Protein AF-0000000086525395 (afdb_homodimer)

InterPro domains:
  IPR003439 ABC transporter-like, ATP-binding domain [PF00005] (28-155)
  IPR003439 ABC transporter-like, ATP-binding domain [PS50893] (2-206)
  IPR027417 P-loop containing nucleoside triphosphate hydrolase [G3DSA:3.40.50.300] (1-202)
  IPR027417 P-loop containing nucleoside triphosphate hydrolase [SSF52540] (2-195)
  IPR051782 ABC Transporter Superfamily, Various Functions [PTHR42939] (1-194)

pLDDT: mean 93.55, std 7.43, range [34.16, 98.75]

Sequence (414 aa):
MLRFDNLGKRYDKRVIFQGLNHASGAGCVALCDENGSGKSTLLAILAGTIDADEGEVWLGGHSLRTAPLDAKSALAYVPDDCLAYPFQTGREFLDLVAAAKKTVVDTRTLELADRFGLAPHMEKRFEQMSLGTRKKLFLTATMLGAPTVVIADEPGNGLDAASRAVLIDLFKTLAKDRAVFFSSHDPALARACDARVTTFAELGFAGMLRFDNLGKRYDKRVIFQGLNHASGAGCVALCDENGSGKSTLLAILAGTIDADEGEVWLGGHSLRTAPLDAKSALAYVPDDCLAYPFQTGREFLDLVAAAKKTVVDTRTLELADRFGLAPHMEKRFEQMSLGTRKKLFLTATMLGAPTVVIADEPGNGLDAASRAVLIDLFKTLAKDRAVFFSSHDPALARACDARVTTFAELGFAG

Secondary structure (DSSP, 8-state):
-EEEEEEEEEETTEEEEEEEEEEE-SEEEEEE--TTSSHHHHHHHHHTSS--SEEEEEETTEETTT-HHHHHHTEEEE-SS----TT-BHHHHHHHHHHHTT----HHHHHHHHHTT-GGGTTSBGGGS-HHHHHHHHHHHTTSS--SEEEEESTTTT--HHHHHHHHHHHHHHTTTSEEEEEES-HHHHHHTTPEEE-HHHHH---/-EEEEEEEEEETTEEEEEEEEEEE-SEEEEEE--TTSSHHHHHHHHHTSS--SEEEEEETTEETTT-HHHHHHTEEEE-SS----TT-BHHHHHHHHHHHTT----HHHHHHHHHTT-GGGTTSBGGGS-HHHHHHHHHHHTTSS--SEEEEESTTTT--HHHHHHHHHHHHHHTTTSEEEEEES-HHHHHHTTPEEE-HHHHH---

Foldseek 3Di:
DKWKAFFWADDDPGTLATGFTDDDAFAFAEAADDPPSCQLVVLCCQLVVDPTPDIWIAFPNHTCVPGVLVRNLLEQEAHLQLDDDQFAFLQNVLQVLLVSNVHGCDPVLVVLCVQLVCVVRRGPGNNPDDSSSSLSSSLSSRPRHNRQEYEYEASCPPPDPSNLVSVLVSLLVSSVGHYYYYYHNDVVSCVSNVHHYDYSVRRNPPD/DKWKAFFWADDDPGTLATGFTDDDAFAFAEAADDPPSCQLVVLCCQLVVDPTPDIWIAFPNHTCVPGVLVRNLLEQEAHLQLDDDQFAFLQNVLQVLLVSNVHGCDPVLVVLCVQLVCVVRRGPGNNPDDSSSSLSSSLSSRPRHNRQEYEYEASCPPPDPSNLVSVLVSLLVSSVGHYYYYYHNDVVSCVSNVHHYDYSVRRNPPD

Structure (mmCIF, N/CA/C/O backbone):
data_AF-0000000086525395-model_v1
#
loop_
_entity.id
_entity.type
_entity.pdbx_description
1 polymer 'ABC transporter ATP-binding protein'
#
loop_
_atom_site.group_PDB
_atom_site.id
_atom_site.type_symbol
_atom_site.label_atom_id
_atom_site.label_alt_id
_atom_site.label_comp_id
_atom_site.label_asym_id
_atom_site.label_entity_id
_atom_site.label_seq_id
_atom_site.pdbx_PDB_ins_code
_atom_site.Cartn_x
_atom_site.Cartn_y
_atom_site.Cartn_z
_atom_site.occupancy
_atom_site.B_iso_or_equiv
_atom_site.auth_seq_id
_atom_site.auth_comp_id
_atom_site.auth_asym_id
_atom_site.auth_atom_id
_atom_site.pdbx_PDB_model_num
ATOM 1 N N . MET A 1 1 ? -5.387 24.156 15.984 1 95.56 1 MET A N 1
ATOM 2 C CA . MET A 1 1 ? -4.426 23.875 14.93 1 95.56 1 MET A CA 1
ATOM 3 C C . MET A 1 1 ? -5.102 23.172 13.75 1 95.56 1 MET A C 1
ATOM 5 O O . MET A 1 1 ? -5.043 23.656 12.625 1 95.56 1 MET A O 1
ATOM 9 N N . LEU A 1 2 ? -5.859 22.094 13.977 1 98.31 2 LEU A N 1
ATOM 10 C CA . LEU A 1 2 ? -6.723 21.438 12.992 1 98.31 2 LEU A CA 1
ATOM 11 C C . LEU A 1 2 ? -8.188 21.547 13.398 1 98.31 2 LEU A C 1
ATOM 13 O O . LEU A 1 2 ? -8.547 21.234 14.539 1 98.31 2 LEU A O 1
ATOM 17 N N . ARG A 1 3 ? -8.984 22.062 12.531 1 98.06 3 ARG A N 1
ATOM 18 C CA . ARG A 1 3 ? -10.406 22.172 12.82 1 98.06 3 ARG A CA 1
ATOM 19 C C . ARG A 1 3 ? -11.234 21.984 11.555 1 98.06 3 ARG A C 1
ATOM 21 O O . ARG A 1 3 ? -10.867 22.469 10.484 1 98.06 3 ARG A O 1
ATOM 28 N N . PHE A 1 4 ? -12.281 21.25 11.656 1 97.75 4 PHE A N 1
ATOM 29 C CA . PHE A 1 4 ? -13.281 21.219 10.586 1 97.75 4 PHE A CA 1
ATOM 30 C C . PHE A 1 4 ? -14.688 21.188 11.164 1 97.75 4 PHE A C 1
ATOM 32 O O . PHE A 1 4 ? -14.922 20.594 12.211 1 97.75 4 PHE A O 1
ATOM 39 N N . ASP A 1 5 ? -15.547 21.906 10.5 1 96.81 5 ASP A N 1
ATOM 40 C CA . ASP A 1 5 ? -16.922 22.109 10.961 1 96.81 5 ASP A CA 1
ATOM 41 C C . ASP A 1 5 ? -17.922 21.688 9.891 1 96.81 5 ASP A C 1
ATOM 43 O O . ASP A 1 5 ? -17.891 22.172 8.766 1 96.81 5 ASP A O 1
ATOM 47 N N . ASN A 1 6 ? -18.797 20.766 10.328 1 96.62 6 ASN A N 1
ATOM 48 C CA . ASN A 1 6 ? -19.953 20.359 9.547 1 96.62 6 ASN A CA 1
ATOM 49 C C . ASN A 1 6 ? -19.547 19.859 8.164 1 96.62 6 ASN A C 1
ATOM 51 O O . ASN A 1 6 ? -20.125 20.266 7.152 1 96.62 6 ASN A O 1
ATOM 55 N N . LEU A 1 7 ? -18.562 19.031 8.117 1 96.88 7 LEU A N 1
ATOM 56 C CA . LEU A 1 7 ? -18.078 18.531 6.84 1 96.88 7 LEU A CA 1
ATOM 57 C C . LEU A 1 7 ? -19.016 17.484 6.27 1 96.88 7 LEU A C 1
ATOM 59 O O . LEU A 1 7 ? -19.531 16.641 7.008 1 96.88 7 LEU A O 1
ATOM 63 N N . GLY A 1 8 ? -19.219 17.609 5.031 1 95.88 8 GLY A N 1
ATOM 64 C CA . GLY A 1 8 ? -20.016 16.625 4.309 1 95.88 8 GLY A CA 1
ATOM 65 C C . GLY A 1 8 ? -19.516 16.375 2.902 1 95.88 8 GLY A C 1
ATOM 66 O O . GLY A 1 8 ? -18.984 17.281 2.252 1 95.88 8 GLY A O 1
ATOM 67 N N . LYS A 1 9 ? -19.656 15.172 2.424 1 95 9 LYS A N 1
ATOM 68 C CA . LYS A 1 9 ? -19.266 14.773 1.073 1 95 9 LYS A CA 1
ATOM 69 C C . LYS A 1 9 ? -20.234 13.734 0.507 1 95 9 LYS A C 1
ATOM 71 O O . LYS A 1 9 ? -20.641 12.812 1.213 1 95 9 LYS A O 1
ATOM 76 N N . ARG A 1 10 ? -20.594 13.938 -0.634 1 92.25 10 ARG A N 1
ATOM 77 C CA . ARG A 1 10 ? -21.438 13.008 -1.372 1 92.25 10 ARG A CA 1
ATOM 78 C C . ARG A 1 10 ? -20.922 12.797 -2.787 1 92.25 10 ARG A C 1
ATOM 80 O O . ARG A 1 10 ? -20.344 13.703 -3.393 1 92.25 10 ARG A O 1
ATOM 87 N N . TYR A 1 11 ? -21.016 11.648 -3.322 1 85.06 11 TYR A N 1
ATOM 88 C CA . TYR A 1 11 ? -20.812 11.328 -4.73 1 85.06 11 TYR A CA 1
ATOM 89 C C . TYR A 1 11 ? -22.125 10.891 -5.375 1 85.06 11 TYR A C 1
ATOM 91 O O . TYR A 1 11 ? -22.625 9.797 -5.113 1 85.06 11 TYR A O 1
ATOM 99 N N . ASP A 1 12 ? -22.547 11.711 -6.223 1 83.81 12 ASP A N 1
ATOM 100 C CA . ASP A 1 12 ? -23.859 11.484 -6.809 1 83.81 12 ASP A CA 1
ATOM 101 C C . ASP A 1 12 ? -24.906 11.25 -5.723 1 83.81 12 ASP A C 1
ATOM 103 O O . ASP A 1 12 ? -25.203 12.141 -4.922 1 83.81 12 ASP A O 1
ATOM 107 N N . LYS A 1 13 ? -25.469 9.984 -5.75 1 83.69 13 LYS A N 1
ATOM 108 C CA . LYS A 1 13 ? -26.547 9.719 -4.809 1 83.69 13 LYS A CA 1
ATOM 109 C C . LYS A 1 13 ? -26.016 9.078 -3.529 1 83.69 13 LYS A C 1
ATOM 111 O O . LYS A 1 13 ? -26.766 8.898 -2.562 1 83.69 13 LYS A O 1
ATOM 116 N N . ARG A 1 14 ? -24.75 8.984 -3.383 1 84.69 14 ARG A N 1
ATOM 117 C CA . ARG A 1 14 ? -24.188 8.273 -2.238 1 84.69 14 ARG A CA 1
ATOM 118 C C . ARG A 1 14 ? -23.547 9.242 -1.25 1 84.69 14 ARG A C 1
ATOM 120 O O . ARG A 1 14 ? -22.594 9.938 -1.591 1 84.69 14 ARG A O 1
ATOM 127 N N . VAL A 1 15 ? -24.109 9.273 -0.075 1 89.75 15 VAL A N 1
ATOM 128 C CA . VAL A 1 15 ? -23.531 10.078 0.996 1 89.75 15 VAL A CA 1
ATOM 129 C C . VAL A 1 15 ? -22.359 9.336 1.62 1 89.75 15 VAL A C 1
ATOM 131 O O . VAL A 1 15 ? -22.516 8.227 2.123 1 89.75 15 VAL A O 1
ATOM 134 N N . ILE A 1 16 ? -21.172 9.922 1.572 1 90.06 16 ILE A N 1
ATOM 135 C CA . ILE A 1 16 ? -20 9.328 2.209 1 90.06 16 ILE A CA 1
ATOM 136 C C . ILE A 1 16 ? -20.016 9.648 3.701 1 90.06 16 ILE A C 1
ATOM 138 O O . ILE A 1 16 ? -19.875 8.75 4.535 1 90.06 16 ILE A O 1
ATOM 142 N N . PHE A 1 17 ? -20.203 10.859 4.113 1 93.88 17 PHE A N 1
ATOM 143 C CA . PHE A 1 17 ? -20.406 11.32 5.48 1 93.88 17 PHE A CA 1
ATOM 144 C C . PHE A 1 17 ? -21.047 12.711 5.504 1 93.88 17 PHE A C 1
ATOM 146 O O . PHE A 1 17 ? -21.062 13.406 4.484 1 93.88 17 PHE A O 1
ATOM 153 N N . GLN A 1 18 ? -21.547 13.047 6.629 1 94.25 18 GLN A N 1
ATOM 154 C CA . GLN A 1 18 ? -22.203 14.344 6.816 1 94.25 18 GLN A CA 1
ATOM 155 C C . GLN A 1 18 ? -22.078 14.82 8.258 1 94.25 18 GLN A C 1
ATOM 157 O O . GLN A 1 18 ? -22.109 14.008 9.188 1 94.25 18 GLN A O 1
ATOM 162 N N . GLY A 1 19 ? -21.891 16.109 8.344 1 95.69 19 GLY A N 1
ATOM 163 C CA . GLY A 1 19 ? -21.969 16.75 9.648 1 95.69 19 GLY A CA 1
ATOM 164 C C . GLY A 1 19 ? -20.797 16.438 10.539 1 95.69 19 GLY A C 1
ATOM 165 O O . GLY A 1 19 ? -20.938 16.344 11.766 1 95.69 19 GLY A O 1
ATOM 166 N N . LEU A 1 20 ? -19.672 16.203 9.977 1 97 20 LEU A N 1
ATOM 167 C CA . LEU A 1 20 ? -18.5 15.875 10.789 1 97 20 LEU A CA 1
ATOM 168 C C . LEU A 1 20 ? -17.891 17.125 11.406 1 97 20 LEU A C 1
ATOM 170 O O . LEU A 1 20 ? -17.812 18.172 10.75 1 97 20 LEU A O 1
ATOM 174 N N . ASN A 1 21 ? -17.531 17.094 12.711 1 97.38 21 ASN A N 1
ATOM 175 C CA . ASN A 1 21 ? -16.891 18.188 13.453 1 97.38 21 ASN A CA 1
ATOM 176 C C . ASN A 1 21 ? -15.68 17.688 14.227 1 97.38 21 ASN A C 1
ATOM 178 O O . ASN A 1 21 ? -15.688 16.578 14.758 1 97.38 21 ASN A O 1
ATOM 182 N N . HIS A 1 22 ? -14.703 18.531 14.266 1 97.5 22 HIS A N 1
ATOM 183 C CA . HIS A 1 22 ? -13.492 18.188 15.008 1 97.5 22 HIS A CA 1
ATOM 184 C C . HIS A 1 22 ? -12.625 19.406 15.242 1 97.5 22 HIS A C 1
ATOM 186 O O . HIS A 1 22 ? -12.578 20.312 14.398 1 97.5 22 HIS A O 1
ATOM 192 N N . ALA A 1 23 ? -12.031 19.438 16.422 1 97.31 23 ALA A N 1
ATOM 193 C CA . ALA A 1 23 ? -11.008 20.438 16.75 1 97.31 23 ALA A CA 1
ATOM 194 C C . ALA A 1 23 ? -9.906 19.828 17.609 1 97.31 23 ALA A C 1
ATOM 196 O O . ALA A 1 23 ? -10.18 19.109 18.562 1 97.31 23 ALA A O 1
ATOM 197 N N . SER A 1 24 ? -8.695 20.094 17.203 1 96.81 24 SER A N 1
ATOM 198 C CA . SER A 1 24 ? -7.586 19.609 18.016 1 96.81 24 SER A CA 1
ATOM 199 C C . SER A 1 24 ? -6.375 20.531 17.906 1 96.81 24 SER A C 1
ATOM 201 O O . SER A 1 24 ? -6.168 21.172 16.859 1 96.81 24 SER A O 1
ATOM 203 N N . GLY A 1 25 ? -5.641 20.688 19 1 97.31 25 GLY A N 1
ATOM 204 C CA . GLY A 1 25 ? -4.328 21.312 19.016 1 97.31 25 GLY A CA 1
ATOM 205 C C . GLY A 1 25 ? -3.193 20.312 18.875 1 97.31 25 GLY A C 1
ATOM 206 O O . GLY A 1 25 ? -3.312 19.328 18.141 1 97.31 25 GLY A O 1
ATOM 207 N N . ALA A 1 26 ? -2.105 20.609 19.578 1 98 26 ALA A N 1
ATOM 208 C CA . ALA A 1 26 ? -0.971 19.688 19.547 1 98 26 ALA A CA 1
ATOM 209 C C . ALA A 1 26 ? -1.356 18.312 20.094 1 98 26 ALA A C 1
ATOM 211 O O . ALA A 1 26 ? -2.111 18.219 21.078 1 98 26 ALA A O 1
ATOM 212 N N . GLY A 1 27 ? -0.888 17.328 19.438 1 98.38 27 GLY A N 1
ATOM 213 C CA . GLY A 1 27 ? -1.186 15.945 19.812 1 98.38 27 GLY A CA 1
ATOM 214 C C . GLY A 1 27 ? -1.488 15.055 18.625 1 98.38 27 GLY A C 1
ATOM 215 O O . GLY A 1 27 ? -1.473 15.516 17.484 1 98.38 27 GLY A O 1
ATOM 216 N N . CYS A 1 28 ? -1.736 13.797 18.891 1 98.25 28 CYS A N 1
ATOM 217 C CA . CYS A 1 28 ? -2.012 12.805 17.859 1 98.25 28 CYS A CA 1
ATOM 218 C C . CYS A 1 28 ? -3.453 12.32 17.938 1 98.25 28 CYS A C 1
ATOM 220 O O . CYS A 1 28 ? -3.941 11.984 19.016 1 98.25 28 CYS A O 1
ATOM 222 N N . VAL A 1 29 ? -4.141 12.352 16.844 1 98.38 29 VAL A N 1
ATOM 223 C CA . VAL A 1 29 ? -5.488 11.812 16.734 1 98.38 29 VAL A CA 1
ATOM 224 C C . VAL A 1 29 ? -5.535 10.789 15.594 1 98.38 29 VAL A C 1
ATOM 226 O O . VAL A 1 29 ? -5.02 11.039 14.5 1 98.38 29 VAL A O 1
ATOM 229 N N . ALA A 1 30 ? -6.105 9.641 15.859 1 98.12 30 ALA A N 1
ATOM 230 C CA . ALA A 1 30 ? -6.207 8.586 14.852 1 98.12 30 ALA A CA 1
ATOM 231 C C . ALA A 1 30 ? -7.668 8.258 14.547 1 98.12 30 ALA A C 1
ATOM 233 O O . ALA A 1 30 ? -8.445 7.938 15.445 1 98.12 30 ALA A O 1
ATOM 234 N N . LEU A 1 31 ? -8.039 8.414 13.344 1 97.06 31 LEU A N 1
ATOM 235 C CA . LEU A 1 31 ? -9.336 7.945 12.859 1 97.06 31 LEU A CA 1
ATOM 236 C C . LEU A 1 31 ? -9.281 6.457 12.523 1 97.06 31 LEU A C 1
ATOM 238 O O . LEU A 1 31 ? -8.719 6.074 11.492 1 97.06 31 LEU A O 1
ATOM 242 N N . CYS A 1 32 ? -9.852 5.672 13.32 1 94 32 CYS A N 1
ATOM 243 C CA . CYS A 1 32 ? -9.82 4.227 13.125 1 94 32 CYS A CA 1
ATOM 244 C C . CYS A 1 32 ? -11.172 3.711 12.641 1 94 32 CYS A C 1
ATOM 246 O O . CYS A 1 32 ? -12.18 3.857 13.328 1 94 32 CYS A O 1
ATOM 248 N N . ASP A 1 33 ? -11.234 3.221 11.484 1 88.69 33 ASP A N 1
ATOM 249 C CA .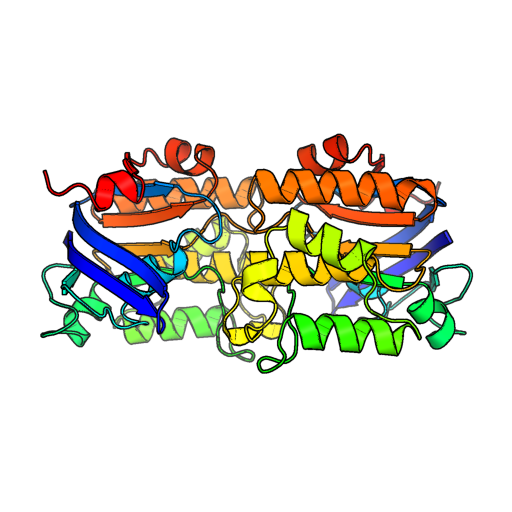 ASP A 1 33 ? -12.414 2.627 10.867 1 88.69 33 ASP A CA 1
ATOM 250 C C . ASP A 1 33 ? -12.031 1.599 9.812 1 88.69 33 ASP A C 1
ATOM 252 O O . ASP A 1 33 ? -10.859 1.502 9.43 1 88.69 33 ASP A O 1
ATOM 256 N N . GLU A 1 34 ? -12.977 0.881 9.367 1 82.31 34 GLU A N 1
ATOM 257 C CA . GLU A 1 34 ? -12.727 -0.17 8.383 1 82.31 34 GLU A CA 1
ATOM 258 C C . GLU A 1 34 ? -12.445 0.419 7.008 1 82.31 34 GLU A C 1
ATOM 260 O O . GLU A 1 34 ? -12.727 1.593 6.758 1 82.31 34 GLU A O 1
ATOM 265 N N . ASN A 1 35 ? -11.891 -0.394 6.148 1 82.12 35 ASN A N 1
ATOM 266 C CA . ASN A 1 35 ? -11.648 0.034 4.773 1 82.12 35 ASN A CA 1
ATOM 267 C C . ASN A 1 35 ? -12.953 0.351 4.051 1 82.12 35 ASN A C 1
ATOM 269 O O . ASN A 1 35 ? -13.953 -0.355 4.219 1 82.12 35 ASN A O 1
ATOM 273 N N . GLY A 1 36 ? -12.914 1.401 3.305 1 79.31 36 GLY A N 1
ATOM 274 C CA . GLY A 1 36 ? -14.086 1.79 2.543 1 79.31 36 GLY A CA 1
ATOM 275 C C . GLY A 1 36 ? -15.023 2.701 3.314 1 79.31 36 GLY A C 1
ATOM 276 O O . GLY A 1 36 ? -16.047 3.139 2.785 1 79.31 36 GLY A O 1
ATOM 277 N N . SER A 1 37 ? -14.688 3.068 4.5 1 83.88 37 SER A N 1
ATOM 278 C CA . SER A 1 37 ? -15.562 3.859 5.359 1 83.88 37 SER A CA 1
ATOM 279 C C . SER A 1 37 ? -15.562 5.328 4.945 1 83.88 37 SER A C 1
ATOM 281 O O . SER A 1 37 ? -16.422 6.098 5.375 1 83.88 37 SER A O 1
ATOM 283 N N . GLY A 1 38 ? -14.547 5.719 4.176 1 89.12 38 GLY A N 1
ATOM 284 C CA . GLY A 1 38 ? -14.453 7.113 3.766 1 89.12 38 GLY A CA 1
ATOM 285 C C . GLY A 1 38 ? -13.25 7.828 4.348 1 89.12 38 GLY A C 1
ATOM 286 O O . GLY A 1 38 ? -13.094 9.039 4.168 1 89.12 38 GLY A O 1
ATOM 287 N N . LYS A 1 39 ? -12.414 7.133 5.055 1 92.38 39 LYS A N 1
ATOM 288 C CA . LYS A 1 39 ? -11.242 7.727 5.688 1 92.38 39 LYS A CA 1
ATOM 289 C C . LYS A 1 39 ? -10.406 8.508 4.68 1 92.38 39 LYS A C 1
ATOM 291 O O . LYS A 1 39 ? -10.07 9.672 4.914 1 92.38 39 LYS A O 1
ATOM 296 N N . SER A 1 40 ? -10.117 7.848 3.525 1 92.38 40 SER A N 1
ATOM 297 C CA . SER A 1 40 ? -9.281 8.484 2.51 1 92.38 40 SER A CA 1
ATOM 298 C C . SER A 1 40 ? -9.945 9.742 1.956 1 92.38 40 SER A C 1
ATOM 300 O O . SER A 1 40 ? -9.273 10.734 1.696 1 92.38 40 SER A O 1
ATOM 302 N N . THR A 1 41 ? -11.25 9.695 1.797 1 92.06 41 THR A N 1
ATOM 303 C CA . THR A 1 41 ? -11.992 10.867 1.326 1 92.06 41 THR A CA 1
ATOM 304 C C . THR A 1 41 ? -11.883 12.016 2.328 1 92.06 41 THR A C 1
ATOM 306 O O . THR A 1 41 ? -11.594 13.148 1.949 1 92.06 41 THR A O 1
ATOM 309 N N . LEU A 1 42 ? -12.094 11.68 3.57 1 96.12 42 LEU A N 1
ATOM 310 C CA . LEU A 1 42 ? -12 12.711 4.598 1 96.12 42 LEU A CA 1
ATOM 311 C C . LEU A 1 42 ? -10.602 13.312 4.641 1 96.12 42 LEU A C 1
ATOM 313 O O . LEU A 1 42 ? -10.445 14.539 4.625 1 96.12 42 LEU A O 1
ATOM 317 N N . LEU A 1 43 ? -9.594 12.5 4.66 1 97.19 43 LEU A N 1
ATOM 318 C CA . LEU A 1 43 ? -8.227 13.008 4.793 1 97.19 43 LEU A CA 1
ATOM 319 C C . LEU A 1 43 ? -7.816 13.781 3.549 1 97.19 43 LEU A C 1
ATOM 321 O O . LEU A 1 43 ? -7.062 14.758 3.645 1 97.19 43 LEU A O 1
ATOM 325 N N . ALA A 1 44 ? -8.32 13.391 2.398 1 96.12 44 ALA A N 1
ATOM 326 C CA . ALA A 1 44 ? -8.07 14.164 1.183 1 96.12 44 ALA A CA 1
ATOM 327 C C . ALA A 1 44 ? -8.711 15.547 1.268 1 96.12 44 ALA A C 1
ATOM 329 O O . ALA A 1 44 ? -8.141 16.531 0.796 1 96.12 44 ALA A O 1
ATOM 330 N N . ILE A 1 45 ? -9.891 15.586 1.812 1 97.19 45 ILE A N 1
ATOM 331 C CA . ILE A 1 45 ? -10.578 16.859 2.006 1 97.19 45 ILE A CA 1
ATOM 332 C C . ILE A 1 45 ? -9.781 17.734 2.979 1 97.19 45 ILE A C 1
ATOM 334 O O . ILE A 1 45 ? -9.562 18.922 2.721 1 97.19 45 ILE A O 1
ATOM 338 N N . LEU A 1 46 ? -9.305 17.125 4.066 1 98.12 46 LEU A N 1
ATOM 339 C CA . LEU A 1 46 ? -8.523 17.859 5.051 1 98.12 46 LEU A CA 1
ATOM 340 C C . LEU A 1 46 ? -7.223 18.375 4.438 1 98.12 46 LEU A C 1
ATOM 342 O O . LEU A 1 46 ? -6.73 19.438 4.824 1 98.12 46 LEU A O 1
ATOM 346 N N . ALA A 1 47 ? -6.734 17.609 3.504 1 97.25 47 ALA A N 1
ATOM 347 C CA . ALA A 1 47 ? -5.48 17.984 2.85 1 97.25 47 ALA A CA 1
ATOM 348 C C . ALA A 1 47 ? -5.727 19 1.73 1 97.25 47 ALA A C 1
ATOM 350 O O . ALA A 1 47 ? -4.777 19.547 1.163 1 97.25 47 ALA A O 1
ATOM 351 N N . GLY A 1 48 ? -6.977 19.156 1.338 1 96.44 48 GLY A N 1
ATOM 352 C CA . GLY A 1 48 ? -7.328 20.125 0.306 1 96.44 48 GLY A CA 1
ATOM 353 C C . GLY A 1 48 ? -7.18 19.578 -1.1 1 96.44 48 GLY A C 1
ATOM 354 O O . GLY A 1 48 ? -7.09 20.328 -2.064 1 96.44 48 GLY A O 1
ATOM 355 N N . THR A 1 49 ? -7.078 18.328 -1.268 1 94.38 49 THR A N 1
ATOM 356 C CA . THR A 1 49 ? -6.938 17.719 -2.582 1 94.38 49 THR A CA 1
ATOM 357 C C . THR A 1 49 ? -8.305 17.391 -3.17 1 94.38 49 THR A C 1
ATOM 359 O O . THR A 1 49 ? -8.438 17.156 -4.375 1 94.38 49 THR A O 1
ATOM 362 N N . ILE A 1 50 ? -9.289 17.281 -2.328 1 93.62 50 ILE A N 1
ATOM 363 C CA . ILE A 1 50 ? -10.695 17.109 -2.697 1 93.62 50 ILE A CA 1
ATOM 364 C C . ILE A 1 50 ? -11.547 18.172 -2.002 1 93.62 50 ILE A C 1
ATOM 366 O O . ILE A 1 50 ? -11.344 18.469 -0.824 1 93.62 50 ILE A O 1
ATOM 370 N N . ASP A 1 51 ? -12.477 18.641 -2.691 1 94.81 51 ASP A N 1
ATOM 371 C CA . ASP A 1 51 ? -13.352 19.641 -2.098 1 94.81 51 ASP A CA 1
ATOM 372 C C . ASP A 1 51 ? -14.461 18.984 -1.278 1 94.81 51 ASP A C 1
ATOM 374 O O . ASP A 1 51 ? -15.031 17.969 -1.693 1 94.81 51 ASP A O 1
ATOM 378 N N . ALA A 1 52 ? -14.742 19.594 -0.179 1 95.81 52 ALA A N 1
ATOM 379 C CA . ALA A 1 52 ? -15.938 19.203 0.563 1 95.81 52 ALA A CA 1
ATOM 380 C C . ALA A 1 52 ? -17.188 19.766 -0.093 1 95.81 52 ALA A C 1
ATOM 382 O O . ALA A 1 52 ? -17.141 20.781 -0.791 1 95.81 52 ALA A O 1
ATOM 383 N N . ASP A 1 53 ? -18.328 19.031 0.091 1 95.94 53 ASP A N 1
ATOM 384 C CA . ASP A 1 53 ? -19.594 19.562 -0.397 1 95.94 53 ASP A CA 1
ATOM 385 C C . ASP A 1 53 ? -20.203 20.547 0.609 1 95.94 53 ASP A C 1
ATOM 387 O O . ASP A 1 53 ? -20.922 21.469 0.228 1 95.94 53 ASP A O 1
ATOM 391 N N . GLU A 1 54 ? -19.953 20.297 1.859 1 96.12 54 GLU A N 1
ATOM 392 C CA . GLU A 1 54 ? -20.438 21.125 2.955 1 96.12 54 GLU A CA 1
ATOM 393 C C . GLU A 1 54 ? -19.359 21.297 4.027 1 96.12 54 GLU A C 1
ATOM 395 O O . GLU A 1 54 ? -18.5 20.438 4.199 1 96.12 54 GLU A O 1
ATOM 400 N N . GLY A 1 55 ? -19.406 22.469 4.672 1 97 55 GLY A N 1
ATOM 401 C CA . GLY A 1 55 ? -18.547 22.719 5.812 1 97 55 GLY A CA 1
ATOM 402 C C . GLY A 1 55 ? -17.219 23.359 5.43 1 97 55 GLY A C 1
ATOM 403 O O . GLY A 1 55 ? -17.062 23.859 4.312 1 97 55 GLY A O 1
ATOM 404 N N . GLU A 1 56 ? -16.344 23.391 6.461 1 97.12 56 GLU A N 1
ATOM 405 C CA . GLU A 1 56 ? -15.086 24.094 6.266 1 97.12 56 GLU A CA 1
ATOM 406 C C . GLU A 1 56 ? -13.961 23.453 7.074 1 97.12 56 GLU A C 1
ATOM 408 O O . GLU A 1 56 ? -14.203 22.844 8.117 1 97.12 56 GLU A O 1
ATOM 413 N N . VAL A 1 57 ? -12.773 23.578 6.547 1 98.31 57 VAL A N 1
ATOM 414 C CA . VAL A 1 57 ? -11.578 23.062 7.195 1 98.31 57 VAL A CA 1
ATOM 415 C C . VAL A 1 57 ? -10.609 24.219 7.484 1 98.31 57 VAL A C 1
ATOM 417 O O . VAL A 1 57 ? -10.422 25.094 6.648 1 98.31 57 VAL A O 1
ATOM 420 N N . TRP A 1 58 ? -10.055 24.234 8.664 1 98.44 58 TRP A N 1
ATOM 421 C CA . TRP A 1 58 ? -9.023 25.188 9.047 1 98.44 58 TRP A CA 1
ATOM 422 C C . TRP A 1 58 ? -7.738 24.469 9.445 1 98.44 58 TRP A C 1
ATOM 424 O O . TRP A 1 58 ? -7.762 23.547 10.273 1 98.44 58 TRP A O 1
ATOM 434 N N . LEU A 1 59 ? -6.664 24.875 8.891 1 98.44 59 LEU A N 1
ATOM 435 C CA . LEU A 1 59 ? -5.324 24.391 9.188 1 98.44 59 LEU A CA 1
ATOM 436 C C . LEU A 1 59 ? -4.426 25.516 9.68 1 98.44 59 LEU A C 1
ATOM 438 O O . LEU A 1 59 ? -4.215 26.5 8.969 1 98.44 59 LEU A O 1
ATOM 442 N N . GLY A 1 60 ? -3.912 25.344 10.82 1 97.19 60 GLY A N 1
ATOM 443 C CA . GLY A 1 60 ? -3.078 26.406 11.367 1 97.19 60 GLY A CA 1
ATOM 444 C C . GLY A 1 60 ? -3.783 27.75 11.445 1 97.19 60 GLY A C 1
ATOM 445 O O . GLY A 1 60 ? -3.195 28.781 11.125 1 97.19 60 GLY A O 1
ATOM 446 N N . GLY A 1 61 ? -5.039 27.672 11.633 1 96.62 61 GLY A N 1
ATOM 447 C CA . GLY A 1 61 ? -5.82 28.891 11.773 1 96.62 61 GLY A CA 1
ATOM 448 C C . GLY A 1 61 ? -6.27 29.469 10.453 1 96.62 61 GLY A C 1
ATOM 449 O O . GLY A 1 61 ? -6.973 30.484 10.422 1 96.62 61 GLY A O 1
ATOM 450 N N . HIS A 1 62 ? -5.938 28.891 9.383 1 97.69 62 HIS A N 1
ATOM 451 C CA . HIS A 1 62 ? -6.289 29.391 8.062 1 97.69 62 HIS A CA 1
ATOM 452 C C . HIS A 1 62 ? -7.316 28.484 7.387 1 97.69 62 HIS A C 1
ATOM 454 O O . HIS A 1 62 ? -7.172 27.266 7.383 1 97.69 62 HIS A O 1
ATOM 460 N N . SER A 1 63 ? -8.297 29.078 6.805 1 97.56 63 SER A N 1
ATOM 461 C CA . SER A 1 63 ? -9.367 28.344 6.125 1 97.56 63 SER A CA 1
ATOM 462 C C . SER A 1 63 ? -8.906 27.828 4.762 1 97.56 63 SER A C 1
ATOM 464 O O . SER A 1 63 ? -8.297 28.578 3.99 1 97.56 63 SER A O 1
ATOM 466 N N . LEU A 1 64 ? -9.219 26.594 4.473 1 97.25 64 LEU A N 1
ATOM 467 C CA . LEU A 1 64 ? -8.898 26.047 3.154 1 97.25 64 LEU A CA 1
ATOM 468 C C . LEU A 1 64 ? -9.695 26.766 2.066 1 97.25 64 LEU A C 1
ATOM 470 O O . LEU A 1 64 ? -9.281 26.797 0.907 1 97.25 64 LEU A O 1
ATOM 474 N N . ARG A 1 65 ? -10.789 27.328 2.479 1 95.5 65 ARG A N 1
ATOM 475 C CA . ARG A 1 65 ? -11.672 27.969 1.521 1 95.5 65 ARG A CA 1
ATOM 476 C C . ARG A 1 65 ? -11.234 29.406 1.256 1 95.5 65 ARG A C 1
ATOM 478 O O . ARG A 1 65 ? -11.125 29.828 0.101 1 95.5 65 ARG A O 1
ATOM 485 N N . THR A 1 66 ? -10.93 30.156 2.27 1 96.19 66 THR A N 1
ATOM 486 C CA . THR A 1 66 ? -10.711 31.594 2.125 1 96.19 66 THR A CA 1
ATOM 487 C C . THR A 1 66 ? -9.219 31.906 2.057 1 96.19 66 THR A C 1
ATOM 489 O O . THR A 1 66 ? -8.828 32.969 1.55 1 96.19 66 THR A O 1
ATOM 492 N N . ALA A 1 67 ? -8.406 31.094 2.584 1 97.38 67 ALA A N 1
ATOM 493 C CA . ALA A 1 67 ? -6.961 31.297 2.59 1 97.38 67 ALA A CA 1
ATOM 494 C C . ALA A 1 67 ? -6.215 30.016 2.271 1 97.38 67 ALA A C 1
ATOM 496 O O . ALA A 1 67 ? -5.371 29.562 3.055 1 97.38 67 ALA A O 1
ATOM 497 N N . PRO A 1 68 ? -6.398 29.438 1.066 1 95.62 68 PRO A N 1
ATOM 498 C CA . PRO A 1 68 ? -5.867 28.109 0.739 1 95.62 68 PRO A CA 1
ATOM 499 C C . PRO A 1 68 ? -4.34 28.062 0.749 1 95.62 68 PRO A C 1
ATOM 501 O O . PRO A 1 68 ? -3.748 27.062 1.152 1 95.62 68 PRO A O 1
ATOM 504 N N . LEU A 1 69 ? -3.674 29.109 0.318 1 94.31 69 LEU A N 1
ATOM 505 C CA . LEU A 1 69 ? -2.215 29.109 0.266 1 94.31 69 LEU A CA 1
ATOM 506 C C . LEU A 1 69 ? -1.621 29.047 1.669 1 94.31 69 LEU A C 1
ATOM 508 O O . LEU A 1 69 ? -0.719 28.25 1.933 1 94.31 69 LEU A O 1
ATOM 512 N N . ASP A 1 70 ? -2.199 29.844 2.551 1 96 70 ASP A N 1
ATOM 513 C CA . ASP A 1 70 ? -1.735 29.859 3.936 1 96 70 ASP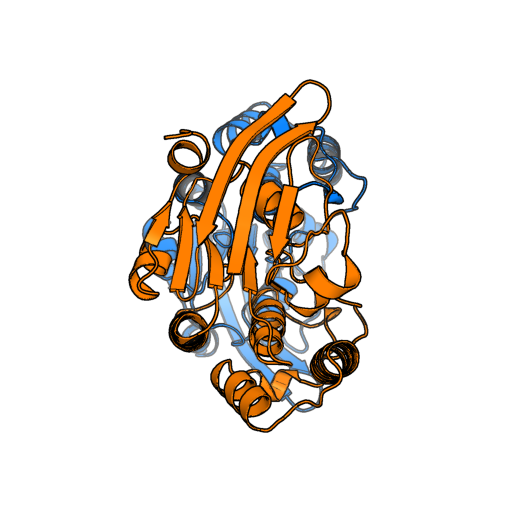 A CA 1
ATOM 514 C C . ASP A 1 70 ? -2.057 28.531 4.625 1 96 70 ASP A C 1
ATOM 516 O O . ASP A 1 70 ? -1.226 27.984 5.359 1 96 70 ASP A O 1
ATOM 520 N N . ALA A 1 71 ? -3.234 28.031 4.398 1 97.06 71 ALA A N 1
ATOM 521 C CA . ALA A 1 71 ? -3.637 26.766 4.992 1 97.06 71 ALA A CA 1
ATOM 522 C C . ALA A 1 71 ? -2.711 25.625 4.547 1 97.06 71 ALA A C 1
ATOM 524 O O . ALA A 1 71 ? -2.219 24.859 5.379 1 97.06 71 ALA A O 1
ATOM 525 N N . LYS A 1 72 ? -2.424 25.594 3.279 1 95 72 LYS A N 1
ATOM 526 C CA . LYS A 1 72 ? -1.603 24.516 2.725 1 95 72 LYS A CA 1
ATOM 527 C C . LYS A 1 72 ? -0.148 24.656 3.166 1 95 72 LYS A C 1
ATOM 529 O O . LYS A 1 72 ? 0.562 23.656 3.303 1 95 72 LYS A O 1
ATOM 534 N N . SER A 1 73 ? 0.264 25.875 3.422 1 94.5 73 SER A N 1
ATOM 535 C CA . SER A 1 73 ? 1.618 26.094 3.92 1 94.5 73 SER A CA 1
ATOM 536 C C . SER A 1 73 ? 1.786 25.531 5.328 1 94.5 73 SER A C 1
ATOM 538 O O . SER A 1 73 ? 2.898 25.203 5.738 1 94.5 73 SER A O 1
ATOM 540 N N . ALA A 1 74 ? 0.678 25.406 6.039 1 96.81 74 ALA A N 1
ATOM 541 C CA . ALA A 1 74 ? 0.703 24.922 7.414 1 96.81 74 ALA A CA 1
ATOM 542 C C . ALA A 1 74 ? 0.565 23.391 7.449 1 96.81 74 ALA A C 1
ATOM 544 O O . ALA A 1 74 ? 0.612 22.797 8.523 1 96.81 74 ALA A O 1
ATOM 545 N N . LEU A 1 75 ? 0.537 22.781 6.266 1 97.94 75 LEU A N 1
ATOM 546 C CA . LEU A 1 75 ? 0.15 21.375 6.184 1 97.94 75 LEU A CA 1
ATOM 547 C C . LEU A 1 75 ? 1.3 20.531 5.648 1 97.94 75 LEU A C 1
ATOM 549 O O . LEU A 1 75 ? 1.988 20.922 4.707 1 97.94 75 LEU A O 1
ATOM 553 N N . ALA A 1 76 ? 1.524 19.391 6.234 1 97.88 76 ALA A N 1
ATOM 554 C CA . ALA A 1 76 ? 2.201 18.25 5.617 1 97.88 76 ALA A CA 1
ATOM 555 C C . ALA A 1 76 ? 1.241 17.078 5.426 1 97.88 76 ALA A C 1
ATOM 557 O O . ALA A 1 76 ? 0.538 16.688 6.363 1 97.88 76 ALA A O 1
ATOM 558 N N . TYR A 1 77 ? 1.176 16.578 4.258 1 97.62 77 TYR A N 1
ATOM 559 C CA . TYR A 1 77 ? 0.209 15.539 3.928 1 97.62 77 TYR A CA 1
ATOM 560 C C . TYR A 1 77 ? 0.909 14.297 3.4 1 97.62 77 TYR A C 1
ATOM 562 O O . TYR A 1 77 ? 1.767 14.383 2.52 1 97.62 77 TYR A O 1
ATOM 570 N N . VAL A 1 78 ? 0.571 13.156 3.994 1 97.62 78 VAL A N 1
ATOM 571 C CA . VAL A 1 78 ? 1.032 11.852 3.529 1 97.62 78 VAL A CA 1
ATOM 572 C C . VAL A 1 78 ? -0.16 11.016 3.062 1 97.62 78 VAL A C 1
ATOM 574 O O . VAL A 1 78 ? -0.869 10.422 3.879 1 97.62 78 VAL A O 1
ATOM 577 N N . PRO A 1 79 ? -0.341 10.875 1.775 1 94.5 79 PRO A N 1
ATOM 578 C CA . PRO A 1 79 ? -1.439 10.047 1.266 1 94.5 79 PRO A CA 1
ATOM 579 C C . PRO A 1 79 ? -1.147 8.555 1.359 1 94.5 79 PRO A C 1
ATOM 581 O O . PRO A 1 79 ? -0.002 8.156 1.592 1 94.5 79 PRO A O 1
ATOM 584 N N . ASP A 1 80 ? -2.207 7.777 1.279 1 90 80 ASP A N 1
ATOM 585 C CA . ASP A 1 80 ? -1.987 6.336 1.251 1 90 80 ASP A CA 1
ATOM 586 C C . ASP A 1 80 ? -1.244 5.918 -0.016 1 90 80 ASP A C 1
ATOM 588 O O . ASP A 1 80 ? -0.287 5.141 0.046 1 90 80 ASP A O 1
ATOM 592 N N . ASP A 1 81 ? -1.702 6.406 -1.113 1 85.69 81 ASP A N 1
ATOM 593 C CA . ASP A 1 81 ? -1.013 6.184 -2.381 1 85.69 81 ASP A CA 1
ATOM 594 C C . ASP A 1 81 ? 0.062 7.242 -2.615 1 85.69 81 ASP A C 1
ATOM 596 O O . ASP A 1 81 ? -0.209 8.289 -3.203 1 85.69 81 ASP A O 1
ATOM 600 N N . CYS A 1 82 ? 1.229 6.918 -2.176 1 87.06 82 CYS A N 1
ATOM 601 C CA . CYS A 1 82 ? 2.34 7.863 -2.254 1 87.06 82 CYS A CA 1
ATOM 602 C C . CYS A 1 82 ? 2.945 7.879 -3.652 1 87.06 82 CYS A C 1
ATOM 604 O O . CYS A 1 82 ? 4.012 7.305 -3.877 1 87.06 82 CYS A O 1
ATOM 606 N N . LEU A 1 83 ? 2.203 8.586 -4.465 1 78.19 83 LEU A N 1
ATOM 607 C CA . LEU A 1 83 ? 2.652 8.719 -5.844 1 78.19 83 LEU A CA 1
ATOM 608 C C . LEU A 1 83 ? 3.332 10.062 -6.07 1 78.19 83 LEU A C 1
ATOM 610 O O . LEU A 1 83 ? 2.92 11.078 -5.496 1 78.19 83 LEU A O 1
ATOM 614 N N . ALA A 1 84 ? 4.449 10.102 -6.625 1 81.56 84 ALA A N 1
ATOM 615 C CA . ALA A 1 84 ? 5.168 11.273 -7.109 1 81.56 84 ALA A CA 1
ATOM 616 C C . ALA A 1 84 ? 5.555 11.109 -8.578 1 81.56 84 ALA A C 1
ATOM 618 O O . ALA A 1 84 ? 5.141 10.148 -9.234 1 81.56 84 ALA A O 1
ATOM 619 N N . TYR A 1 85 ? 6.184 12.164 -9.086 1 81.5 85 TYR A N 1
ATOM 620 C CA . TYR A 1 85 ? 6.656 12.039 -10.461 1 81.5 85 TYR A CA 1
ATOM 621 C C . TYR A 1 85 ? 7.555 10.82 -10.625 1 81.5 85 TYR A C 1
ATOM 623 O O . TYR A 1 85 ? 8.539 10.664 -9.891 1 81.5 85 TYR A O 1
ATOM 631 N N . PRO A 1 86 ? 7.223 10.023 -11.594 1 85.38 86 PRO A N 1
ATOM 632 C CA . PRO A 1 86 ? 7.887 8.719 -11.688 1 85.38 86 PRO A CA 1
ATOM 633 C C . PRO A 1 86 ? 9.398 8.844 -11.852 1 85.38 86 PRO A C 1
ATOM 635 O O . PRO A 1 86 ? 10.148 7.992 -11.367 1 85.38 86 PRO A O 1
ATOM 638 N N . PHE A 1 87 ? 9.836 9.898 -12.469 1 88.44 87 PHE A N 1
ATOM 639 C CA . PHE A 1 87 ? 11.25 10.008 -12.797 1 88.44 87 PHE A CA 1
ATOM 640 C C . PHE A 1 87 ? 11.992 10.82 -11.734 1 88.44 87 PHE A C 1
ATOM 642 O O . PHE A 1 87 ? 13.211 10.977 -11.805 1 88.44 87 PHE A O 1
ATOM 649 N N . GLN A 1 88 ? 11.273 11.297 -10.812 1 93.94 88 GLN A N 1
ATOM 650 C CA . GLN A 1 88 ? 11.859 12.062 -9.711 1 93.94 88 GLN A CA 1
ATOM 651 C C . GLN A 1 88 ? 12.516 11.141 -8.688 1 93.94 88 GLN A C 1
ATOM 653 O O . GLN A 1 88 ? 11.961 10.094 -8.336 1 93.94 88 GLN A O 1
ATOM 658 N N . THR A 1 89 ? 13.75 11.5 -8.273 1 96.12 89 THR A N 1
ATOM 659 C CA . THR A 1 89 ? 14.422 10.719 -7.246 1 96.12 89 THR A CA 1
ATOM 660 C C . THR A 1 89 ? 13.906 11.102 -5.859 1 96.12 89 THR A C 1
ATOM 662 O O . THR A 1 89 ? 13.234 12.117 -5.695 1 96.12 89 THR A O 1
ATOM 665 N N . GLY A 1 90 ? 14.258 10.273 -4.895 1 96.12 90 GLY A N 1
ATOM 666 C CA . GLY A 1 90 ? 13.922 10.609 -3.521 1 96.12 90 GLY A CA 1
ATOM 667 C C . GLY A 1 90 ? 14.5 11.938 -3.076 1 96.12 90 GLY A C 1
ATOM 668 O O . GLY A 1 90 ? 13.812 12.742 -2.449 1 96.12 90 GLY A O 1
ATOM 669 N N . ARG A 1 91 ? 15.742 12.156 -3.424 1 96.88 91 ARG A N 1
ATOM 670 C CA . ARG A 1 91 ? 16.406 13.414 -3.072 1 96.88 91 ARG A CA 1
ATOM 671 C C . ARG A 1 91 ? 15.719 14.602 -3.736 1 96.88 91 ARG A C 1
ATOM 673 O O . ARG A 1 91 ? 15.453 15.617 -3.084 1 96.88 91 ARG A O 1
ATOM 680 N N . GLU A 1 92 ? 15.438 14.445 -5 1 96.88 92 GLU A N 1
ATOM 681 C CA . GLU A 1 92 ? 14.758 15.508 -5.73 1 96.88 92 GLU A CA 1
ATOM 682 C C . GLU A 1 92 ? 13.391 15.812 -5.121 1 96.88 92 GLU A C 1
ATOM 684 O O . GLU A 1 92 ? 12.977 16.969 -5.047 1 96.88 92 GLU A O 1
ATOM 689 N N . PHE A 1 93 ? 12.734 14.773 -4.738 1 97.12 93 PHE A N 1
ATOM 690 C CA . PHE A 1 93 ? 11.438 14.93 -4.098 1 97.12 93 PHE A CA 1
ATOM 691 C C . PHE A 1 93 ? 11.562 15.742 -2.814 1 97.12 93 PHE A C 1
ATOM 693 O O . PHE A 1 93 ? 10.812 16.703 -2.609 1 97.12 93 PHE A O 1
ATOM 700 N N . LEU A 1 94 ? 12.516 15.367 -1.943 1 97.38 94 LEU A N 1
ATOM 701 C CA . LEU A 1 94 ? 12.711 16.094 -0.694 1 97.38 94 LEU A CA 1
ATOM 702 C C . LEU A 1 94 ? 13.094 17.547 -0.963 1 97.38 94 LEU A C 1
ATOM 704 O O . LEU A 1 94 ? 12.625 18.453 -0.277 1 97.38 94 LEU A O 1
ATOM 708 N N . ASP A 1 95 ? 13.906 17.766 -1.97 1 97.44 95 ASP A N 1
ATOM 709 C CA . ASP A 1 95 ? 14.305 19.109 -2.326 1 97.44 95 ASP A CA 1
ATOM 710 C C . ASP A 1 95 ? 13.117 19.938 -2.812 1 97.44 95 ASP A C 1
ATOM 712 O O . ASP A 1 95 ? 13 21.125 -2.5 1 97.44 95 ASP A O 1
ATOM 716 N N . LEU A 1 96 ? 12.312 19.328 -3.607 1 96.5 96 LEU A N 1
ATOM 717 C CA . LEU A 1 96 ? 11.117 20 -4.113 1 96.5 96 LEU A CA 1
ATOM 718 C C . LEU A 1 96 ? 10.203 20.406 -2.969 1 96.5 96 LEU A C 1
ATOM 720 O O . LEU A 1 96 ? 9.703 21.531 -2.945 1 96.5 96 LEU A O 1
ATOM 724 N N . VAL A 1 97 ? 9.992 19.484 -2.051 1 96.06 97 VAL A N 1
ATOM 725 C CA . VAL A 1 97 ? 9.156 19.766 -0.894 1 96.06 97 VAL A CA 1
ATOM 726 C C . VAL A 1 97 ? 9.781 20.891 -0.068 1 96.06 97 VAL A C 1
ATOM 728 O O . VAL A 1 97 ? 9.094 21.812 0.371 1 96.06 97 VAL A O 1
ATOM 731 N N . ALA A 1 98 ? 11.062 20.812 0.155 1 97.25 98 ALA A N 1
ATOM 732 C CA . ALA A 1 98 ? 11.766 21.844 0.906 1 97.25 98 ALA A CA 1
ATOM 733 C C . ALA A 1 98 ? 11.609 23.219 0.246 1 97.25 98 ALA A C 1
ATOM 735 O O . ALA A 1 98 ? 11.32 24.203 0.921 1 97.25 98 ALA A O 1
ATOM 736 N N . ALA A 1 99 ? 11.75 23.234 -1.036 1 96 99 ALA A N 1
ATOM 737 C CA . ALA A 1 99 ? 11.625 24.484 -1.772 1 96 99 ALA A CA 1
ATOM 738 C C . ALA A 1 99 ? 10.219 25.062 -1.623 1 96 99 ALA A C 1
ATOM 740 O O . ALA A 1 99 ? 10.055 26.281 -1.404 1 96 99 ALA A O 1
ATOM 741 N N . ALA A 1 100 ? 9.258 24.219 -1.752 1 93.31 100 ALA A N 1
ATOM 742 C CA . ALA A 1 100 ? 7.867 24.656 -1.611 1 93.31 100 ALA A CA 1
ATOM 743 C C . ALA A 1 100 ? 7.609 25.219 -0.221 1 93.31 100 ALA A C 1
ATOM 745 O O . ALA A 1 100 ? 6.793 26.141 -0.06 1 93.31 100 ALA A O 1
ATOM 746 N N . LYS A 1 101 ? 8.336 24.719 0.729 1 94.69 101 LYS A N 1
ATOM 747 C CA . LYS A 1 101 ? 8.188 25.156 2.111 1 94.69 101 LYS A CA 1
ATOM 748 C C . LYS A 1 101 ? 9.18 26.266 2.447 1 94.69 101 LYS A C 1
ATOM 750 O O . LYS A 1 101 ? 9.328 26.641 3.611 1 94.69 101 LYS A O 1
ATOM 755 N N . LYS A 1 102 ? 9.93 26.719 1.467 1 94.06 102 LYS A N 1
ATOM 756 C CA . LYS A 1 102 ? 10.914 27.797 1.609 1 94.06 102 LYS A CA 1
ATOM 757 C C . LYS A 1 102 ? 11.969 27.438 2.652 1 94.06 102 LYS A C 1
ATOM 759 O O . LYS A 1 102 ? 12.289 28.234 3.523 1 94.06 102 LYS A O 1
ATOM 764 N N . THR A 1 103 ? 12.367 26.234 2.557 1 96.19 103 THR A N 1
ATOM 765 C CA . THR A 1 103 ? 13.43 25.734 3.42 1 96.19 103 THR A CA 1
ATOM 766 C C . THR A 1 103 ? 14.383 24.844 2.631 1 96.19 103 THR A C 1
ATOM 768 O O . THR A 1 103 ? 14.43 24.906 1.401 1 96.19 103 THR A O 1
ATOM 771 N N . VAL A 1 104 ? 15.305 24.156 3.328 1 96.44 104 VAL A N 1
ATOM 772 C CA . VAL A 1 104 ? 16.234 23.219 2.709 1 96.44 104 VAL A CA 1
ATOM 773 C C . VAL A 1 104 ? 16.203 21.891 3.453 1 96.44 104 VAL A C 1
ATOM 775 O O . VAL A 1 104 ? 15.742 21.812 4.594 1 96.44 104 VAL A O 1
ATOM 778 N N . VAL A 1 105 ? 16.562 20.906 2.742 1 97.06 105 VAL A N 1
ATOM 779 C CA . VAL A 1 105 ? 16.719 19.625 3.4 1 97.06 105 VAL A CA 1
ATOM 780 C C . VAL A 1 105 ? 17.844 19.688 4.43 1 97.06 105 VAL A C 1
ATOM 782 O O . VAL A 1 105 ? 19.016 19.797 4.066 1 97.06 105 VAL A O 1
ATOM 785 N N . ASP A 1 106 ? 17.516 19.562 5.633 1 95.75 106 ASP A N 1
ATOM 786 C CA . ASP A 1 106 ? 18.5 19.75 6.688 1 95.75 106 ASP A CA 1
ATOM 787 C C . ASP A 1 106 ? 18.969 18.406 7.254 1 95.75 106 ASP A C 1
ATOM 789 O O . ASP A 1 106 ? 18.562 17.359 6.77 1 95.75 106 ASP A O 1
ATOM 793 N N . THR A 1 107 ? 19.812 18.484 8.297 1 95.62 107 THR A N 1
ATOM 794 C CA . THR A 1 107 ? 20.422 17.297 8.883 1 95.62 107 THR A CA 1
ATOM 795 C C . THR A 1 107 ? 19.375 16.438 9.586 1 95.62 107 THR A C 1
ATOM 797 O O . THR A 1 107 ? 19.453 15.211 9.555 1 95.62 107 THR A O 1
ATOM 800 N N . ARG A 1 108 ? 18.422 17.078 10.188 1 95.06 108 ARG A N 1
ATOM 801 C CA . ARG A 1 108 ? 17.375 16.344 10.898 1 95.06 108 ARG A CA 1
ATOM 802 C C . ARG A 1 108 ? 16.547 15.492 9.938 1 95.06 108 ARG A C 1
ATOM 804 O O . ARG A 1 108 ? 16.188 14.352 10.25 1 95.06 108 ARG A O 1
ATOM 811 N N . THR A 1 109 ? 16.266 16.109 8.805 1 96.19 109 THR A N 1
ATOM 812 C CA . THR A 1 109 ? 15.516 15.391 7.777 1 96.19 109 THR A CA 1
ATOM 813 C C . THR A 1 109 ? 16.312 14.188 7.266 1 96.19 109 THR A C 1
ATOM 815 O O . THR A 1 109 ? 15.766 13.094 7.117 1 96.19 109 THR A O 1
ATOM 818 N N . LEU A 1 110 ? 17.594 14.391 7.055 1 96.38 110 LEU A N 1
ATOM 819 C CA . LEU A 1 110 ? 18.438 13.312 6.551 1 96.38 110 LEU A CA 1
ATOM 820 C C . LEU A 1 110 ? 18.625 12.227 7.609 1 96.38 110 LEU A C 1
ATOM 822 O O . LEU A 1 110 ? 18.734 11.047 7.281 1 96.38 110 LEU A O 1
ATOM 826 N N . GLU A 1 111 ? 18.688 12.625 8.836 1 97.12 111 GLU A N 1
ATOM 827 C CA . GLU A 1 111 ? 18.766 11.656 9.93 1 97.12 111 GLU A CA 1
ATOM 828 C C . GLU A 1 111 ? 17.516 10.781 9.977 1 97.12 111 GLU A C 1
ATOM 830 O O . GLU A 1 111 ? 17.594 9.57 10.188 1 97.12 111 GLU A O 1
ATOM 835 N N . LEU A 1 112 ? 16.391 11.391 9.844 1 97.31 112 LEU A N 1
ATOM 836 C CA . LEU A 1 112 ? 15.148 10.625 9.812 1 97.31 112 LEU A CA 1
ATOM 837 C C . LEU A 1 112 ? 15.133 9.664 8.617 1 97.31 112 LEU A C 1
ATOM 839 O O . LEU A 1 112 ? 14.711 8.516 8.75 1 97.31 112 LEU A O 1
ATOM 843 N N . ALA A 1 113 ? 15.562 10.195 7.48 1 97.31 113 ALA A N 1
ATOM 844 C CA . ALA A 1 113 ? 15.664 9.352 6.293 1 97.31 113 ALA A CA 1
ATOM 845 C C . ALA A 1 113 ? 16.531 8.125 6.574 1 97.31 113 ALA A C 1
ATOM 847 O O . ALA A 1 113 ? 16.188 7.008 6.176 1 97.31 113 ALA A O 1
ATOM 848 N N . ASP A 1 114 ? 17.578 8.336 7.277 1 97.19 114 ASP A N 1
ATOM 849 C CA . ASP A 1 114 ? 18.484 7.242 7.629 1 97.19 114 ASP A CA 1
ATOM 850 C C . ASP A 1 114 ? 17.812 6.246 8.562 1 97.19 114 ASP A C 1
ATOM 852 O O . ASP A 1 114 ? 17.984 5.035 8.422 1 97.19 114 ASP A O 1
ATO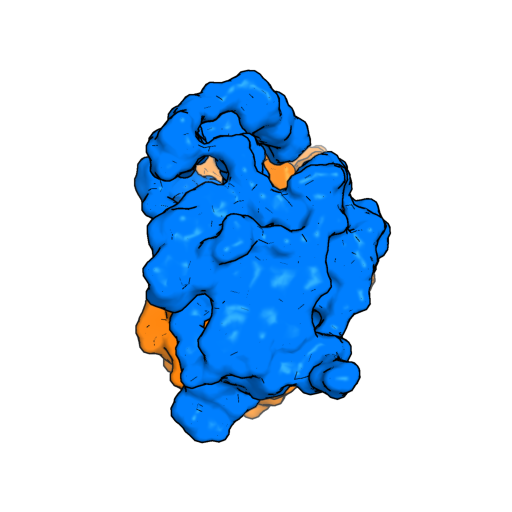M 856 N N . ARG A 1 115 ? 17.062 6.754 9.508 1 97.31 115 ARG A N 1
ATOM 857 C CA . ARG A 1 115 ? 16.344 5.887 10.438 1 97.31 115 ARG A CA 1
ATOM 858 C C . ARG A 1 115 ? 15.344 5.012 9.695 1 97.31 115 ARG A C 1
ATOM 860 O O . ARG A 1 115 ? 15.086 3.877 10.102 1 97.31 115 ARG A O 1
ATOM 867 N N . PHE A 1 116 ? 14.773 5.547 8.586 1 96.75 116 PHE A N 1
ATOM 868 C CA . PHE A 1 116 ? 13.844 4.789 7.762 1 96.75 116 PHE A CA 1
ATOM 869 C C . PHE A 1 116 ? 14.586 3.885 6.789 1 96.75 116 PHE A C 1
ATOM 871 O O . PHE A 1 116 ? 13.969 3.188 5.984 1 96.75 116 PHE A O 1
ATOM 878 N N . GLY A 1 117 ? 15.922 3.957 6.801 1 93.94 117 GLY A N 1
ATOM 879 C CA . GLY A 1 117 ? 16.719 3.152 5.887 1 93.94 117 GLY A CA 1
ATOM 880 C C . GLY A 1 117 ? 16.656 3.641 4.453 1 93.94 117 GLY A C 1
ATOM 881 O O . GLY A 1 117 ? 16.75 2.846 3.516 1 93.94 117 GLY A O 1
ATOM 882 N N . LEU A 1 118 ? 16.531 4.922 4.238 1 95.19 118 LEU A N 1
ATOM 883 C CA . LEU A 1 118 ? 16.281 5.469 2.906 1 95.19 118 LEU A CA 1
ATOM 884 C C . LEU A 1 118 ? 17.594 5.855 2.227 1 95.19 118 LEU A C 1
ATOM 886 O O . LEU A 1 118 ? 17.609 6.133 1.025 1 95.19 118 LEU A O 1
ATOM 890 N N . ALA A 1 119 ? 18.703 5.875 2.943 1 91 119 ALA A N 1
ATOM 891 C CA . ALA A 1 119 ? 19.969 6.363 2.414 1 91 119 ALA A CA 1
ATOM 892 C C . ALA A 1 119 ? 20.297 5.711 1.073 1 91 119 ALA A C 1
ATOM 894 O O . ALA A 1 119 ? 20.562 6.402 0.088 1 91 119 ALA A O 1
ATOM 895 N N . PRO A 1 120 ? 20.188 4.445 0.904 1 87.06 120 PRO A N 1
ATOM 896 C CA . PRO A 1 120 ? 20.516 3.812 -0.375 1 87.06 120 PRO A CA 1
ATOM 897 C C . PRO A 1 120 ? 19.484 4.09 -1.457 1 87.06 120 PRO A C 1
ATOM 899 O O . PRO A 1 120 ? 19.703 3.789 -2.631 1 87.06 120 PRO A O 1
ATOM 902 N N . HIS A 1 121 ? 18.391 4.695 -1.089 1 89.88 121 HIS A N 1
ATOM 903 C CA . HIS A 1 121 ? 17.281 4.832 -2.021 1 89.88 121 HIS A CA 1
ATOM 904 C C . HIS A 1 121 ? 17.109 6.281 -2.455 1 89.88 121 HIS A C 1
ATOM 906 O O . HIS A 1 121 ? 16.266 6.578 -3.316 1 89.88 121 HIS A O 1
ATOM 912 N N . MET A 1 122 ? 17.859 7.148 -1.942 1 93.69 122 MET A N 1
ATOM 913 C CA . MET A 1 122 ? 17.672 8.578 -2.145 1 93.69 122 MET A CA 1
ATOM 914 C C . MET A 1 122 ? 17.875 8.953 -3.611 1 93.69 122 MET A C 1
ATOM 916 O O . MET A 1 122 ? 17.25 9.898 -4.105 1 93.69 122 MET A O 1
ATOM 920 N N . GLU A 1 123 ? 18.656 8.195 -4.309 1 93.5 123 GLU A N 1
ATOM 921 C CA . GLU A 1 123 ? 18.953 8.531 -5.699 1 93.5 123 GLU A CA 1
ATOM 922 C C . GLU A 1 123 ? 18.125 7.664 -6.656 1 93.5 123 GLU A C 1
ATOM 924 O O . GLU A 1 123 ? 18.25 7.793 -7.875 1 93.5 123 GLU A O 1
ATOM 929 N N . LYS A 1 124 ? 17.344 6.832 -6.164 1 89.62 124 LYS A N 1
ATOM 930 C CA . LYS A 1 124 ? 16.453 6.02 -6.992 1 89.62 124 LYS A CA 1
ATOM 931 C C . LYS A 1 124 ? 15.219 6.816 -7.414 1 89.62 124 LYS A C 1
ATOM 933 O O . LYS A 1 124 ? 14.727 7.656 -6.66 1 89.62 124 LYS A O 1
ATOM 938 N N . ARG A 1 125 ? 14.773 6.512 -8.609 1 90.5 125 ARG A N 1
ATOM 939 C CA . ARG A 1 125 ? 13.539 7.117 -9.094 1 90.5 125 ARG A CA 1
ATOM 940 C C . ARG A 1 125 ? 12.32 6.473 -8.438 1 90.5 125 ARG A C 1
ATOM 942 O O . ARG A 1 125 ? 12.367 5.309 -8.039 1 90.5 125 ARG A O 1
ATOM 949 N N . PHE A 1 126 ? 11.18 7.242 -8.305 1 90.06 126 PHE A N 1
ATOM 950 C CA . PHE A 1 126 ? 9.969 6.77 -7.645 1 90.06 126 PHE A CA 1
ATOM 951 C C . PHE A 1 126 ? 9.438 5.516 -8.328 1 90.06 126 PHE A C 1
ATOM 953 O O . PHE A 1 126 ? 8.93 4.605 -7.668 1 90.06 126 PHE A O 1
ATOM 960 N N . GLU A 1 127 ? 9.523 5.445 -9.609 1 82.38 127 GLU A N 1
ATOM 961 C CA . GLU A 1 127 ? 9 4.301 -10.352 1 82.38 127 GLU A CA 1
ATOM 962 C C . GLU A 1 127 ? 9.742 3.018 -9.969 1 82.38 127 GLU A C 1
ATOM 964 O O . GLU A 1 127 ? 9.242 1.916 -10.211 1 82.38 127 GLU A O 1
ATOM 969 N N . GLN A 1 128 ? 10.922 3.162 -9.375 1 81.06 128 GLN A N 1
ATOM 970 C CA . GLN A 1 128 ? 11.75 2.021 -9.008 1 81.06 128 GLN A CA 1
ATOM 971 C C . GLN A 1 128 ? 11.57 1.651 -7.539 1 81.06 128 GLN A C 1
ATOM 973 O O . GLN A 1 128 ? 12.141 0.667 -7.066 1 81.06 128 GLN A O 1
ATOM 978 N N . MET A 1 129 ? 10.781 2.412 -6.879 1 85.12 129 MET A N 1
ATOM 979 C CA . MET A 1 129 ? 10.648 2.242 -5.434 1 85.12 129 MET A CA 1
ATOM 980 C C . MET A 1 129 ? 9.43 1.393 -5.098 1 85.12 129 MET A C 1
ATOM 982 O O . MET A 1 129 ? 8.414 1.445 -5.797 1 85.12 129 MET A O 1
ATOM 986 N N . SER A 1 130 ? 9.617 0.644 -4.023 1 79.56 130 SER A N 1
ATOM 987 C CA . SER A 1 130 ? 8.461 -0.055 -3.473 1 79.56 130 SER A CA 1
ATOM 988 C C . SER A 1 130 ? 7.48 0.92 -2.83 1 79.56 130 SER A C 1
ATOM 990 O O . SER A 1 130 ? 7.824 2.076 -2.572 1 79.56 130 SER A O 1
ATOM 992 N N . LEU A 1 131 ? 6.297 0.465 -2.543 1 81.88 131 LEU A N 1
ATOM 993 C CA . LEU A 1 131 ? 5.281 1.272 -1.877 1 81.88 131 LEU A CA 1
ATOM 994 C C . LEU A 1 131 ? 5.77 1.743 -0.511 1 81.88 131 LEU A C 1
ATOM 996 O O . LEU A 1 131 ? 5.551 2.896 -0.133 1 81.88 131 LEU A O 1
ATOM 1000 N N . GLY A 1 132 ? 6.441 0.835 0.189 1 87.06 132 GLY A N 1
ATOM 1001 C CA . GLY A 1 132 ? 6.957 1.197 1.5 1 87.06 132 GLY A CA 1
ATOM 1002 C C . GLY A 1 132 ? 8.039 2.264 1.444 1 87.06 132 GLY A C 1
ATOM 1003 O O . GLY A 1 132 ? 8.094 3.143 2.307 1 87.06 132 GLY A O 1
ATOM 1004 N N . THR A 1 133 ? 8.867 2.135 0.448 1 89.06 133 THR A N 1
ATOM 1005 C CA . THR A 1 133 ? 9.938 3.115 0.281 1 89.06 133 THR A CA 1
ATOM 1006 C C . THR A 1 133 ? 9.367 4.496 -0.026 1 89.06 133 THR A C 1
ATOM 1008 O O . THR A 1 133 ? 9.797 5.496 0.549 1 89.06 133 THR A O 1
ATOM 1011 N N . ARG A 1 134 ? 8.414 4.512 -0.894 1 91.88 134 ARG A N 1
ATOM 1012 C CA . ARG A 1 134 ? 7.758 5.777 -1.209 1 91.88 134 ARG A CA 1
ATOM 1013 C C . ARG A 1 134 ? 7.094 6.371 0.029 1 91.88 134 ARG A C 1
ATOM 1015 O O . ARG A 1 134 ? 7.223 7.566 0.294 1 91.88 134 ARG A O 1
ATOM 1022 N N . LYS A 1 135 ? 6.438 5.59 0.773 1 94.31 135 LYS A N 1
ATOM 1023 C CA . LYS A 1 135 ? 5.777 6.027 2 1 94.31 135 LYS A CA 1
ATOM 1024 C C . LYS A 1 135 ? 6.781 6.637 2.975 1 94.31 135 LYS A C 1
ATOM 1026 O O . LYS A 1 135 ? 6.52 7.688 3.568 1 94.31 135 LYS A O 1
ATOM 1031 N N . LYS A 1 136 ? 7.883 5.969 3.139 1 96.38 136 LYS A N 1
ATOM 1032 C CA . LYS A 1 136 ? 8.93 6.445 4.035 1 96.38 136 LYS A CA 1
ATOM 1033 C C . LYS A 1 136 ? 9.453 7.812 3.594 1 96.38 136 LYS A C 1
ATOM 1035 O O . LYS A 1 136 ? 9.766 8.656 4.43 1 96.38 136 LYS A O 1
ATOM 1040 N N . LEU A 1 137 ? 9.508 8.016 2.279 1 96.56 137 LEU A N 1
ATOM 1041 C CA . LEU A 1 137 ? 9.945 9.305 1.759 1 96.56 137 LEU A CA 1
ATOM 1042 C C . LEU A 1 137 ? 8.938 10.398 2.096 1 96.56 137 LEU A C 1
ATOM 1044 O O . LEU A 1 137 ? 9.32 11.477 2.551 1 96.56 137 LEU A O 1
ATOM 1048 N N . PHE A 1 138 ? 7.723 10.109 1.875 1 97.5 138 PHE A N 1
ATOM 1049 C CA . PHE A 1 138 ? 6.68 11.078 2.193 1 97.5 138 PHE A CA 1
ATOM 1050 C C . PHE A 1 138 ? 6.668 11.391 3.686 1 97.5 138 PHE A C 1
ATOM 1052 O O . PHE A 1 138 ? 6.512 12.547 4.078 1 97.5 138 PHE A O 1
ATOM 1059 N N . LEU A 1 139 ? 6.848 10.383 4.492 1 98.25 139 LEU A N 1
ATOM 1060 C CA . LEU A 1 139 ? 6.906 10.578 5.938 1 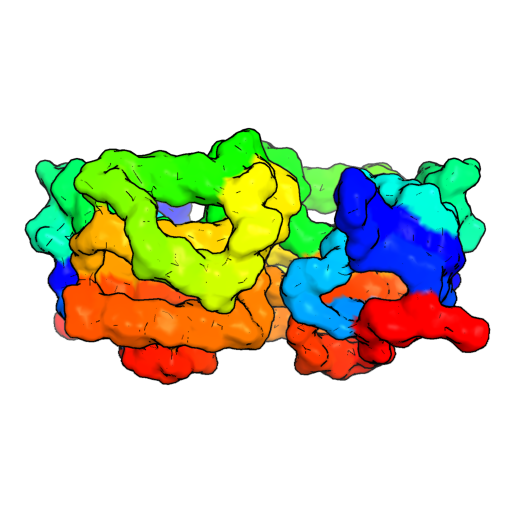98.25 139 LEU A CA 1
ATOM 1061 C C . LEU A 1 139 ? 8.102 11.438 6.324 1 98.25 139 LEU A C 1
ATOM 1063 O O . LEU A 1 139 ? 7.988 12.32 7.18 1 98.25 139 LEU A O 1
ATOM 1067 N N . THR A 1 140 ? 9.188 11.18 5.688 1 98.06 140 THR A N 1
ATOM 1068 C CA . THR A 1 140 ? 10.391 11.969 5.926 1 98.06 140 THR A CA 1
ATOM 1069 C C . THR A 1 140 ? 10.148 13.438 5.59 1 98.06 140 THR A C 1
ATOM 1071 O O . THR A 1 140 ? 10.586 14.328 6.32 1 98.06 140 THR A O 1
ATOM 1074 N N . ALA A 1 141 ? 9.398 13.68 4.578 1 97.56 141 ALA A N 1
ATOM 1075 C CA . ALA A 1 141 ? 9.141 15.031 4.086 1 97.56 141 ALA A CA 1
ATOM 1076 C C . ALA A 1 141 ? 8.289 15.82 5.074 1 97.56 141 ALA A C 1
ATOM 1078 O O . ALA A 1 141 ? 8.219 17.047 5 1 97.56 141 ALA A O 1
ATOM 1079 N N . THR A 1 142 ? 7.648 15.18 5.988 1 97.38 142 THR A N 1
ATOM 1080 C CA . THR A 1 142 ? 6.797 15.867 6.957 1 97.38 142 THR A CA 1
ATOM 1081 C C . THR A 1 142 ? 7.633 16.734 7.891 1 97.38 142 THR A C 1
ATOM 1083 O O . THR A 1 142 ? 7.105 17.609 8.57 1 97.38 142 THR A O 1
ATOM 1086 N N . MET A 1 143 ? 8.906 16.5 7.934 1 95.81 143 MET A N 1
ATOM 1087 C CA . MET A 1 143 ? 9.805 17.25 8.797 1 95.81 143 MET A CA 1
ATOM 1088 C C . MET A 1 143 ? 10.211 18.562 8.156 1 95.81 143 MET A C 1
ATOM 1090 O O . MET A 1 143 ? 10.766 19.438 8.82 1 95.81 143 MET A O 1
ATOM 1094 N N . LEU A 1 144 ? 9.961 18.609 6.879 1 96.38 144 LEU A N 1
ATOM 1095 C CA . LEU A 1 144 ? 10.414 19.781 6.148 1 96.38 144 LEU A CA 1
ATOM 1096 C C . LEU A 1 144 ? 9.484 20.969 6.398 1 96.38 144 LEU A C 1
ATOM 1098 O O . LEU A 1 144 ? 8.266 20.828 6.352 1 96.38 144 LEU A O 1
ATOM 1102 N N . GLY A 1 145 ? 10.109 22 6.629 1 92.5 145 GLY A N 1
ATOM 1103 C CA . GLY A 1 145 ? 9.359 23.203 7 1 92.5 145 GLY A CA 1
ATOM 1104 C C . GLY A 1 145 ? 8.867 23.172 8.43 1 92.5 145 GLY A C 1
ATOM 1105 O O . GLY A 1 145 ? 9.57 22.703 9.328 1 92.5 145 GLY A O 1
ATOM 1106 N N . ALA A 1 146 ? 7.852 23.766 8.805 1 89.44 146 ALA A N 1
ATOM 1107 C CA . ALA A 1 146 ? 7.262 23.781 10.141 1 89.44 146 ALA A CA 1
ATOM 1108 C C . ALA A 1 146 ? 5.742 23.719 10.062 1 89.44 146 ALA A C 1
ATOM 1110 O O . ALA A 1 146 ? 5.047 24.594 10.594 1 89.44 146 ALA A O 1
ATOM 1111 N N . PRO A 1 147 ? 5.383 22.641 9.422 1 95.81 147 PRO A N 1
ATOM 1112 C CA . PRO A 1 147 ? 3.926 22.5 9.398 1 95.81 147 PRO A CA 1
ATOM 1113 C C . PRO A 1 147 ? 3.322 22.375 10.797 1 95.81 147 PRO A C 1
ATOM 1115 O O . PRO A 1 147 ? 3.902 21.719 11.672 1 95.81 147 PRO A O 1
ATOM 1118 N N . THR A 1 148 ? 2.205 23.031 10.961 1 97.69 148 THR A N 1
ATOM 1119 C CA . THR A 1 148 ? 1.539 22.969 12.258 1 97.69 148 THR A CA 1
ATOM 1120 C C . THR A 1 148 ? 0.55 21.797 12.297 1 97.69 148 THR A C 1
ATOM 1122 O O . THR A 1 148 ? 0.105 21.391 13.367 1 97.69 148 THR A O 1
ATOM 1125 N N . VAL A 1 149 ? 0.248 21.266 11.125 1 98.69 149 VAL A N 1
ATOM 1126 C CA . VAL A 1 149 ? -0.685 20.141 10.992 1 98.69 149 VAL A CA 1
ATOM 1127 C C . VAL A 1 149 ? -0.083 19.062 10.094 1 98.69 149 VAL A C 1
ATOM 1129 O O . VAL A 1 149 ? 0.447 19.375 9.023 1 98.69 149 VAL A O 1
ATOM 1132 N N . VAL A 1 150 ? -0.103 17.875 10.555 1 98.62 150 VAL A N 1
ATOM 1133 C CA . VAL A 1 150 ? 0.303 16.719 9.766 1 98.62 150 VAL A CA 1
ATOM 1134 C C . VAL A 1 150 ? -0.888 15.773 9.57 1 98.62 150 VAL A C 1
ATOM 1136 O O . VAL A 1 150 ? -1.518 15.352 10.547 1 98.62 150 VAL A O 1
ATOM 1139 N N . ILE A 1 151 ? -1.24 15.5 8.336 1 98.69 151 ILE A N 1
ATOM 1140 C CA . ILE A 1 151 ? -2.305 14.57 7.973 1 98.69 151 ILE A CA 1
ATOM 1141 C C . ILE A 1 151 ? -1.715 13.367 7.246 1 98.69 151 ILE A C 1
ATOM 1143 O O . ILE A 1 151 ? -0.949 13.523 6.293 1 98.69 151 ILE A O 1
ATOM 1147 N N . ALA A 1 152 ? -2.043 12.203 7.711 1 98.31 152 ALA A N 1
ATOM 1148 C CA . ALA A 1 152 ? -1.489 11 7.082 1 98.31 152 ALA A CA 1
ATOM 1149 C C . ALA A 1 152 ? -2.557 9.922 6.926 1 98.31 152 ALA A C 1
ATOM 1151 O O . ALA A 1 152 ? -3.215 9.547 7.895 1 98.31 152 ALA A O 1
ATOM 1152 N N . ASP A 1 153 ? -2.723 9.453 5.734 1 96.31 153 ASP A N 1
ATOM 1153 C CA . ASP A 1 153 ? -3.699 8.414 5.418 1 96.31 153 ASP A CA 1
ATOM 1154 C C . ASP A 1 153 ? -3.053 7.031 5.426 1 96.31 153 ASP A C 1
ATOM 1156 O O . ASP A 1 153 ? -2.289 6.691 4.52 1 96.31 153 ASP A O 1
ATOM 1160 N N . GLU A 1 154 ? -3.375 6.23 6.426 1 94.88 154 GLU A N 1
ATOM 1161 C CA . GLU A 1 154 ? -2.852 4.879 6.613 1 94.88 154 GLU A CA 1
ATOM 1162 C C . GLU A 1 154 ? -1.33 4.855 6.508 1 94.88 154 GLU A C 1
ATOM 1164 O O . GLU A 1 154 ? -0.768 4.086 5.727 1 94.88 154 GLU A O 1
ATOM 1169 N N . PRO A 1 155 ? -0.683 5.594 7.344 1 96.25 155 PRO A N 1
ATOM 1170 C CA . PRO A 1 155 ? 0.763 5.781 7.207 1 96.25 155 PRO A CA 1
ATOM 1171 C C . PRO A 1 155 ? 1.556 4.516 7.52 1 96.25 155 PRO A C 1
ATOM 1173 O O . PRO A 1 155 ? 2.727 4.406 7.145 1 96.25 155 PRO A O 1
ATOM 1176 N N . GLY A 1 156 ? 0.992 3.607 8.164 1 93.5 156 GLY A N 1
ATOM 1177 C CA . GLY A 1 156 ? 1.688 2.385 8.523 1 93.5 156 GLY A CA 1
ATOM 1178 C C . GLY A 1 156 ? 1.642 1.327 7.438 1 93.5 156 GLY A C 1
ATOM 1179 O O . GLY A 1 156 ? 2.383 0.343 7.488 1 93.5 156 GLY A O 1
ATOM 1180 N N . ASN A 1 157 ? 0.764 1.49 6.512 1 89.12 157 ASN A N 1
ATOM 1181 C CA . ASN A 1 157 ? 0.615 0.501 5.449 1 89.12 157 ASN A CA 1
ATOM 1182 C C . ASN A 1 157 ? 1.91 0.326 4.66 1 89.12 157 ASN A C 1
ATOM 1184 O O . ASN A 1 157 ? 2.533 1.309 4.258 1 89.12 157 ASN A O 1
ATOM 1188 N N . GLY A 1 158 ? 2.27 -0.952 4.504 1 85.94 158 GLY A N 1
ATOM 1189 C CA . GLY A 1 158 ? 3.436 -1.242 3.688 1 85.94 158 GLY A CA 1
ATOM 1190 C C . GLY A 1 158 ? 4.742 -1.139 4.453 1 85.94 158 GLY A C 1
ATOM 1191 O O . GLY A 1 158 ? 5.812 -1.399 3.9 1 85.94 158 GLY A O 1
ATOM 1192 N N . LEU A 1 159 ? 4.641 -0.786 5.707 1 90.88 159 LEU A N 1
ATOM 1193 C CA . LEU A 1 159 ? 5.848 -0.651 6.516 1 90.88 159 LEU A CA 1
ATOM 1194 C C . LEU A 1 159 ? 6.105 -1.917 7.324 1 90.88 159 LEU A C 1
ATOM 1196 O O . LEU A 1 159 ? 5.168 -2.516 7.859 1 90.88 159 LEU A O 1
ATOM 1200 N N . ASP A 1 160 ? 7.363 -2.295 7.379 1 89.06 160 ASP A N 1
ATOM 1201 C CA . ASP A 1 160 ? 7.738 -3.396 8.258 1 89.06 160 ASP A CA 1
ATOM 1202 C C . ASP A 1 160 ? 7.84 -2.93 9.711 1 89.06 160 ASP A C 1
ATOM 1204 O O . ASP A 1 160 ? 7.57 -1.765 10.016 1 89.06 160 ASP A O 1
ATOM 1208 N N . ALA A 1 161 ? 8.195 -3.855 10.562 1 90.5 161 ALA A N 1
ATOM 1209 C CA . ALA A 1 161 ? 8.188 -3.576 12 1 90.5 161 ALA A CA 1
ATOM 1210 C C . ALA A 1 161 ? 9.172 -2.463 12.344 1 90.5 161 ALA A C 1
ATOM 1212 O O . ALA A 1 161 ? 8.852 -1.564 13.125 1 90.5 161 ALA A O 1
ATOM 1213 N N . ALA A 1 162 ? 10.359 -2.508 11.766 1 93.12 162 ALA A N 1
ATOM 1214 C CA . ALA A 1 162 ? 11.383 -1.501 12.047 1 93.12 162 ALA A CA 1
ATOM 1215 C C . ALA A 1 162 ? 10.93 -0.118 11.586 1 93.12 162 ALA A C 1
ATOM 1217 O O . ALA A 1 162 ? 11.078 0.866 12.32 1 93.12 162 ALA A O 1
ATOM 1218 N N . SER A 1 163 ? 10.391 -0.033 10.445 1 95 163 SER A N 1
ATOM 1219 C CA . SER A 1 163 ? 9.922 1.233 9.898 1 95 163 SER A CA 1
ATOM 1220 C C . SER A 1 163 ? 8.719 1.758 10.68 1 95 163 SER A C 1
ATOM 1222 O O . SER A 1 163 ? 8.562 2.969 10.852 1 95 163 SER A O 1
ATOM 1224 N N . ARG A 1 164 ? 7.883 0.911 11.125 1 94.94 164 ARG A N 1
ATOM 1225 C CA . ARG A 1 164 ? 6.742 1.315 11.945 1 94.94 164 ARG A CA 1
ATOM 1226 C C . ARG A 1 164 ? 7.199 1.936 13.258 1 94.94 164 ARG A C 1
ATOM 1228 O O . ARG A 1 164 ? 6.598 2.895 13.742 1 94.94 164 ARG A O 1
ATOM 1235 N N . ALA A 1 165 ? 8.203 1.331 13.82 1 97.31 165 ALA A N 1
ATOM 1236 C CA . ALA A 1 165 ? 8.75 1.906 15.047 1 97.31 165 ALA A CA 1
ATOM 1237 C C . ALA A 1 165 ? 9.234 3.334 14.812 1 97.31 165 ALA A C 1
ATOM 1239 O O . ALA A 1 165 ? 9.031 4.211 15.648 1 97.31 165 ALA A O 1
ATOM 1240 N N . VAL A 1 166 ? 9.875 3.561 13.711 1 98.12 166 VAL A N 1
ATOM 1241 C CA . VAL A 1 166 ? 10.336 4.895 13.359 1 98.12 166 VAL A CA 1
ATOM 1242 C C . VAL A 1 166 ? 9.148 5.828 13.156 1 98.12 166 VAL A C 1
ATOM 1244 O O . VAL A 1 166 ? 9.156 6.973 13.617 1 98.12 166 VAL A O 1
ATOM 1247 N N . LEU A 1 167 ? 8.133 5.363 12.484 1 98.31 167 LEU A N 1
ATOM 1248 C CA . LEU A 1 167 ? 6.906 6.125 12.281 1 98.31 167 LEU A CA 1
ATOM 1249 C C . LEU A 1 167 ? 6.301 6.543 13.617 1 98.31 167 LEU A C 1
ATOM 1251 O O . LEU A 1 167 ? 5.914 7.703 13.789 1 98.31 167 LEU A O 1
ATOM 1255 N N . ILE A 1 168 ? 6.223 5.609 14.5 1 98.5 168 ILE A N 1
ATOM 1256 C CA . ILE A 1 168 ? 5.656 5.859 15.82 1 98.5 168 ILE A CA 1
ATOM 1257 C C . ILE A 1 168 ? 6.449 6.957 16.531 1 98.5 168 ILE A C 1
ATOM 1259 O O . ILE A 1 168 ? 5.871 7.914 17.047 1 98.5 168 ILE A O 1
ATOM 1263 N N . ASP A 1 169 ? 7.707 6.848 16.484 1 98.5 169 ASP A N 1
ATOM 1264 C CA . ASP A 1 169 ? 8.57 7.852 17.094 1 98.5 169 ASP A CA 1
ATOM 1265 C C . ASP A 1 169 ? 8.375 9.219 16.438 1 98.5 169 ASP A C 1
ATOM 1267 O O . ASP A 1 169 ? 8.32 10.242 17.109 1 98.5 169 ASP A O 1
ATOM 1271 N N . LEU A 1 170 ? 8.305 9.227 15.188 1 98.25 170 LEU A N 1
ATOM 1272 C CA . LEU A 1 170 ? 8.102 10.453 14.43 1 98.25 170 LEU A CA 1
ATOM 1273 C C . LEU A 1 170 ? 6.805 11.141 14.852 1 98.25 170 LEU A C 1
ATOM 1275 O O . LEU A 1 170 ? 6.809 12.336 15.164 1 98.25 170 LEU A O 1
ATOM 1279 N N . PHE A 1 171 ? 5.723 10.414 14.898 1 98.56 171 PHE A N 1
ATOM 1280 C CA . PHE A 1 171 ? 4.426 10.992 15.219 1 98.56 171 PHE A CA 1
ATOM 1281 C C . PHE A 1 171 ? 4.398 11.492 16.656 1 98.56 171 PHE A C 1
ATOM 1283 O O . PHE A 1 171 ? 3.844 12.555 16.953 1 98.56 171 PHE A O 1
ATOM 1290 N N . LYS A 1 172 ? 5.027 10.773 17.562 1 98.44 172 LYS A N 1
ATOM 1291 C CA . LYS A 1 172 ? 5.102 11.211 18.953 1 98.44 172 LYS A CA 1
ATOM 1292 C C . LYS A 1 172 ? 5.898 12.508 19.078 1 98.44 172 LYS A C 1
ATOM 1294 O O . LYS A 1 172 ? 5.527 13.406 19.844 1 98.44 172 LYS A O 1
ATOM 1299 N N . THR A 1 173 ? 6.938 12.547 18.344 1 97.5 173 THR A N 1
ATOM 1300 C CA . THR A 1 173 ? 7.773 13.742 18.359 1 97.5 173 THR A CA 1
ATOM 1301 C C . THR A 1 173 ? 7.02 14.938 17.781 1 97.5 173 THR A C 1
ATOM 1303 O O . THR A 1 173 ? 6.988 16.016 18.375 1 97.5 173 THR A O 1
ATOM 1306 N N . LEU A 1 174 ? 6.402 14.773 16.625 1 97.5 174 LEU A N 1
ATOM 1307 C CA . LEU A 1 174 ? 5.668 15.852 15.977 1 97.5 174 LEU A CA 1
ATOM 1308 C C . LEU A 1 174 ? 4.477 16.281 16.828 1 97.5 174 LEU A C 1
ATOM 1310 O O . LEU A 1 174 ? 4.141 17.469 16.875 1 97.5 174 LEU A O 1
ATOM 1314 N N . ALA A 1 175 ? 3.926 15.367 17.516 1 98 175 ALA A N 1
ATOM 1315 C CA . ALA A 1 175 ? 2.697 15.609 18.281 1 98 175 ALA A CA 1
ATOM 1316 C C . ALA A 1 175 ? 2.953 16.531 19.469 1 98 175 ALA A C 1
ATOM 1318 O O . ALA A 1 175 ? 2.014 17.062 20.062 1 98 175 ALA A O 1
ATOM 1319 N N . LYS A 1 176 ? 4.164 16.734 19.812 1 97.5 176 LYS A N 1
ATOM 1320 C CA . LYS A 1 176 ? 4.508 17.594 20.953 1 97.5 176 LYS A CA 1
ATOM 1321 C C . LYS A 1 176 ? 4.098 19.031 20.688 1 97.5 176 LYS A C 1
ATOM 1323 O O . LYS A 1 176 ? 3.738 19.766 21.625 1 97.5 176 LYS A O 1
ATOM 1328 N N . ASP A 1 177 ? 4.156 19.391 19.469 1 97.19 177 ASP A N 1
ATOM 1329 C CA . ASP A 1 177 ? 3.865 20.797 19.203 1 97.19 177 ASP A CA 1
ATOM 1330 C C . ASP A 1 177 ? 3.053 20.953 17.922 1 97.19 177 ASP A C 1
ATOM 1332 O O . ASP A 1 177 ? 2.803 22.078 17.484 1 97.19 177 ASP A O 1
ATOM 1336 N N . ARG A 1 178 ? 2.646 19.922 17.281 1 97.81 178 ARG A N 1
ATOM 1337 C CA . ARG A 1 178 ? 1.848 19.922 16.062 1 97.81 178 ARG A CA 1
ATOM 1338 C C . ARG A 1 178 ? 0.586 19.094 16.234 1 97.81 178 ARG A C 1
ATOM 1340 O O . ARG A 1 178 ? 0.51 18.25 17.125 1 97.81 178 ARG A O 1
ATOM 1347 N N . ALA A 1 179 ? -0.42 19.344 15.406 1 98.56 179 ALA A N 1
ATOM 1348 C CA . ALA A 1 179 ? -1.575 18.469 15.297 1 98.56 179 ALA A CA 1
ATOM 1349 C C . ALA A 1 179 ? -1.315 17.344 14.281 1 98.56 179 ALA A C 1
ATOM 1351 O O . ALA A 1 179 ? -1.155 17.609 13.086 1 98.56 179 ALA A O 1
ATOM 1352 N N . VAL A 1 180 ? -1.221 16.156 14.797 1 98.69 180 VAL A N 1
ATOM 1353 C CA . VAL 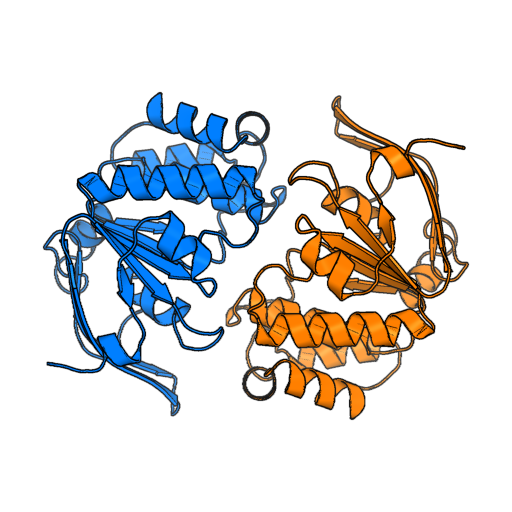A 1 180 ? -1.056 15 13.93 1 98.69 180 VAL A CA 1
ATOM 1354 C C . VAL A 1 180 ? -2.373 14.234 13.836 1 98.69 180 VAL A C 1
ATOM 1356 O O . VAL A 1 180 ? -2.9 13.773 14.852 1 98.69 180 VAL A O 1
ATOM 1359 N N . PHE A 1 181 ? -2.941 14.172 12.648 1 98.75 181 PHE A N 1
ATOM 1360 C CA . PHE A 1 181 ? -4.184 13.461 12.375 1 98.75 181 PHE A CA 1
ATOM 1361 C C . PHE A 1 181 ? -3.973 12.383 11.32 1 98.75 181 PHE A C 1
ATOM 1363 O O . PHE A 1 181 ? -3.619 12.688 10.18 1 98.75 181 PHE A O 1
ATOM 1370 N N . PHE A 1 182 ? -4.203 11.133 11.695 1 98.38 182 PHE A N 1
ATOM 1371 C CA . PHE A 1 182 ? -3.979 10.078 10.711 1 98.38 182 PHE A CA 1
ATOM 1372 C C . PHE A 1 182 ? -5.074 9.023 10.789 1 98.38 182 PHE A C 1
ATOM 1374 O O . PHE A 1 182 ? -5.805 8.953 11.781 1 98.38 182 PHE A O 1
ATOM 1381 N N . SER A 1 183 ? -5.266 8.32 9.695 1 96.75 183 SER A N 1
ATOM 1382 C CA . SER A 1 183 ? -6.199 7.195 9.656 1 96.75 183 SER A CA 1
ATOM 1383 C C . SER A 1 183 ? -5.469 5.867 9.789 1 96.75 183 SER A C 1
ATOM 1385 O O . SER A 1 183 ? -4.277 5.77 9.484 1 96.75 183 SER A O 1
ATOM 1387 N N . SER A 1 184 ? -6.137 4.934 10.328 1 93.62 184 SER A N 1
ATOM 1388 C CA . SER A 1 184 ? -5.613 3.574 10.406 1 93.62 184 SER A CA 1
ATOM 1389 C C . SER A 1 184 ? -6.738 2.555 10.539 1 93.62 184 SER A C 1
ATOM 1391 O O . SER A 1 184 ? -7.758 2.83 11.18 1 93.62 184 SER A O 1
ATOM 1393 N N . HIS A 1 185 ? -6.527 1.459 9.945 1 86.88 185 HIS A N 1
ATOM 1394 C CA . HIS A 1 185 ? -7.434 0.347 10.203 1 86.88 185 HIS A CA 1
ATOM 1395 C C . HIS A 1 185 ? -6.941 -0.5 11.375 1 86.88 185 HIS A C 1
ATOM 1397 O O . HIS A 1 185 ? -7.625 -1.429 11.805 1 86.88 185 HIS A O 1
ATOM 1403 N N . ASP A 1 186 ? -5.801 -0.173 11.859 1 83.75 186 ASP A N 1
ATOM 1404 C CA . ASP A 1 186 ? -5.137 -0.921 12.93 1 83.75 186 ASP A CA 1
ATOM 1405 C C . ASP A 1 186 ? -5.07 -0.101 14.211 1 83.75 186 ASP A C 1
ATOM 1407 O O . ASP A 1 186 ? -4.164 0.717 14.383 1 83.75 186 ASP A O 1
ATOM 1411 N N . PRO A 1 187 ? -5.809 -0.43 15.195 1 89.38 187 PRO A N 1
ATOM 1412 C CA . PRO A 1 187 ? -5.793 0.338 16.438 1 89.38 187 PRO A CA 1
ATOM 1413 C C . PRO A 1 187 ? -4.469 0.22 17.188 1 89.38 187 PRO A C 1
ATOM 1415 O O . PRO A 1 187 ? -4.148 1.074 18.016 1 89.38 187 PRO A O 1
ATOM 1418 N N . ALA A 1 188 ? -3.756 -0.837 16.906 1 91.5 188 ALA A N 1
ATOM 1419 C CA . ALA A 1 188 ? -2.479 -1.013 17.594 1 91.5 188 ALA A CA 1
ATOM 1420 C C . ALA A 1 188 ? -1.513 0.12 17.266 1 91.5 188 ALA A C 1
ATOM 1422 O O . ALA A 1 188 ? -0.75 0.571 18.109 1 91.5 188 ALA A O 1
ATOM 1423 N N . LEU A 1 189 ? -1.541 0.532 16.047 1 94.19 189 LEU A N 1
ATOM 1424 C CA . LEU A 1 189 ? -0.687 1.646 15.656 1 94.19 189 LEU A CA 1
ATOM 1425 C C . LEU A 1 189 ? -1.088 2.924 16.391 1 94.19 189 LEU A C 1
ATOM 1427 O O . LEU A 1 189 ? -0.227 3.67 16.859 1 94.19 189 LEU A O 1
ATOM 1431 N N . ALA A 1 190 ? -2.365 3.205 16.453 1 96.44 190 ALA A N 1
ATOM 1432 C CA . ALA A 1 190 ? -2.869 4.387 17.156 1 96.44 190 ALA A CA 1
ATOM 1433 C C . ALA A 1 190 ? -2.414 4.398 18.609 1 96.44 190 ALA A C 1
ATOM 1435 O O . ALA A 1 190 ? -1.929 5.418 19.109 1 96.44 190 ALA A O 1
ATOM 1436 N N . ARG A 1 191 ? -2.535 3.305 19.234 1 96.88 191 ARG A N 1
ATOM 1437 C CA . ARG A 1 191 ? -2.135 3.186 20.641 1 96.88 191 ARG A CA 1
ATOM 1438 C C . ARG A 1 191 ? -0.639 3.434 20.797 1 96.88 191 ARG A C 1
ATOM 1440 O O . ARG A 1 191 ? -0.22 4.148 21.719 1 96.88 191 ARG A O 1
ATOM 1447 N N . ALA A 1 192 ? 0.095 2.822 19.953 1 97.69 192 ALA A N 1
ATOM 1448 C CA . ALA A 1 192 ? 1.548 2.961 20.016 1 97.69 192 ALA A CA 1
ATOM 1449 C C . ALA A 1 192 ? 1.968 4.418 19.844 1 97.69 192 ALA A C 1
ATOM 1451 O O . ALA A 1 192 ? 2.98 4.848 20.406 1 97.69 192 ALA A O 1
ATOM 1452 N N . CYS A 1 193 ? 1.212 5.176 19.156 1 97.88 193 CYS A N 1
ATOM 1453 C CA . CYS A 1 193 ? 1.499 6.582 18.906 1 97.88 193 CYS A CA 1
ATOM 1454 C C . CYS A 1 193 ? 0.942 7.461 20.016 1 97.88 193 CYS A C 1
ATOM 1456 O O . CYS A 1 193 ? 1.017 8.688 19.938 1 97.88 193 CYS A O 1
ATOM 1458 N N . ASP A 1 194 ? 0.31 6.879 21.031 1 97.75 194 ASP A N 1
ATOM 1459 C CA . ASP A 1 194 ? -0.383 7.605 22.078 1 97.75 194 ASP A CA 1
ATOM 1460 C C . ASP A 1 194 ? -1.465 8.516 21.5 1 97.75 194 ASP A C 1
ATOM 1462 O O . ASP A 1 194 ? -1.643 9.641 21.969 1 97.75 194 ASP A O 1
ATOM 1466 N N . ALA A 1 195 ? -2.098 8.055 20.453 1 98.12 195 ALA A N 1
ATOM 1467 C CA . ALA A 1 195 ? -3.109 8.852 19.766 1 98.12 195 ALA A CA 1
ATOM 1468 C C . ALA A 1 195 ? -4.473 8.703 20.438 1 98.12 195 ALA A C 1
ATOM 1470 O O . ALA A 1 195 ? -4.84 7.613 20.875 1 98.12 195 ALA A O 1
ATOM 1471 N N . ARG A 1 196 ? -5.137 9.82 20.531 1 97.12 196 ARG A N 1
ATOM 1472 C CA . ARG A 1 196 ? -6.566 9.703 20.797 1 97.12 196 ARG A CA 1
ATOM 1473 C C . ARG A 1 196 ? -7.293 9.055 19.625 1 97.12 196 ARG A C 1
ATOM 1475 O O . ARG A 1 196 ? -7.234 9.555 18.5 1 97.12 196 ARG A O 1
ATOM 1482 N N . VAL A 1 197 ? -7.957 8 19.891 1 96.56 197 VAL A N 1
ATOM 1483 C CA . VAL A 1 197 ? -8.664 7.285 18.828 1 96.56 197 VAL A CA 1
ATOM 1484 C C . VAL A 1 197 ? -10.055 7.883 18.641 1 96.56 197 VAL A C 1
ATOM 1486 O O . VAL A 1 197 ? -10.758 8.156 19.609 1 96.56 197 VAL A O 1
ATOM 1489 N N . THR A 1 198 ? -10.422 8.117 17.406 1 95.5 198 THR A N 1
ATOM 1490 C CA . THR A 1 198 ? -11.766 8.57 17.078 1 95.5 198 THR A CA 1
ATOM 1491 C C . THR A 1 198 ? -12.344 7.75 15.922 1 95.5 198 THR A C 1
ATOM 1493 O O . THR A 1 198 ? -11.633 6.941 15.312 1 95.5 198 THR A O 1
ATOM 1496 N N . THR A 1 199 ? -13.617 7.844 15.703 1 94.25 199 THR A N 1
ATOM 1497 C CA . THR A 1 199 ? -14.359 7.176 14.641 1 94.25 199 THR A CA 1
ATOM 1498 C C . THR A 1 199 ? -15.258 8.164 13.906 1 94.25 199 THR A C 1
ATOM 1500 O O . THR A 1 199 ? -15.445 9.297 14.352 1 94.25 199 THR A O 1
ATOM 1503 N N . PHE A 1 200 ? -15.727 7.738 12.805 1 93.69 200 PHE A N 1
ATOM 1504 C CA . PHE A 1 200 ? -16.672 8.586 12.078 1 93.69 200 PHE A CA 1
ATOM 1505 C C . PHE A 1 200 ? -17.875 8.914 12.945 1 93.69 200 PHE A C 1
ATOM 1507 O O . PHE A 1 200 ? -18.391 10.031 12.906 1 93.69 200 PHE A O 1
ATOM 1514 N N . ALA A 1 201 ? -18.328 7.938 13.656 1 91.38 201 ALA A N 1
ATOM 1515 C CA . ALA A 1 201 ? -19.469 8.141 14.547 1 91.38 201 ALA A CA 1
ATOM 1516 C C . ALA A 1 201 ? -19.188 9.242 15.562 1 91.38 201 ALA A C 1
ATOM 1518 O O . ALA A 1 201 ? -20.062 10.062 15.859 1 91.38 201 ALA A O 1
ATOM 1519 N N . GLU A 1 202 ? -18 9.258 16.062 1 92.62 202 GLU A N 1
ATOM 1520 C CA . GLU A 1 202 ? -17.625 10.25 17.062 1 92.62 202 GLU A CA 1
ATOM 1521 C C . GLU A 1 202 ? -17.453 11.625 16.438 1 92.62 202 GLU A C 1
ATOM 1523 O O . GLU A 1 202 ? -17.703 12.648 17.078 1 92.62 202 GLU A O 1
ATOM 1528 N N . LEU A 1 203 ? -17.047 11.625 15.164 1 94.38 203 LEU A N 1
ATOM 1529 C CA . LEU A 1 203 ? -16.859 12.891 14.469 1 94.38 203 LEU A CA 1
ATOM 1530 C C . LEU A 1 203 ? -18.188 13.508 14.07 1 94.38 203 LEU A C 1
ATOM 1532 O O . LEU A 1 203 ? -18.297 14.719 13.891 1 94.38 203 LEU A O 1
ATOM 1536 N N . GLY A 1 204 ? -19.141 12.656 13.695 1 86.62 204 GLY A N 1
ATOM 1537 C CA . GLY A 1 204 ? -20.469 13.078 13.258 1 86.62 204 GLY A CA 1
ATOM 1538 C C . GLY A 1 204 ? -21.359 13.508 14.398 1 86.62 204 GLY A C 1
ATOM 1539 O O . GLY A 1 204 ? -22.359 14.203 14.188 1 86.62 204 GLY A O 1
ATOM 1540 N N . PHE A 1 205 ? -21.172 12.961 15.672 1 59.75 205 PHE A N 1
ATOM 1541 C CA . PHE A 1 205 ? -22.016 13.375 16.766 1 59.75 205 PHE A CA 1
ATOM 1542 C C . PHE A 1 205 ? -21.641 14.766 17.266 1 59.75 205 PHE A C 1
ATOM 1544 O O . PHE A 1 205 ? -20.5 15.008 17.656 1 59.75 205 PHE A O 1
ATOM 1551 N N . ALA A 1 206 ? -22.281 15.836 16.625 1 47.06 206 ALA A N 1
ATOM 1552 C CA . ALA A 1 206 ? -22.219 17.141 17.25 1 47.06 206 ALA A CA 1
ATOM 1553 C C . ALA A 1 206 ? -22.641 17.078 18.719 1 47.06 206 ALA A C 1
ATOM 1555 O O . ALA A 1 206 ? -23.703 16.547 19.031 1 47.06 206 ALA A O 1
ATOM 1556 N N . GLY A 1 207 ? -21.594 16.938 19.672 1 34.16 207 GLY A N 1
ATOM 1557 C CA . GLY A 1 207 ? -22.156 17.312 20.953 1 34.16 207 GLY A CA 1
ATOM 1558 C C . GLY A 1 207 ? -23.125 18.469 20.859 1 34.16 207 GLY A C 1
ATOM 1559 O O . GLY A 1 207 ? -23.062 19.266 19.922 1 34.16 207 GLY A O 1
ATOM 1560 N N . MET B 1 1 ? 5.32 -28 -9.391 1 95.62 1 MET B N 1
ATOM 1561 C CA . MET B 1 1 ? 4.426 -26.953 -9.859 1 95.62 1 MET B CA 1
ATOM 1562 C C . MET B 1 1 ? 5.156 -25.625 -9.969 1 95.62 1 MET B C 1
ATOM 1564 O O . MET B 1 1 ? 5.203 -25.016 -11.047 1 95.62 1 MET B O 1
ATOM 1568 N N . LEU B 1 2 ? 5.855 -25.172 -8.914 1 98.31 2 LEU B N 1
ATOM 1569 C CA . LEU B 1 2 ? 6.762 -24.031 -8.93 1 98.31 2 LEU B CA 1
ATOM 1570 C C . LEU B 1 2 ? 8.195 -24.469 -8.656 1 98.31 2 LEU B C 1
ATOM 1572 O O . LEU B 1 2 ? 8.453 -25.188 -7.691 1 98.31 2 LEU B O 1
ATOM 1576 N N . ARG B 1 3 ? 9.07 -24.109 -9.523 1 98.12 3 ARG B N 1
A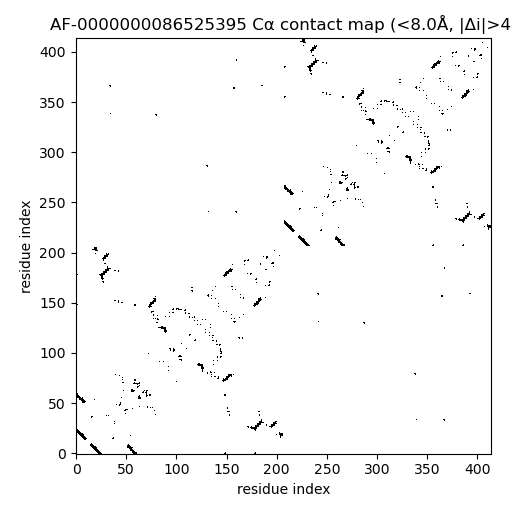TOM 1577 C CA . ARG B 1 3 ? 10.477 -24.453 -9.344 1 98.12 3 ARG B CA 1
ATOM 1578 C C . ARG B 1 3 ? 11.391 -23.359 -9.891 1 98.12 3 ARG B C 1
ATOM 1580 O O . ARG B 1 3 ? 11.117 -22.797 -10.945 1 98.12 3 ARG B O 1
ATOM 1587 N N . PHE B 1 4 ? 12.391 -23.031 -9.172 1 97.75 4 PHE B N 1
ATOM 1588 C CA . PHE B 1 4 ? 13.461 -22.203 -9.727 1 97.75 4 PHE B CA 1
ATOM 1589 C C . PHE B 1 4 ? 14.82 -22.688 -9.25 1 97.75 4 PHE B C 1
ATOM 1591 O O . PHE B 1 4 ? 14.953 -23.172 -8.117 1 97.75 4 PHE B O 1
ATOM 1598 N N . ASP B 1 5 ? 15.766 -22.625 -10.141 1 96.88 5 ASP B N 1
ATOM 1599 C CA . ASP B 1 5 ? 17.109 -23.172 -9.93 1 96.88 5 ASP B CA 1
ATOM 1600 C C . ASP B 1 5 ? 18.172 -22.094 -10.164 1 96.88 5 ASP B C 1
ATOM 1602 O O . ASP B 1 5 ? 18.219 -21.5 -11.242 1 96.88 5 ASP B O 1
ATOM 1606 N N . ASN B 1 6 ? 18.969 -21.922 -9.117 1 96.62 6 ASN B N 1
ATOM 1607 C CA . ASN B 1 6 ? 20.172 -21.094 -9.188 1 96.62 6 ASN B CA 1
ATOM 1608 C C . ASN B 1 6 ? 19.844 -19.688 -9.656 1 96.62 6 ASN B C 1
ATOM 1610 O O . ASN B 1 6 ? 20.5 -19.156 -10.547 1 96.62 6 ASN B O 1
ATOM 1614 N N . LEU B 1 7 ? 18.828 -19.109 -9.086 1 96.94 7 LEU B N 1
ATOM 1615 C CA . LEU B 1 7 ? 18.422 -17.766 -9.5 1 96.94 7 LEU B CA 1
ATOM 1616 C C . LEU B 1 7 ? 19.359 -16.719 -8.938 1 96.94 7 LEU B C 1
ATOM 1618 O O . LEU B 1 7 ? 19.797 -16.812 -7.785 1 96.94 7 LEU B O 1
ATOM 1622 N N . GLY B 1 8 ? 19.672 -15.828 -9.773 1 95.88 8 GLY B N 1
ATOM 1623 C CA . GLY B 1 8 ? 20.484 -14.68 -9.375 1 95.88 8 GLY B CA 1
ATOM 1624 C C . GLY B 1 8 ? 20.062 -13.391 -10.055 1 95.88 8 GLY B C 1
ATOM 1625 O O . GLY B 1 8 ? 19.625 -13.406 -11.203 1 95.88 8 GLY B O 1
ATOM 1626 N N . LYS B 1 9 ? 20.188 -12.281 -9.383 1 95 9 LYS B N 1
ATOM 1627 C CA . LYS B 1 9 ? 19.891 -10.953 -9.914 1 95 9 LYS B CA 1
ATOM 1628 C C . LYS B 1 9 ? 20.859 -9.914 -9.359 1 95 9 LYS B C 1
ATOM 1630 O O . LYS B 1 9 ? 21.172 -9.93 -8.164 1 95 9 LYS B O 1
ATOM 1635 N N . ARG B 1 10 ? 21.297 -9.133 -10.172 1 92.19 10 ARG B N 1
ATOM 1636 C CA . ARG B 1 10 ? 22.156 -8.016 -9.812 1 92.19 10 ARG B CA 1
ATOM 1637 C C . ARG B 1 10 ? 21.734 -6.738 -10.531 1 92.19 10 ARG B C 1
ATOM 1639 O O . ARG B 1 10 ? 21.234 -6.793 -11.656 1 92.19 10 ARG B O 1
ATOM 1646 N N . TYR B 1 11 ? 21.828 -5.629 -9.93 1 85.06 11 TYR B N 1
ATOM 1647 C CA . TYR B 1 11 ? 21.734 -4.309 -10.539 1 85.06 11 TYR B CA 1
ATOM 1648 C C . TYR B 1 11 ? 23.062 -3.576 -10.477 1 85.06 11 TYR B C 1
ATOM 1650 O O . TYR B 1 11 ? 23.5 -3.148 -9.406 1 85.06 11 TYR B O 1
ATOM 1658 N N . ASP B 1 12 ? 23.562 -3.393 -11.609 1 83.75 12 ASP B N 1
ATOM 1659 C CA . ASP B 1 12 ? 24.906 -2.838 -11.68 1 83.75 12 ASP B CA 1
ATOM 1660 C C . ASP B 1 12 ? 25.859 -3.594 -10.75 1 83.75 12 ASP B C 1
ATOM 1662 O O . ASP B 1 12 ? 26.125 -4.781 -10.961 1 83.75 12 ASP B O 1
ATOM 1666 N N . LYS B 1 13 ? 26.406 -2.834 -9.727 1 83.25 13 LYS B N 1
ATOM 1667 C CA . LYS B 1 13 ? 27.406 -3.463 -8.859 1 83.25 13 LYS B CA 1
ATOM 1668 C C . LYS B 1 13 ? 26.75 -4.074 -7.625 1 83.25 13 LYS B C 1
ATOM 1670 O O . LYS B 1 13 ? 27.406 -4.77 -6.848 1 83.25 13 LYS B O 1
ATOM 1675 N N . ARG B 1 14 ? 25.453 -4.09 -7.57 1 84.44 14 ARG B N 1
ATOM 1676 C CA . ARG B 1 14 ? 24.797 -4.551 -6.352 1 84.44 14 ARG B CA 1
ATOM 1677 C C . ARG B 1 14 ? 24.125 -5.898 -6.574 1 84.44 14 ARG B C 1
ATOM 1679 O O . ARG B 1 14 ? 23.219 -6.016 -7.402 1 84.44 14 ARG B O 1
ATOM 1686 N N . VAL B 1 15 ? 24.594 -6.883 -5.852 1 89.75 15 VAL B N 1
ATOM 1687 C CA . VAL B 1 15 ? 23.969 -8.203 -5.891 1 89.75 15 VAL B CA 1
ATOM 1688 C C . VAL B 1 15 ? 22.719 -8.203 -5.008 1 89.75 15 VAL B C 1
ATOM 1690 O O . VAL B 1 15 ? 22.797 -7.941 -3.809 1 89.75 15 VAL B O 1
ATOM 1693 N N . ILE B 1 16 ? 21.578 -8.484 -5.598 1 90.12 16 ILE B N 1
ATOM 1694 C CA . ILE B 1 16 ? 20.344 -8.586 -4.828 1 90.12 16 ILE B CA 1
ATOM 1695 C C . ILE B 1 16 ? 20.25 -9.961 -4.18 1 90.12 16 ILE B C 1
ATOM 1697 O O . ILE B 1 16 ? 20.016 -10.07 -2.975 1 90.12 16 ILE B O 1
ATOM 1701 N N . PHE B 1 17 ? 20.469 -11.023 -4.871 1 93.88 17 PHE B N 1
ATOM 1702 C CA . PHE B 1 17 ? 20.578 -12.398 -4.398 1 93.88 17 PHE B CA 1
ATOM 1703 C C . PHE B 1 17 ? 21.266 -13.273 -5.441 1 93.88 17 PHE B C 1
ATOM 1705 O O . PHE B 1 17 ? 21.391 -12.883 -6.605 1 93.88 17 PHE B O 1
ATOM 1712 N N . GLN B 1 18 ? 21.703 -14.406 -4.988 1 94.25 18 GLN B N 1
ATOM 1713 C CA . GLN B 1 18 ? 22.375 -15.359 -5.859 1 94.25 18 GLN B CA 1
ATOM 1714 C C . GLN B 1 18 ? 22.172 -16.797 -5.375 1 94.25 18 GLN B C 1
ATOM 1716 O O . GLN B 1 18 ? 22.109 -17.047 -4.168 1 94.25 18 GLN B O 1
ATOM 1721 N N . GLY B 1 19 ? 22.031 -17.641 -6.375 1 95.75 19 GLY B N 1
ATOM 1722 C CA . GLY B 1 19 ? 22.031 -19.062 -6.09 1 95.75 19 GLY B CA 1
ATOM 1723 C C . GLY B 1 19 ? 20.781 -19.531 -5.383 1 95.75 19 GLY B C 1
ATOM 1724 O O . GLY B 1 19 ? 20.828 -20.469 -4.574 1 95.75 19 GLY B O 1
ATOM 1725 N N . LEU B 1 20 ? 19.703 -18.922 -5.625 1 97.06 20 LEU B N 1
ATOM 1726 C CA . LEU B 1 20 ? 18.469 -19.312 -4.961 1 97.06 20 LEU B CA 1
ATOM 1727 C C . LEU B 1 20 ? 17.859 -20.547 -5.629 1 97.06 20 LEU B C 1
ATOM 1729 O O . LEU B 1 20 ? 17.859 -20.656 -6.859 1 97.06 20 LEU B O 1
ATOM 1733 N N . ASN B 1 21 ? 17.406 -21.547 -4.855 1 97.38 21 ASN B N 1
ATOM 1734 C CA . ASN B 1 21 ? 16.766 -22.781 -5.309 1 97.38 21 ASN B CA 1
ATOM 1735 C C . ASN B 1 21 ? 15.469 -23.047 -4.539 1 97.38 21 ASN B C 1
ATOM 1737 O O . ASN B 1 21 ? 15.398 -22.797 -3.336 1 97.38 21 ASN B O 1
ATOM 1741 N N . HIS B 1 22 ? 14.523 -23.562 -5.254 1 97.56 22 HIS B N 1
ATOM 1742 C CA . HIS B 1 22 ? 13.25 -23.906 -4.625 1 97.56 22 HIS B CA 1
ATOM 1743 C C . HIS B 1 22 ? 12.414 -24.812 -5.527 1 97.56 22 HIS B C 1
ATOM 1745 O O . HIS B 1 22 ? 12.461 -24.672 -6.754 1 97.56 22 HIS B O 1
ATOM 1751 N N . ALA B 1 23 ? 11.734 -25.75 -4.883 1 97.38 23 ALA B N 1
ATOM 1752 C CA . ALA B 1 23 ? 10.727 -26.562 -5.559 1 97.38 23 ALA B CA 1
ATOM 1753 C C . ALA B 1 23 ? 9.539 -26.844 -4.641 1 97.38 23 ALA B C 1
ATOM 1755 O O . ALA B 1 23 ? 9.727 -27.172 -3.465 1 97.38 23 ALA B O 1
ATOM 1756 N N . SER B 1 24 ? 8.375 -26.641 -5.172 1 96.88 24 SER B N 1
ATOM 1757 C CA . SER B 1 24 ? 7.191 -26.969 -4.387 1 96.88 24 SER B CA 1
ATOM 1758 C C . SER B 1 24 ? 6.027 -27.391 -5.281 1 96.88 24 SER B C 1
ATOM 1760 O O . SER B 1 24 ? 5.926 -26.938 -6.422 1 96.88 24 SER B O 1
ATOM 1762 N N . GLY B 1 25 ? 5.223 -28.312 -4.789 1 97.38 25 GLY B N 1
ATOM 1763 C CA . GLY B 1 25 ? 3.936 -28.656 -5.375 1 97.38 25 GLY B CA 1
ATOM 1764 C C . GLY B 1 25 ? 2.779 -27.891 -4.758 1 97.38 25 GLY B C 1
ATOM 1765 O O . GLY B 1 25 ? 2.924 -26.719 -4.402 1 97.38 25 GLY B O 1
ATOM 1766 N N . ALA B 1 26 ? 1.65 -28.594 -4.648 1 98.06 26 ALA B N 1
ATOM 1767 C CA . ALA B 1 26 ? 0.49 -27.969 -4.023 1 98.06 26 ALA B CA 1
ATOM 1768 C C . ALA B 1 26 ? 0.782 -27.594 -2.574 1 98.06 26 ALA B C 1
ATOM 1770 O O . ALA B 1 26 ? 1.461 -28.344 -1.861 1 98.06 26 ALA B O 1
ATOM 1771 N N . GLY B 1 27 ? 0.329 -26.453 -2.201 1 98.38 27 GLY B N 1
ATOM 1772 C CA . GLY B 1 27 ? 0.548 -25.938 -0.861 1 98.38 27 GLY B CA 1
ATOM 1773 C C . GLY B 1 27 ? 0.901 -24.453 -0.846 1 98.38 27 GLY B C 1
ATOM 1774 O O . GLY B 1 27 ? 0.971 -23.812 -1.898 1 98.38 27 GLY B O 1
ATOM 1775 N N . CYS B 1 28 ? 1.091 -23.906 0.325 1 98.25 28 CYS B N 1
ATOM 1776 C CA . CYS B 1 28 ? 1.404 -22.484 0.515 1 98.25 28 CYS B CA 1
ATOM 1777 C C . CYS B 1 28 ? 2.82 -22.312 1.052 1 98.25 28 CYS B C 1
ATOM 1779 O O . CYS B 1 28 ? 3.215 -22.984 2.004 1 98.25 28 CYS B O 1
ATOM 1781 N N . VAL B 1 29 ? 3.578 -21.5 0.431 1 98.38 29 VAL B N 1
ATOM 1782 C CA . VAL B 1 29 ? 4.91 -21.125 0.888 1 98.38 29 VAL B CA 1
ATOM 1783 C C . VAL B 1 29 ? 5.004 -19.609 1.017 1 98.38 29 VAL B C 1
ATOM 1785 O O . VAL B 1 29 ? 4.578 -18.875 0.12 1 98.38 29 VAL B O 1
ATOM 1788 N N . ALA B 1 30 ? 5.516 -19.141 2.127 1 98.12 30 ALA B N 1
ATOM 1789 C CA . ALA B 1 30 ? 5.648 -17.719 2.373 1 98.12 30 ALA B CA 1
ATOM 1790 C C . ALA B 1 30 ? 7.117 -17.328 2.549 1 98.12 30 ALA B C 1
ATOM 1792 O O . ALA B 1 30 ? 7.812 -17.875 3.404 1 98.12 30 ALA B O 1
ATOM 1793 N N . LEU B 1 31 ? 7.582 -16.469 1.735 1 97.12 31 LEU B N 1
ATOM 1794 C CA . LEU B 1 31 ? 8.891 -15.844 1.913 1 97.12 31 LEU B CA 1
ATOM 1795 C C . LEU B 1 31 ? 8.805 -14.672 2.887 1 97.12 31 LEU B C 1
ATOM 1797 O O . LEU B 1 31 ? 8.305 -13.602 2.535 1 97.12 31 LEU B O 1
ATOM 1801 N N . CYS B 1 32 ? 9.297 -14.859 4.031 1 94.06 32 CYS B N 1
ATOM 1802 C CA . CYS B 1 32 ? 9.227 -13.828 5.059 1 94.06 32 CYS B CA 1
ATOM 1803 C C . CYS B 1 32 ? 10.586 -13.188 5.277 1 94.06 32 CYS B C 1
ATOM 1805 O O . CYS B 1 32 ? 11.547 -13.859 5.66 1 94.06 32 CYS B O 1
ATOM 1807 N N . ASP B 1 33 ? 10.727 -11.969 4.965 1 88.88 33 ASP B N 1
ATOM 1808 C CA . ASP B 1 33 ? 11.93 -11.164 5.16 1 88.88 33 ASP B CA 1
ATOM 1809 C C . ASP B 1 33 ? 11.586 -9.68 5.312 1 88.88 33 ASP B C 1
ATOM 1811 O O . ASP B 1 33 ? 10.445 -9.281 5.078 1 88.88 33 ASP B O 1
ATOM 1815 N N . GLU B 1 34 ? 12.523 -8.938 5.688 1 82.56 34 GLU B N 1
ATOM 1816 C CA . GLU B 1 34 ? 12.312 -7.508 5.914 1 82.56 34 GLU B CA 1
ATOM 1817 C C . GLU B 1 34 ? 12.148 -6.758 4.598 1 82.56 34 GLU B C 1
ATOM 1819 O O . GLU B 1 34 ? 12.484 -7.277 3.533 1 82.56 34 GLU B O 1
ATOM 1824 N N . ASN B 1 35 ? 11.617 -5.555 4.688 1 82.06 35 ASN B N 1
ATOM 1825 C CA . ASN B 1 35 ? 11.5 -4.707 3.506 1 82.06 35 ASN B CA 1
ATOM 1826 C C . ASN B 1 35 ? 12.859 -4.375 2.912 1 82.06 35 ASN B C 1
ATOM 1828 O O . ASN B 1 35 ? 13.82 -4.133 3.648 1 82.06 35 ASN B O 1
ATOM 1832 N N . GLY B 1 36 ? 12.914 -4.422 1.623 1 79.19 36 GLY B N 1
ATOM 1833 C CA . GLY B 1 36 ? 14.156 -4.094 0.94 1 79.19 36 GLY B CA 1
ATOM 1834 C C . GLY B 1 36 ? 15.062 -5.293 0.748 1 79.19 36 GLY B C 1
ATOM 1835 O O . GLY B 1 36 ? 16.141 -5.176 0.15 1 79.19 36 GLY B O 1
ATOM 1836 N N . SER B 1 37 ? 14.656 -6.445 1.147 1 83.88 37 SER B N 1
ATOM 1837 C CA . SER B 1 37 ? 15.492 -7.641 1.094 1 83.88 37 SER B CA 1
ATOM 1838 C C . SER B 1 37 ? 15.57 -8.195 -0.323 1 83.88 37 SER B C 1
ATOM 1840 O O . SER B 1 37 ? 16.422 -9.039 -0.62 1 83.88 37 SER B O 1
ATOM 1842 N N . GLY B 1 38 ? 14.633 -7.785 -1.172 1 89 38 GLY B N 1
ATOM 1843 C CA . GLY B 1 38 ? 14.617 -8.297 -2.533 1 89 38 GLY B CA 1
ATOM 1844 C C . GLY B 1 38 ? 13.406 -9.148 -2.84 1 89 38 GLY B C 1
ATOM 1845 O O . GLY B 1 38 ? 13.305 -9.727 -3.924 1 89 38 GLY B O 1
ATOM 1846 N N . LYS B 1 39 ? 12.492 -9.258 -1.933 1 92.38 39 LYS B N 1
ATOM 1847 C CA . LYS B 1 39 ? 11.297 -10.078 -2.105 1 92.38 39 LYS B CA 1
ATOM 1848 C C . LYS B 1 39 ? 10.562 -9.719 -3.396 1 92.38 39 LYS B C 1
ATOM 1850 O O . LYS B 1 39 ? 10.25 -10.594 -4.207 1 92.38 39 LYS B O 1
ATOM 1855 N N . SER B 1 40 ? 10.336 -8.391 -3.576 1 92.31 40 SER B N 1
ATOM 1856 C CA . SER B 1 40 ? 9.602 -7.934 -4.75 1 92.31 40 SER B CA 1
ATOM 1857 C C . SER B 1 40 ? 10.344 -8.281 -6.039 1 92.31 40 SER B C 1
ATOM 1859 O O . SER B 1 40 ? 9.727 -8.656 -7.035 1 92.31 40 SER B O 1
ATOM 1861 N N . THR B 1 41 ? 11.656 -8.172 -6.004 1 92 41 THR B N 1
ATOM 1862 C CA . THR B 1 41 ? 12.469 -8.531 -7.164 1 92 41 THR B CA 1
ATOM 1863 C C . THR B 1 41 ? 12.336 -10.016 -7.477 1 92 41 THR B C 1
ATOM 1865 O O . THR B 1 41 ? 12.109 -10.398 -8.633 1 92 41 THR B O 1
ATOM 1868 N N . LEU B 1 42 ? 12.438 -10.812 -6.449 1 96.19 42 LEU B N 1
ATOM 1869 C CA . LEU B 1 42 ? 12.312 -12.25 -6.66 1 96.19 42 LEU B CA 1
ATOM 1870 C C . LEU B 1 42 ? 10.93 -12.602 -7.215 1 96.19 42 LEU B C 1
ATOM 1872 O O . LEU B 1 42 ? 10.82 -13.328 -8.203 1 96.19 42 LEU B O 1
ATOM 1876 N N . LEU B 1 43 ? 9.898 -12.094 -6.633 1 97.19 43 LEU B N 1
ATOM 1877 C CA . LEU B 1 43 ? 8.547 -12.461 -7.055 1 97.19 43 LEU B CA 1
ATOM 1878 C C . LEU B 1 43 ? 8.25 -11.93 -8.453 1 97.19 43 LEU B C 1
ATOM 1880 O O . LEU B 1 43 ? 7.527 -12.562 -9.219 1 97.19 43 LEU B O 1
ATOM 1884 N N . ALA B 1 44 ? 8.812 -10.789 -8.789 1 96.12 44 ALA B N 1
ATOM 1885 C CA . ALA B 1 44 ? 8.68 -10.281 -10.156 1 96.12 44 ALA B CA 1
ATOM 1886 C C . ALA B 1 44 ? 9.367 -11.203 -11.156 1 96.12 44 ALA B C 1
ATOM 1888 O O . ALA B 1 44 ? 8.867 -11.406 -12.266 1 96.12 44 ALA B O 1
ATOM 1889 N N . ILE B 1 45 ? 10.508 -11.703 -10.781 1 97.25 45 ILE B N 1
ATOM 1890 C CA . ILE B 1 45 ? 11.219 -12.656 -11.625 1 97.25 45 ILE B CA 1
ATOM 1891 C C . ILE B 1 45 ? 10.391 -13.93 -11.789 1 97.25 45 ILE B C 1
ATOM 1893 O O . ILE B 1 45 ? 10.234 -14.43 -12.906 1 97.25 45 ILE B O 1
ATOM 1897 N N . LEU B 1 46 ? 9.82 -14.406 -10.688 1 98.19 46 LEU B N 1
ATOM 1898 C CA . LEU B 1 46 ? 8.992 -15.609 -10.734 1 98.19 46 LEU B CA 1
ATOM 1899 C C . LEU B 1 46 ? 7.762 -15.391 -11.609 1 98.19 46 LEU B C 1
ATOM 1901 O O . LEU B 1 46 ? 7.277 -16.328 -12.25 1 98.19 46 LEU B O 1
ATOM 1905 N N . ALA B 1 47 ? 7.309 -14.164 -11.602 1 97.25 47 ALA B N 1
ATOM 1906 C CA . ALA B 1 47 ? 6.125 -13.828 -12.383 1 97.25 47 ALA B CA 1
ATOM 1907 C C . ALA B 1 47 ? 6.484 -13.562 -13.844 1 97.25 47 ALA B C 1
ATOM 1909 O O . ALA B 1 47 ? 5.602 -13.406 -14.688 1 97.25 47 ALA B O 1
ATOM 1910 N N . GLY B 1 48 ? 7.777 -13.398 -14.133 1 96.56 48 GLY B N 1
ATOM 1911 C CA . GLY B 1 48 ? 8.234 -13.172 -15.492 1 96.56 48 GLY B CA 1
ATOM 1912 C C . GLY B 1 48 ? 8.172 -11.711 -15.906 1 96.56 48 GLY B C 1
ATOM 1913 O O . GLY B 1 48 ? 8.188 -11.406 -17.109 1 96.56 48 GLY B O 1
ATOM 1914 N N . THR B 1 49 ? 8.031 -10.828 -15.023 1 94.44 49 THR B N 1
ATOM 1915 C CA . THR B 1 49 ? 7.965 -9.398 -15.336 1 94.44 49 THR B CA 1
ATOM 1916 C C . THR B 1 49 ? 9.359 -8.781 -15.328 1 94.44 49 THR B C 1
ATOM 1918 O O . THR B 1 49 ? 9.562 -7.699 -15.875 1 94.44 49 THR B O 1
ATOM 1921 N N . ILE B 1 50 ? 10.281 -9.43 -14.664 1 93.62 50 ILE B N 1
ATOM 1922 C CA . ILE B 1 50 ? 11.695 -9.07 -14.641 1 93.62 50 ILE B CA 1
ATOM 1923 C C . ILE B 1 50 ? 12.539 -10.297 -15 1 93.62 50 ILE B C 1
ATOM 1925 O O . ILE B 1 50 ? 12.258 -11.406 -14.539 1 93.62 50 ILE B O 1
ATOM 1929 N N . ASP B 1 51 ? 13.531 -10.062 -15.727 1 94.75 51 ASP B N 1
ATOM 1930 C CA . ASP B 1 51 ? 14.406 -11.172 -16.094 1 94.75 51 ASP B CA 1
ATOM 1931 C C . ASP B 1 51 ? 15.422 -11.469 -15 1 94.75 51 ASP B C 1
ATOM 1933 O O . ASP B 1 51 ? 15.984 -10.547 -14.406 1 94.75 51 ASP B O 1
ATOM 1937 N N . ALA B 1 52 ? 15.641 -12.719 -14.797 1 95.88 52 ALA B N 1
ATOM 1938 C CA . ALA B 1 52 ? 16.766 -13.117 -13.953 1 95.88 52 ALA B CA 1
ATOM 1939 C C . ALA B 1 52 ? 18.094 -12.984 -14.711 1 95.88 52 ALA B C 1
ATOM 1941 O O . ALA B 1 52 ? 18.125 -13.047 -15.938 1 95.88 52 ALA B O 1
ATOM 1942 N N . ASP B 1 53 ? 19.188 -12.727 -13.938 1 95.94 53 ASP B N 1
ATOM 1943 C CA . ASP B 1 53 ? 20.5 -12.711 -14.562 1 95.94 53 ASP B CA 1
ATOM 1944 C C . ASP B 1 53 ? 21.062 -14.117 -14.688 1 95.94 53 ASP B C 1
ATOM 1946 O O . ASP B 1 53 ? 21.844 -14.406 -15.602 1 95.94 53 ASP B O 1
ATOM 1950 N N . GLU B 1 54 ? 20.719 -14.953 -13.742 1 96.19 54 GLU B N 1
ATOM 1951 C CA . GLU B 1 54 ? 21.156 -16.344 -13.711 1 96.19 54 GLU B CA 1
ATOM 1952 C C . GLU B 1 54 ? 20.016 -17.266 -13.281 1 96.19 54 GLU B C 1
ATOM 1954 O O . GLU B 1 54 ? 19.109 -16.844 -12.547 1 96.19 54 GLU B O 1
ATOM 1959 N N . GLY B 1 55 ? 20.062 -18.5 -13.812 1 97.06 55 GLY B N 1
ATOM 1960 C CA . GLY B 1 55 ? 19.109 -19.516 -13.383 1 97.06 55 GLY B CA 1
ATOM 1961 C C . GLY B 1 55 ? 17.859 -19.562 -14.227 1 97.06 55 GLY B C 1
ATOM 1962 O O . GLY B 1 55 ? 17.797 -18.969 -15.305 1 97.06 55 GLY B O 1
ATOM 1963 N N . GLU B 1 56 ? 16.906 -20.359 -13.703 1 97.19 56 GLU B N 1
ATOM 1964 C CA . GLU B 1 56 ? 15.688 -20.594 -14.477 1 97.19 56 GLU B CA 1
ATOM 1965 C C . GLU B 1 56 ? 14.484 -20.797 -13.555 1 97.19 56 GLU B C 1
ATOM 1967 O O . GLU B 1 56 ? 14.633 -21.266 -12.422 1 97.19 56 GLU B O 1
ATOM 1972 N N . VAL B 1 57 ? 13.336 -20.422 -14.078 1 98.31 57 VAL B N 1
ATOM 1973 C CA . VAL B 1 57 ? 12.078 -20.594 -13.367 1 98.31 57 VAL B CA 1
ATOM 1974 C C . VAL B 1 57 ? 11.133 -21.484 -14.172 1 98.31 57 VAL B C 1
ATOM 1976 O O . VAL B 1 57 ? 11.039 -21.344 -15.391 1 98.31 57 VAL B O 1
ATOM 1979 N N . TRP B 1 58 ? 10.516 -22.406 -13.508 1 98.44 58 TRP B N 1
ATOM 1980 C CA . TRP B 1 58 ? 9.484 -23.25 -14.117 1 98.44 58 TRP B CA 1
ATOM 1981 C C . TRP B 1 58 ? 8.148 -23.078 -13.398 1 98.44 58 TRP B C 1
ATOM 1983 O O . TRP B 1 58 ? 8.086 -23.188 -12.172 1 98.44 58 TRP B O 1
ATOM 1993 N N . LEU B 1 59 ? 7.121 -22.859 -14.133 1 98.44 59 LEU B N 1
ATOM 1994 C CA . LEU B 1 59 ? 5.746 -22.75 -13.664 1 98.44 59 LEU B CA 1
ATOM 1995 C C . LEU B 1 59 ? 4.855 -23.781 -14.328 1 98.44 59 LEU B C 1
ATOM 1997 O O . LEU B 1 59 ? 4.734 -23.812 -15.555 1 98.44 59 LEU B O 1
ATOM 2001 N N . GLY B 1 60 ? 4.254 -24.562 -13.547 1 97.19 60 GLY B N 1
ATOM 2002 C CA . GLY B 1 60 ? 3.424 -25.609 -14.117 1 97.19 60 GLY B CA 1
ATOM 2003 C C . GLY B 1 60 ? 4.18 -26.5 -15.086 1 97.19 60 GLY B C 1
ATOM 2004 O O . GLY B 1 60 ? 3.656 -26.859 -16.141 1 97.19 60 GLY B O 1
ATOM 2005 N N . GLY B 1 61 ? 5.422 -26.656 -14.82 1 96.62 61 GLY B N 1
ATOM 2006 C CA . GLY B 1 61 ? 6.238 -27.531 -15.641 1 96.62 61 GLY B CA 1
ATOM 2007 C C . GLY B 1 61 ? 6.805 -26.859 -16.875 1 96.62 61 GLY B C 1
ATOM 2008 O O . GLY B 1 61 ? 7.547 -27.469 -17.641 1 96.62 61 GLY B O 1
ATOM 2009 N N . HIS B 1 62 ? 6.52 -25.641 -17.078 1 97.69 62 HIS B N 1
ATOM 2010 C CA . HIS B 1 62 ? 6.984 -24.906 -18.25 1 97.69 62 HIS B CA 1
ATOM 2011 C C . HIS B 1 62 ? 8.023 -23.859 -17.875 1 97.69 62 HIS B C 1
ATOM 2013 O O . HIS B 1 62 ? 7.836 -23.109 -16.906 1 97.69 62 HIS B O 1
ATOM 2019 N N . SER B 1 63 ? 9.078 -23.781 -18.594 1 97.62 63 SER B N 1
ATOM 2020 C CA . SER B 1 63 ? 10.156 -22.844 -18.344 1 97.62 63 SER B CA 1
ATOM 2021 C C . SER B 1 63 ? 9.773 -21.438 -18.797 1 97.62 63 SER B C 1
ATOM 2023 O O . SER B 1 63 ? 9.25 -21.25 -19.906 1 97.62 63 SER B O 1
ATOM 2025 N N . LEU B 1 64 ? 10.055 -20.469 -17.969 1 97.31 64 LEU B N 1
ATOM 2026 C CA . LEU B 1 64 ? 9.812 -19.078 -18.359 1 97.31 64 LEU B CA 1
ATOM 2027 C C . LEU B 1 64 ? 10.703 -18.672 -19.516 1 97.31 64 LEU B C 1
ATOM 2029 O O . LEU B 1 64 ? 10.367 -17.766 -20.281 1 97.31 64 LEU B O 1
ATOM 2033 N N . ARG B 1 65 ? 11.789 -19.375 -19.641 1 95.5 65 ARG B N 1
ATOM 2034 C CA . ARG B 1 65 ? 12.766 -19.031 -20.672 1 95.5 65 ARG B CA 1
ATOM 2035 C C . ARG B 1 65 ? 12.398 -19.688 -22 1 95.5 65 ARG B C 1
ATOM 2037 O O . ARG B 1 65 ? 12.391 -19.016 -23.047 1 95.5 65 ARG B O 1
ATOM 2044 N N . THR B 1 66 ? 12.055 -20.922 -22.016 1 96.19 66 THR B N 1
ATOM 2045 C CA . THR B 1 66 ? 11.898 -21.672 -23.25 1 96.19 66 THR B CA 1
ATOM 2046 C C . THR B 1 66 ? 10.43 -21.766 -23.656 1 96.19 66 THR B C 1
ATOM 2048 O O . THR B 1 66 ? 10.109 -21.984 -24.828 1 96.19 66 THR B O 1
ATOM 2051 N N . ALA B 1 67 ? 9.555 -21.656 -22.75 1 97.44 67 ALA B N 1
ATOM 2052 C CA . ALA B 1 67 ? 8.117 -21.734 -23.031 1 97.44 67 ALA B CA 1
ATOM 2053 C C . ALA B 1 67 ? 7.352 -20.672 -22.234 1 97.44 67 ALA B C 1
ATOM 2055 O O . ALA B 1 67 ? 6.441 -21 -21.469 1 97.44 67 ALA B O 1
ATOM 2056 N N . PRO B 1 68 ? 7.609 -19.375 -22.5 1 95.69 68 PRO B N 1
ATOM 2057 C CA . PRO B 1 68 ? 7.055 -18.297 -21.672 1 95.69 68 PRO B CA 1
ATOM 2058 C C . PRO B 1 68 ? 5.531 -18.219 -21.75 1 95.69 68 PRO B C 1
ATOM 2060 O O . PRO B 1 68 ? 4.879 -17.922 -20.75 1 95.69 68 PRO B O 1
ATOM 2063 N N . LEU B 1 69 ? 4.926 -18.484 -22.891 1 94.38 69 LEU B N 1
ATOM 2064 C CA . LEU B 1 69 ? 3.475 -18.406 -23.031 1 94.38 69 LEU B CA 1
ATOM 2065 C C . LEU B 1 69 ? 2.779 -19.453 -22.172 1 94.38 69 LEU B C 1
ATOM 2067 O O . LEU B 1 69 ? 1.835 -19.141 -21.438 1 94.38 69 LEU B O 1
ATOM 2071 N N . ASP B 1 70 ? 3.318 -20.656 -22.234 1 96 70 ASP B N 1
ATOM 2072 C CA . ASP B 1 70 ? 2.756 -21.75 -21.438 1 96 70 ASP B CA 1
ATOM 2073 C C . ASP B 1 70 ? 2.979 -21.5 -19.938 1 96 70 ASP B C 1
ATOM 2075 O O . ASP B 1 70 ? 2.078 -21.719 -19.125 1 96 70 ASP B O 1
ATOM 2079 N N . ALA B 1 71 ? 4.152 -21.062 -19.594 1 97.12 71 ALA B N 1
ATOM 2080 C CA . ALA B 1 71 ? 4.469 -20.781 -18.203 1 97.12 71 ALA B CA 1
ATOM 2081 C C . ALA B 1 71 ? 3.539 -19.703 -17.641 1 97.12 71 ALA B C 1
ATOM 2083 O O . ALA B 1 71 ? 2.963 -19.891 -16.562 1 97.12 71 ALA B O 1
ATOM 2084 N N . LYS B 1 72 ? 3.332 -18.672 -18.391 1 95 72 LYS B N 1
ATOM 2085 C CA . LYS B 1 72 ? 2.518 -17.547 -17.938 1 95 72 LYS B CA 1
ATOM 2086 C C . LYS B 1 72 ? 1.04 -17.922 -17.891 1 95 72 LYS B C 1
ATOM 2088 O O . LYS B 1 72 ? 0.285 -17.406 -17.062 1 95 72 LYS B O 1
ATOM 2093 N N . SER B 1 73 ? 0.659 -18.859 -18.734 1 94.62 73 SER B N 1
ATOM 2094 C CA . SER B 1 73 ? -0.719 -19.328 -18.703 1 94.62 73 SER B CA 1
ATOM 2095 C C . SER B 1 73 ? -1.011 -20.109 -17.422 1 94.62 73 SER B C 1
ATOM 2097 O O . SER B 1 73 ? -2.16 -20.188 -16.984 1 94.62 73 SER B O 1
ATOM 2099 N N . ALA B 1 74 ? 0.029 -20.641 -16.812 1 96.81 74 ALA B N 1
ATOM 2100 C CA . ALA B 1 74 ? -0.113 -21.438 -15.586 1 96.81 74 ALA B CA 1
ATOM 2101 C C . ALA B 1 74 ? -0.035 -20.547 -14.352 1 96.81 74 ALA B C 1
ATOM 2103 O O . ALA B 1 74 ? -0.182 -21.031 -13.227 1 96.81 74 ALA B O 1
ATOM 2104 N N . LEU B 1 75 ? 0.069 -19.234 -14.578 1 97.94 75 LEU B N 1
ATOM 2105 C CA . LEU B 1 75 ? 0.408 -18.328 -13.484 1 97.94 75 LEU B CA 1
ATOM 2106 C C . LEU B 1 75 ? -0.732 -17.359 -13.211 1 97.94 75 LEU B C 1
ATOM 2108 O O . LEU B 1 75 ? -1.341 -16.828 -14.148 1 97.94 75 LEU B O 1
ATOM 2112 N N . ALA B 1 76 ? -1.043 -17.125 -11.977 1 97.94 76 ALA B N 1
ATOM 2113 C CA . ALA B 1 76 ? -1.717 -15.922 -11.492 1 97.94 76 ALA B CA 1
ATOM 2114 C C . ALA B 1 76 ? -0.791 -15.094 -10.609 1 97.94 76 ALA B C 1
ATOM 2116 O O . ALA B 1 76 ? -0.174 -15.617 -9.68 1 97.94 76 ALA B O 1
ATOM 2117 N N . TYR B 1 77 ? -0.654 -13.859 -10.906 1 97.62 77 TYR B N 1
ATOM 2118 C CA . TYR B 1 77 ? 0.293 -13 -10.211 1 97.62 77 TYR B CA 1
ATOM 2119 C C . TYR B 1 77 ? -0.414 -11.805 -9.586 1 97.62 77 TYR B C 1
ATOM 2121 O O . TYR B 1 77 ? -1.204 -11.125 -10.25 1 97.62 77 TYR B O 1
ATOM 2129 N N . VAL B 1 78 ? -0.164 -11.594 -8.297 1 97.62 78 VAL B N 1
ATOM 2130 C CA . VAL B 1 78 ? -0.639 -10.422 -7.578 1 97.62 78 VAL B CA 1
ATOM 2131 C C . VAL B 1 78 ? 0.55 -9.586 -7.109 1 97.62 78 VAL B C 1
ATOM 2133 O O . VAL B 1 78 ? 1.176 -9.898 -6.094 1 97.62 78 VAL B O 1
ATOM 2136 N N . PRO B 1 79 ? 0.82 -8.477 -7.75 1 94.56 79 PRO B N 1
ATOM 2137 C CA . PRO B 1 79 ? 1.921 -7.613 -7.32 1 94.56 79 PRO B CA 1
ATOM 2138 C C . PRO B 1 79 ? 1.568 -6.773 -6.098 1 94.56 79 PRO B C 1
ATOM 2140 O O . PRO B 1 79 ? 0.395 -6.676 -5.727 1 94.56 79 PRO B O 1
ATOM 2143 N N . ASP B 1 80 ? 2.592 -6.281 -5.441 1 90.06 80 ASP B N 1
ATOM 2144 C CA . ASP B 1 80 ? 2.322 -5.375 -4.328 1 90.06 80 ASP B CA 1
ATOM 2145 C C . ASP B 1 80 ? 1.656 -4.09 -4.812 1 90.06 80 ASP B C 1
ATOM 2147 O O . ASP B 1 80 ? 0.665 -3.643 -4.234 1 90.06 80 ASP B O 1
ATOM 2151 N N . ASP B 1 81 ? 2.221 -3.523 -5.832 1 85.69 81 ASP B N 1
ATOM 2152 C CA . ASP B 1 81 ? 1.611 -2.359 -6.469 1 85.69 81 ASP B CA 1
ATOM 2153 C C . ASP B 1 81 ? 0.601 -2.781 -7.535 1 85.69 81 ASP B C 1
ATOM 2155 O O . ASP B 1 81 ? 0.96 -2.971 -8.695 1 85.69 81 ASP B O 1
ATOM 2159 N N . CYS B 1 82 ? -0.608 -2.885 -7.098 1 87.19 82 CYS B N 1
ATOM 2160 C CA . CYS B 1 82 ? -1.671 -3.354 -7.98 1 87.19 82 CYS B CA 1
ATOM 2161 C C . CYS B 1 82 ? -2.17 -2.229 -8.875 1 87.19 82 CYS B C 1
ATOM 2163 O O . CYS B 1 82 ? -3.225 -1.646 -8.625 1 87.19 82 CYS B O 1
ATOM 2165 N N . LEU B 1 83 ? -1.355 -2.037 -9.875 1 78.31 83 LEU B N 1
ATOM 2166 C CA . LEU B 1 83 ? -1.696 -1.002 -10.852 1 78.31 83 LEU B CA 1
ATOM 2167 C C . LEU B 1 83 ? -2.309 -1.615 -12.102 1 78.31 83 LEU B C 1
ATOM 2169 O O . LEU B 1 83 ? -1.91 -2.703 -12.523 1 78.31 83 LEU B O 1
ATOM 2173 N N . ALA B 1 84 ? -3.365 -1.138 -12.562 1 81.62 84 ALA B N 1
ATOM 2174 C CA . ALA B 1 84 ? -4.008 -1.442 -13.836 1 81.62 84 ALA B CA 1
ATOM 2175 C C . ALA B 1 84 ? -4.293 -0.167 -14.625 1 81.62 84 ALA B C 1
ATOM 2177 O O . ALA B 1 84 ? -3.871 0.922 -14.227 1 81.62 84 ALA B O 1
ATOM 2178 N N . TYR B 1 85 ? -4.836 -0.385 -15.82 1 81.44 85 TYR B N 1
ATOM 2179 C CA . TYR B 1 85 ? -5.223 0.791 -16.594 1 81.44 85 TYR B CA 1
ATOM 2180 C C . TYR B 1 85 ? -6.16 1.688 -15.789 1 81.44 85 TYR B C 1
ATOM 2182 O O . TYR B 1 85 ? -7.195 1.231 -15.297 1 81.44 85 TYR B O 1
ATOM 2190 N N . PRO B 1 86 ? -5.789 2.934 -15.711 1 85.44 86 PRO B N 1
ATOM 2191 C CA . PRO B 1 86 ? -6.496 3.812 -14.781 1 85.44 86 PRO B CA 1
ATOM 2192 C C . PRO B 1 86 ? -7.988 3.918 -15.078 1 85.44 86 PRO B C 1
ATOM 2194 O O . PRO B 1 86 ? -8.797 4.066 -14.164 1 85.44 86 PRO B O 1
ATOM 2197 N N . PHE B 1 87 ? -8.336 3.789 -16.328 1 88.44 87 PHE B N 1
ATOM 2198 C CA . PHE B 1 87 ? -9.727 4.027 -16.703 1 88.44 87 PHE B CA 1
ATOM 2199 C C . PHE B 1 87 ? -10.5 2.719 -16.766 1 88.44 87 PHE B C 1
ATOM 2201 O O . PHE B 1 87 ? -11.711 2.719 -17.031 1 88.44 87 PHE B O 1
ATOM 2208 N N . GLN B 1 88 ? -9.844 1.667 -16.531 1 94.06 88 GLN B N 1
ATOM 2209 C CA . GLN B 1 88 ? -10.469 0.35 -16.516 1 94.06 88 GLN B CA 1
ATOM 2210 C C . GLN B 1 88 ? -11.234 0.12 -15.219 1 94.06 88 GLN B C 1
ATOM 2212 O O . GLN B 1 88 ? -10.742 0.457 -14.141 1 94.06 88 GLN B O 1
ATOM 2217 N N . THR B 1 89 ? -12.477 -0.392 -15.359 1 96.19 89 THR B N 1
ATOM 2218 C CA . THR B 1 89 ? -13.25 -0.709 -14.164 1 96.19 89 THR B CA 1
ATOM 2219 C C . THR B 1 89 ? -12.836 -2.061 -13.594 1 96.19 89 THR B C 1
ATOM 2221 O O . THR B 1 89 ? -12.133 -2.832 -14.258 1 96.19 89 THR B O 1
ATOM 2224 N N . GLY B 1 90 ? -13.281 -2.311 -12.375 1 96.19 90 GLY B N 1
ATOM 2225 C CA . GLY B 1 90 ? -13.039 -3.621 -11.789 1 96.19 90 GLY B CA 1
ATOM 2226 C C . GLY B 1 90 ? -13.602 -4.758 -12.625 1 96.19 90 GLY B C 1
ATOM 2227 O O . GLY B 1 90 ? -12.93 -5.77 -12.836 1 96.19 90 GLY B O 1
ATOM 2228 N N . ARG B 1 91 ? -14.805 -4.566 -13.094 1 96.88 91 ARG B N 1
ATOM 2229 C CA . ARG B 1 91 ? -15.445 -5.578 -13.922 1 96.88 91 ARG B CA 1
ATOM 2230 C C . ARG B 1 91 ? -14.664 -5.801 -15.219 1 96.88 91 ARG B C 1
ATOM 2232 O O . ARG B 1 91 ? -14.406 -6.941 -15.609 1 96.88 91 ARG B O 1
ATOM 2239 N N . GLU B 1 92 ? -14.297 -4.719 -15.844 1 96.94 92 GLU B N 1
ATOM 2240 C CA . GLU B 1 92 ? -13.531 -4.812 -17.078 1 96.94 92 GLU B CA 1
ATOM 2241 C C . GLU B 1 92 ? -12.195 -5.523 -16.844 1 96.94 92 GLU B C 1
ATOM 2243 O O . GLU B 1 92 ? -11.75 -6.301 -17.688 1 96.94 92 GLU B O 1
ATOM 2248 N N . PHE B 1 93 ? -11.594 -5.215 -15.734 1 97.06 93 PHE B N 1
ATOM 2249 C CA . PHE B 1 93 ? -10.344 -5.863 -15.375 1 97.06 93 PHE B CA 1
ATOM 2250 C C . PHE B 1 93 ? -10.531 -7.371 -15.258 1 97.06 93 PHE B C 1
ATOM 2252 O O . PHE B 1 93 ? -9.766 -8.148 -15.844 1 97.06 93 PHE B O 1
ATOM 2259 N N . LEU B 1 94 ? -11.555 -7.809 -14.516 1 97.44 94 LEU B N 1
ATOM 2260 C CA . LEU B 1 94 ? -11.812 -9.234 -14.352 1 97.44 94 LEU B CA 1
ATOM 2261 C C . LEU B 1 94 ? -12.125 -9.883 -15.695 1 97.44 94 LEU B C 1
ATOM 2263 O O . LEU B 1 94 ? -11.672 -11 -15.969 1 97.44 94 LEU B O 1
ATOM 2267 N N . ASP B 1 95 ? -12.859 -9.18 -16.531 1 97.44 95 ASP B N 1
ATOM 2268 C CA . ASP B 1 95 ? -13.188 -9.703 -17.844 1 97.44 95 ASP B CA 1
ATOM 2269 C C . ASP B 1 95 ? -11.93 -9.859 -18.703 1 97.44 95 ASP B C 1
ATOM 2271 O O . ASP B 1 95 ? -11.797 -10.828 -19.453 1 97.44 95 ASP B O 1
ATOM 2275 N N . LEU B 1 96 ? -11.102 -8.891 -18.641 1 96.56 96 LEU B N 1
ATOM 2276 C CA . LEU B 1 96 ? -9.852 -8.93 -19.391 1 96.56 96 LEU B CA 1
ATOM 2277 C C . LEU B 1 96 ? -9.008 -10.125 -18.969 1 96.56 96 LEU B C 1
ATOM 2279 O O . LEU B 1 96 ? -8.469 -10.852 -19.812 1 96.56 96 LEU B O 1
ATOM 2283 N N . VAL B 1 97 ? -8.891 -10.305 -17.656 1 96.12 97 VAL B N 1
ATOM 2284 C CA . VAL B 1 97 ? -8.125 -11.43 -17.141 1 96.12 97 VAL B CA 1
ATOM 2285 C C . VAL B 1 97 ? -8.773 -12.742 -17.578 1 96.12 97 VAL B C 1
ATOM 2287 O O . VAL B 1 97 ? -8.078 -13.672 -18 1 96.12 97 VAL B O 1
ATOM 2290 N N . ALA B 1 98 ? -10.055 -12.828 -17.469 1 97.31 98 ALA B N 1
ATOM 2291 C CA . ALA B 1 98 ? -10.781 -14.023 -17.891 1 97.31 98 ALA B CA 1
ATOM 2292 C C . ALA B 1 98 ? -10.516 -14.328 -19.359 1 97.31 98 ALA B C 1
ATOM 2294 O O . ALA B 1 98 ? -10.242 -15.477 -19.719 1 97.31 98 ALA B O 1
ATOM 2295 N N . ALA B 1 99 ? -10.578 -13.312 -20.156 1 96.12 99 ALA B N 1
ATOM 2296 C CA . ALA B 1 99 ? -10.352 -13.492 -21.578 1 96.12 99 ALA B CA 1
ATOM 2297 C C . ALA B 1 99 ? -8.938 -14.016 -21.844 1 96.12 99 ALA B C 1
ATOM 2299 O O . ALA B 1 99 ? -8.75 -14.922 -22.656 1 96.12 99 ALA B O 1
ATOM 2300 N N . ALA B 1 100 ? -8 -13.422 -21.188 1 93.44 100 ALA B N 1
ATOM 2301 C CA . ALA B 1 100 ? -6.613 -13.844 -21.328 1 93.44 100 ALA B CA 1
ATOM 2302 C C . ALA B 1 100 ? -6.438 -15.305 -20.938 1 93.44 100 ALA B C 1
ATOM 2304 O O . ALA B 1 100 ? -5.598 -16.016 -21.5 1 93.44 100 ALA B O 1
ATOM 2305 N N . LYS B 1 101 ? -7.25 -15.727 -20.016 1 94.81 101 LYS B N 1
ATOM 2306 C CA . LYS B 1 101 ? -7.184 -17.109 -19.516 1 94.81 101 LYS B CA 1
ATOM 2307 C C . LYS B 1 101 ? -8.156 -18 -20.266 1 94.81 101 LYS B C 1
ATOM 2309 O O . LYS B 1 101 ? -8.367 -19.156 -19.891 1 94.81 101 LYS B O 1
ATOM 2314 N N . LYS B 1 102 ? -8.82 -17.469 -21.281 1 94.12 102 LYS B N 1
ATOM 2315 C CA . LYS B 1 102 ? -9.766 -18.203 -22.109 1 94.12 102 LYS B CA 1
ATOM 2316 C C . LYS B 1 102 ? -10.906 -18.781 -21.281 1 94.12 102 LYS B C 1
ATOM 2318 O O . LYS B 1 102 ? -11.258 -19.953 -21.422 1 94.12 102 LYS B O 1
ATOM 2323 N N . THR B 1 103 ? -11.344 -17.969 -20.438 1 96.31 103 THR B N 1
ATOM 2324 C CA . THR B 1 103 ? -12.477 -18.312 -19.594 1 96.31 103 THR B CA 1
ATOM 2325 C C . THR B 1 103 ? -13.406 -17.109 -19.438 1 96.31 103 THR B C 1
ATOM 2327 O O . THR B 1 103 ? -13.367 -16.172 -20.234 1 96.31 103 THR B O 1
ATOM 2330 N N . VAL B 1 104 ? -14.398 -17.219 -18.531 1 96.5 104 VAL B N 1
ATOM 2331 C CA . VAL B 1 104 ? -15.312 -16.125 -18.234 1 96.5 104 VAL B CA 1
ATOM 2332 C C . VAL B 1 104 ? -15.391 -15.914 -16.719 1 96.5 104 VAL B C 1
ATOM 2334 O O . VAL B 1 104 ? -15.016 -16.797 -15.945 1 96.5 104 VAL B O 1
ATOM 2337 N N . VAL B 1 105 ? -15.734 -14.758 -16.406 1 97.06 105 VAL B N 1
ATOM 2338 C CA . VAL B 1 105 ? -15.977 -14.492 -14.992 1 97.06 105 VAL B CA 1
ATOM 2339 C C . VAL B 1 105 ? -17.172 -15.312 -14.508 1 97.06 105 VAL B C 1
ATOM 2341 O O . VAL B 1 105 ? -18.312 -15.055 -14.898 1 97.06 105 VAL B O 1
ATOM 2344 N N . ASP B 1 106 ? -16.938 -16.203 -13.648 1 95.81 106 ASP B N 1
ATOM 2345 C CA . ASP B 1 106 ? -17.984 -17.125 -13.227 1 95.81 106 ASP B CA 1
ATOM 2346 C C . ASP B 1 106 ? -18.531 -16.734 -11.859 1 95.81 106 ASP B C 1
ATOM 2348 O O . ASP B 1 106 ? -18.141 -15.719 -11.281 1 95.81 106 ASP B O 1
ATOM 2352 N N . THR B 1 107 ? -19.453 -17.578 -11.352 1 95.69 107 THR B N 1
ATOM 2353 C CA . THR B 1 107 ? -20.141 -17.297 -10.102 1 95.69 107 THR B CA 1
ATOM 2354 C C . THR B 1 107 ? -19.188 -17.375 -8.914 1 95.69 107 THR B C 1
ATOM 2356 O O . THR B 1 107 ? -19.312 -16.594 -7.965 1 95.69 107 THR B O 1
ATOM 2359 N N . ARG B 1 108 ? -18.25 -18.266 -8.984 1 95.12 108 ARG B N 1
ATOM 2360 C CA . ARG B 1 108 ? -17.297 -18.422 -7.895 1 95.12 108 ARG B CA 1
ATOM 2361 C C . ARG B 1 108 ? -16.438 -17.172 -7.738 1 95.12 108 ARG B C 1
ATOM 2363 O O . ARG B 1 108 ? -16.141 -16.75 -6.621 1 95.12 108 ARG B O 1
ATOM 2370 N N . THR B 1 109 ? -16.047 -16.656 -8.891 1 96.25 109 THR B N 1
ATOM 2371 C CA . THR B 1 109 ? -15.242 -15.438 -8.883 1 96.25 109 THR B CA 1
ATOM 2372 C C . THR B 1 109 ? -16.047 -14.273 -8.297 1 96.25 109 THR B C 1
ATOM 2374 O O . THR B 1 109 ? -15.531 -13.508 -7.48 1 96.25 109 THR B O 1
ATOM 2377 N N . LEU B 1 110 ? -17.312 -14.18 -8.68 1 96.44 110 LEU B N 1
ATOM 2378 C CA . LEU B 1 110 ? -18.156 -13.094 -8.188 1 96.44 110 LEU B CA 1
ATOM 2379 C C . LEU B 1 110 ? -18.453 -13.273 -6.703 1 96.44 110 LEU B C 1
ATOM 2381 O O . LEU B 1 110 ? -18.578 -12.289 -5.973 1 96.44 110 LEU B O 1
ATOM 2385 N N . GLU B 1 111 ? -18.594 -14.484 -6.281 1 97.12 111 GLU B N 1
ATOM 2386 C CA . GLU B 1 111 ? -18.797 -14.758 -4.859 1 97.12 111 GLU B CA 1
ATOM 2387 C C . GLU B 1 111 ? -17.578 -14.312 -4.047 1 97.12 111 GLU B C 1
ATOM 2389 O O . GLU B 1 111 ? -17.719 -13.742 -2.965 1 97.12 111 GLU B O 1
ATOM 2394 N N . LEU B 1 112 ? -16.422 -14.609 -4.527 1 97.38 112 LEU B N 1
ATOM 2395 C CA . LEU B 1 112 ? -15.203 -14.156 -3.846 1 97.38 112 LEU B CA 1
ATOM 2396 C C . LEU B 1 112 ? -15.141 -12.641 -3.807 1 97.38 112 LEU B C 1
ATOM 2398 O O . LEU B 1 112 ? -14.773 -12.055 -2.783 1 97.38 112 LEU B O 1
ATOM 2402 N N . ALA B 1 113 ? -15.469 -12.031 -4.949 1 97.38 113 ALA B N 1
ATOM 2403 C CA . ALA B 1 113 ? -15.516 -10.57 -4.996 1 97.38 113 ALA B CA 1
ATOM 2404 C C . ALA B 1 113 ? -16.453 -10.023 -3.918 1 97.38 113 ALA B C 1
ATOM 2406 O O . ALA B 1 113 ? -16.109 -9.039 -3.248 1 97.38 113 ALA B O 1
ATOM 2407 N N . ASP B 1 114 ? -17.531 -10.672 -3.738 1 97.25 114 ASP B N 1
ATOM 2408 C CA . ASP B 1 114 ? -18.5 -10.258 -2.725 1 97.25 114 ASP B CA 1
ATOM 2409 C C . ASP B 1 114 ? -17.922 -10.43 -1.319 1 97.25 114 ASP B C 1
ATOM 2411 O O . ASP B 1 114 ? -18.141 -9.578 -0.454 1 97.25 114 ASP B O 1
ATOM 2415 N N . ARG B 1 115 ? -17.25 -11.508 -1.095 1 97.38 115 ARG B N 1
ATOM 2416 C CA . ARG B 1 115 ? -16.625 -11.742 0.206 1 97.38 115 ARG B CA 1
ATOM 2417 C C . ARG B 1 115 ? -15.602 -10.656 0.529 1 97.38 115 ARG B C 1
ATOM 2419 O O . ARG B 1 115 ? -15.414 -10.305 1.694 1 97.38 115 ARG B O 1
ATOM 2426 N N . PHE B 1 116 ? -14.938 -10.133 -0.534 1 96.75 116 PHE B N 1
ATOM 2427 C CA . PHE B 1 116 ? -13.977 -9.055 -0.361 1 96.75 116 PHE B CA 1
ATOM 2428 C C . PHE B 1 116 ? -14.68 -7.703 -0.285 1 96.75 116 PHE B C 1
ATOM 2430 O O . PHE B 1 116 ? -14.031 -6.66 -0.168 1 96.75 116 PHE B O 1
ATOM 2437 N N . GLY B 1 117 ? -16.016 -7.691 -0.426 1 93.94 117 GLY B N 1
ATOM 2438 C CA . GLY B 1 117 ? -16.766 -6.449 -0.397 1 93.94 117 GLY B CA 1
ATOM 2439 C C . GLY B 1 117 ? -16.578 -5.609 -1.646 1 93.94 117 GLY B C 1
ATOM 2440 O O . GLY B 1 117 ? -16.625 -4.379 -1.586 1 93.94 117 GLY B O 1
ATOM 2441 N N . LEU B 1 118 ? -16.406 -6.219 -2.781 1 95.25 118 LEU B N 1
ATOM 2442 C CA . LEU B 1 118 ? -16.047 -5.504 -4 1 95.25 118 LEU B CA 1
ATOM 2443 C C . LEU B 1 118 ? -17.281 -5.152 -4.812 1 95.25 118 LEU B C 1
ATOM 2445 O O . LEU B 1 118 ? -17.203 -4.367 -5.762 1 95.25 118 LEU B O 1
ATOM 2449 N N . ALA B 1 119 ? -18.422 -5.691 -4.477 1 91.06 119 ALA B N 1
ATOM 2450 C CA . ALA B 1 119 ? -19.641 -5.52 -5.273 1 91.06 119 ALA B CA 1
ATOM 2451 C C . ALA B 1 119 ? -19.891 -4.047 -5.594 1 91.06 119 ALA B C 1
ATOM 2453 O O . ALA B 1 119 ? -20.062 -3.678 -6.758 1 91.06 119 ALA B O 1
ATOM 2454 N N . PRO B 1 120 ? -19.812 -3.15 -4.68 1 87 120 PRO B N 1
ATOM 2455 C CA . PRO B 1 120 ? -20.078 -1.739 -4.977 1 87 120 PRO B CA 1
ATOM 2456 C C . PRO B 1 120 ? -18.953 -1.089 -5.777 1 87 120 PRO B C 1
ATOM 2458 O O . PRO B 1 120 ? -19.094 0.036 -6.258 1 87 120 PRO B O 1
ATOM 2461 N N . HIS B 1 121 ? -17.875 -1.79 -5.965 1 89.94 121 HIS B N 1
ATOM 2462 C CA . HIS B 1 121 ? -16.688 -1.175 -6.555 1 89.94 121 HIS B CA 1
ATOM 2463 C C . HIS B 1 121 ? -16.422 -1.721 -7.957 1 89.94 121 HIS B C 1
ATOM 2465 O O . HIS B 1 121 ? -15.531 -1.247 -8.656 1 89.94 121 HIS B O 1
ATOM 2471 N N . MET B 1 122 ? -17.203 -2.619 -8.391 1 93.81 122 MET B N 1
ATOM 2472 C CA . MET B 1 122 ? -16.953 -3.336 -9.633 1 93.81 122 MET B CA 1
ATOM 2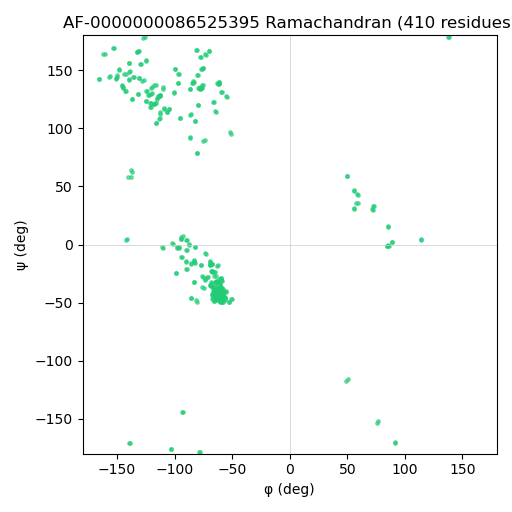473 C C . MET B 1 122 ? -17.031 -2.393 -10.828 1 93.81 122 MET B C 1
ATOM 2475 O O . MET B 1 122 ? -16.344 -2.596 -11.836 1 93.81 122 MET B O 1
ATOM 2479 N N . GLU B 1 123 ? -17.781 -1.357 -10.703 1 93.62 123 GLU B N 1
ATOM 2480 C CA . GLU B 1 123 ? -17.969 -0.442 -11.828 1 93.62 123 GLU B CA 1
ATOM 2481 C C . GLU B 1 123 ? -17.125 0.814 -11.656 1 93.62 123 GLU B C 1
ATOM 2483 O O . GLU B 1 123 ? -17.156 1.712 -12.5 1 93.62 123 GLU B O 1
ATOM 2488 N N . LYS B 1 124 ? -16.391 0.902 -10.648 1 89.75 124 LYS B N 1
ATOM 2489 C CA . LYS B 1 124 ? -15.477 2.02 -10.43 1 89.75 124 LYS B CA 1
ATOM 2490 C C . LYS B 1 124 ? -14.188 1.832 -11.227 1 89.75 124 LYS B C 1
ATOM 2492 O O . LYS B 1 124 ? -13.719 0.706 -11.398 1 89.75 124 LYS B O 1
ATOM 2497 N N . ARG B 1 125 ? -13.672 2.949 -11.672 1 90.62 125 ARG B N 1
ATOM 2498 C CA . ARG B 1 125 ? -12.383 2.926 -12.352 1 90.62 125 ARG B CA 1
ATOM 2499 C C . ARG B 1 125 ? -11.242 2.754 -11.352 1 90.62 125 ARG B C 1
ATOM 2501 O O . ARG B 1 125 ? -11.359 3.154 -10.195 1 90.62 125 ARG B O 1
ATOM 2508 N N . PHE B 1 126 ? -10.086 2.141 -11.797 1 90.19 126 PHE B N 1
ATOM 2509 C CA . PHE B 1 126 ? -8.945 1.862 -10.938 1 90.19 126 PHE B CA 1
ATOM 2510 C C . PHE B 1 126 ? -8.414 3.146 -10.312 1 90.19 126 PHE B C 1
ATOM 2512 O O . PHE B 1 126 ? -7.992 3.154 -9.156 1 90.19 126 PHE B O 1
ATOM 2519 N N . GLU B 1 127 ? -8.406 4.203 -11.055 1 82.44 127 GLU B N 1
ATOM 2520 C CA . GLU B 1 127 ? -7.871 5.465 -10.547 1 82.44 127 GLU B CA 1
ATOM 2521 C C . GLU B 1 127 ? -8.68 5.969 -9.352 1 82.44 127 GLU B C 1
ATOM 2523 O O . GLU B 1 127 ? -8.203 6.809 -8.586 1 82.44 127 GLU B O 1
ATOM 2528 N N . GLN B 1 128 ? -9.891 5.445 -9.188 1 81.19 128 GLN B N 1
ATOM 2529 C CA . GLN B 1 128 ? -10.789 5.875 -8.117 1 81.19 128 GLN B CA 1
ATOM 2530 C C . GLN B 1 128 ? -10.719 4.926 -6.926 1 81.19 128 GLN B C 1
ATOM 2532 O O . GLN B 1 128 ? -11.352 5.168 -5.898 1 81.19 128 GLN B O 1
ATOM 2537 N N . MET B 1 129 ? -9.969 3.922 -7.07 1 85.38 129 MET B N 1
ATOM 2538 C CA . MET B 1 129 ? -9.945 2.871 -6.055 1 85.38 129 MET B CA 1
ATOM 2539 C C . MET B 1 129 ? -8.789 3.08 -5.082 1 85.38 129 MET B C 1
ATOM 2541 O O . MET B 1 129 ? -7.727 3.576 -5.469 1 85.38 129 MET B O 1
ATOM 2545 N N . SER B 1 130 ? -9.086 2.68 -3.867 1 79.81 130 SER B N 1
ATOM 2546 C CA . SER B 1 130 ? -8 2.627 -2.893 1 79.81 130 SER B CA 1
ATOM 2547 C C . SER B 1 130 ? -7.027 1.493 -3.209 1 79.81 130 SER B C 1
ATOM 2549 O O . SER B 1 130 ? -7.344 0.6 -3.996 1 79.81 130 SER B O 1
ATOM 2551 N N . LEU B 1 131 ? -5.895 1.514 -2.586 1 82.06 131 LEU B N 1
ATOM 2552 C CA . LEU B 1 131 ? -4.898 0.462 -2.752 1 82.06 131 LEU B CA 1
ATOM 2553 C C . LEU B 1 131 ? -5.461 -0.893 -2.336 1 82.06 131 LEU B C 1
ATOM 2555 O O . LEU B 1 131 ? -5.234 -1.898 -3.012 1 82.06 131 LEU B O 1
ATOM 2559 N N . GLY B 1 132 ? -6.215 -0.873 -1.238 1 87.25 132 GLY B N 1
ATOM 2560 C CA . GLY B 1 132 ? -6.805 -2.117 -0.772 1 87.25 132 GLY B CA 1
ATOM 2561 C C . GLY B 1 132 ? -7.836 -2.686 -1.729 1 87.25 132 GLY B C 1
ATOM 2562 O O . GLY B 1 132 ? -7.922 -3.9 -1.909 1 87.25 132 GLY B O 1
ATOM 2563 N N . THR B 1 133 ? -8.594 -1.795 -2.289 1 89.25 133 THR B N 1
ATOM 2564 C CA . THR B 1 133 ? -9.609 -2.225 -3.246 1 89.25 133 THR B CA 1
ATOM 2565 C C . THR B 1 133 ? -8.961 -2.838 -4.484 1 89.25 133 THR B C 1
ATOM 2567 O O . THR B 1 133 ? -9.391 -3.889 -4.961 1 89.25 133 THR B O 1
ATOM 2570 N N . ARG B 1 134 ? -7.957 -2.188 -4.949 1 92 134 ARG B N 1
ATOM 2571 C CA . ARG B 1 134 ? -7.227 -2.727 -6.094 1 92 134 ARG B CA 1
ATOM 2572 C C . ARG B 1 134 ? -6.637 -4.094 -5.77 1 92 134 ARG B C 1
ATOM 2574 O O . ARG B 1 134 ? -6.738 -5.027 -6.57 1 92 134 ARG B O 1
ATOM 2581 N N . LYS B 1 135 ? -6.07 -4.234 -4.648 1 94.31 135 LYS B N 1
ATOM 2582 C CA . LYS B 1 135 ? -5.484 -5.5 -4.207 1 94.31 135 LYS B CA 1
ATOM 2583 C C . LYS B 1 135 ? -6.531 -6.609 -4.18 1 94.31 135 LYS B C 1
ATOM 2585 O O . LYS B 1 135 ? -6.277 -7.727 -4.633 1 94.31 135 LYS B O 1
ATOM 2590 N N . LYS B 1 136 ? -7.664 -6.289 -3.629 1 96.5 136 LYS B N 1
ATOM 2591 C CA . LYS B 1 136 ? -8.758 -7.254 -3.547 1 96.5 136 LYS B CA 1
ATOM 2592 C C . LYS B 1 136 ? -9.195 -7.715 -4.934 1 96.5 136 LYS B C 1
ATOM 2594 O O . LYS B 1 136 ? -9.539 -8.883 -5.129 1 96.5 136 LYS B O 1
ATOM 2599 N N . LEU B 1 137 ? -9.141 -6.793 -5.891 1 96.69 137 LEU B N 1
ATOM 2600 C CA . LEU B 1 137 ? -9.492 -7.145 -7.262 1 96.69 137 LEU B CA 1
ATOM 2601 C C . LEU B 1 137 ? -8.469 -8.109 -7.855 1 96.69 137 LEU B C 1
ATOM 2603 O O . LEU B 1 137 ? -8.844 -9.117 -8.461 1 96.69 137 LEU B O 1
ATOM 2607 N N . PHE B 1 138 ? -7.25 -7.809 -7.684 1 97.56 138 PHE B N 1
ATOM 2608 C CA . PHE B 1 138 ? -6.199 -8.688 -8.188 1 97.56 138 PHE B CA 1
ATOM 2609 C C . PHE B 1 138 ? -6.285 -10.062 -7.535 1 97.56 138 PHE B C 1
ATOM 2611 O O . PHE B 1 138 ? -6.113 -11.086 -8.203 1 97.56 138 PHE B O 1
ATOM 2618 N N . LEU B 1 139 ? -6.559 -10.086 -6.258 1 98.25 139 LEU B N 1
ATOM 2619 C CA . LEU B 1 139 ? -6.711 -11.352 -5.543 1 98.25 139 LEU B CA 1
ATOM 2620 C C . LEU B 1 139 ? -7.902 -12.141 -6.086 1 98.25 139 LEU B C 1
ATOM 2622 O O . LEU B 1 139 ? -7.816 -13.359 -6.262 1 98.25 139 LEU B O 1
ATOM 2626 N N . THR B 1 140 ? -8.953 -11.43 -6.336 1 98.12 140 THR B N 1
ATOM 2627 C CA . THR B 1 140 ? -10.133 -12.062 -6.906 1 98.12 140 THR B CA 1
ATOM 2628 C C . THR B 1 140 ? -9.812 -12.695 -8.258 1 98.12 140 THR B C 1
ATOM 2630 O O . THR B 1 140 ? -10.266 -13.797 -8.555 1 98.12 140 THR B O 1
ATOM 2633 N N . ALA B 1 141 ? -8.984 -12.062 -9 1 97.62 141 ALA B N 1
ATOM 2634 C CA . ALA B 1 141 ? -8.641 -12.492 -10.352 1 97.62 141 ALA B CA 1
ATOM 2635 C C . ALA B 1 141 ? -7.836 -13.789 -10.32 1 97.62 141 ALA B C 1
ATOM 2637 O O . ALA B 1 141 ? -7.715 -14.477 -11.344 1 97.62 141 ALA B O 1
ATOM 2638 N N . THR B 1 142 ? -7.289 -14.148 -9.219 1 97.44 142 THR B N 1
ATOM 2639 C CA . THR B 1 142 ? -6.484 -15.367 -9.117 1 97.44 142 THR B CA 1
ATOM 2640 C C . THR B 1 142 ? -7.355 -16.609 -9.305 1 97.44 142 THR B C 1
ATOM 2642 O O . THR B 1 142 ? -6.844 -17.703 -9.555 1 97.44 142 THR B O 1
ATOM 2645 N N . MET B 1 143 ? -8.641 -16.438 -9.18 1 95.94 143 MET B N 1
ATOM 2646 C CA . MET B 1 143 ? -9.57 -17.562 -9.32 1 95.94 143 MET B CA 1
ATOM 2647 C C . MET B 1 143 ? -9.875 -17.828 -10.789 1 95.94 143 MET B C 1
ATOM 2649 O O . MET B 1 143 ? -10.438 -18.875 -11.125 1 95.94 143 MET B O 1
ATOM 2653 N N . LEU B 1 144 ? -9.531 -16.859 -11.57 1 96.5 144 LEU B N 1
ATOM 2654 C CA . LEU B 1 144 ? -9.891 -16.984 -12.984 1 96.5 144 LEU B CA 1
ATOM 2655 C C . LEU B 1 144 ? -8.938 -17.922 -13.703 1 96.5 144 LEU B C 1
ATOM 2657 O O . LEU B 1 144 ? -7.723 -17.844 -13.523 1 96.5 144 LEU B O 1
ATOM 2661 N N . GLY B 1 145 ? -9.547 -18.703 -14.438 1 92.62 145 GLY B N 1
ATOM 2662 C CA . GLY B 1 145 ? -8.773 -19.75 -15.109 1 92.62 145 GLY B CA 1
ATOM 2663 C C . GLY B 1 145 ? -8.383 -20.875 -14.195 1 92.62 145 GLY B C 1
ATOM 2664 O O . GLY B 1 145 ? -9.164 -21.297 -13.328 1 92.62 145 GLY B O 1
ATOM 2665 N N . ALA B 1 146 ? -7.387 -21.594 -14.375 1 89.38 146 ALA B N 1
ATOM 2666 C CA . ALA B 1 146 ? -6.895 -22.688 -13.539 1 89.38 146 ALA B CA 1
ATOM 2667 C C . ALA B 1 146 ? -5.375 -22.641 -13.414 1 89.38 146 ALA B C 1
ATOM 2669 O O . ALA B 1 146 ? -4.688 -23.609 -13.734 1 89.38 146 ALA B O 1
ATOM 2670 N N . PRO B 1 147 ? -5.016 -21.484 -12.914 1 95.81 147 PRO B N 1
ATOM 2671 C CA . PRO B 1 147 ? -3.564 -21.438 -12.711 1 95.81 147 PRO B CA 1
ATOM 2672 C C . PRO B 1 147 ? -3.068 -22.484 -11.727 1 95.81 147 PRO B C 1
ATOM 2674 O O . PRO B 1 147 ? -3.736 -22.781 -10.734 1 95.81 147 PRO B O 1
ATOM 2677 N N . THR B 1 148 ? -1.935 -23.062 -12.07 1 97.69 148 THR B N 1
ATOM 2678 C CA . THR B 1 148 ? -1.368 -24.062 -11.18 1 97.69 148 THR B CA 1
ATOM 2679 C C . THR B 1 148 ? -0.425 -23.422 -10.172 1 97.69 148 THR B C 1
ATOM 2681 O O . THR B 1 148 ? -0.069 -24.047 -9.164 1 97.69 148 THR B O 1
ATOM 2684 N N . VAL B 1 149 ? -0.058 -22.188 -10.43 1 98.69 149 VAL B N 1
ATOM 2685 C CA . VAL B 1 149 ? 0.843 -21.438 -9.555 1 98.69 149 VAL B CA 1
ATOM 2686 C C . VAL B 1 149 ? 0.27 -20.047 -9.281 1 98.69 149 VAL B C 1
ATOM 2688 O O . VAL B 1 149 ? -0.167 -19.359 -10.211 1 98.69 149 VAL B O 1
ATOM 2691 N N . VAL B 1 150 ? 0.211 -19.688 -8.055 1 98.62 150 VAL B N 1
ATOM 2692 C CA . VAL B 1 150 ? -0.179 -18.344 -7.637 1 98.62 150 VAL B CA 1
ATOM 2693 C C . VAL B 1 150 ? 0.986 -17.656 -6.922 1 98.62 150 VAL B C 1
ATOM 2695 O O . VAL B 1 150 ? 1.529 -18.203 -5.957 1 98.62 150 VAL B O 1
ATOM 2698 N N . ILE B 1 151 ? 1.422 -16.531 -7.414 1 98.69 151 ILE B N 1
ATOM 2699 C CA . ILE B 1 151 ? 2.475 -15.711 -6.812 1 98.69 151 ILE B CA 1
ATOM 2700 C C . ILE B 1 151 ? 1.895 -14.383 -6.336 1 98.69 151 ILE B C 1
ATOM 2702 O O . ILE B 1 151 ? 1.209 -13.695 -7.094 1 98.69 151 ILE B O 1
ATOM 2706 N N . ALA B 1 152 ? 2.143 -14.055 -5.105 1 98.31 152 ALA B N 1
ATOM 2707 C CA . ALA B 1 152 ? 1.591 -12.82 -4.57 1 98.31 152 ALA B CA 1
ATOM 2708 C C . ALA B 1 152 ? 2.625 -12.07 -3.73 1 98.31 152 ALA B C 1
ATOM 2710 O O . ALA B 1 152 ? 3.193 -12.633 -2.793 1 98.31 152 ALA B O 1
ATOM 2711 N N . ASP B 1 153 ? 2.859 -10.852 -4.066 1 96.31 153 ASP B N 1
ATOM 2712 C CA . ASP B 1 153 ? 3.816 -10.008 -3.363 1 96.31 153 ASP B CA 1
ATOM 2713 C C . ASP B 1 153 ? 3.121 -9.148 -2.305 1 96.31 153 ASP B C 1
ATOM 2715 O O . ASP B 1 153 ? 2.414 -8.195 -2.635 1 96.31 153 ASP B O 1
ATOM 2719 N N . GLU B 1 154 ? 3.344 -9.477 -1.04 1 94.81 154 GLU B N 1
ATOM 2720 C CA . GLU B 1 154 ? 2.762 -8.789 0.109 1 94.81 154 GLU B CA 1
ATOM 2721 C C . GLU B 1 154 ? 1.251 -8.633 -0.047 1 94.81 154 GLU B C 1
ATOM 2723 O O . GLU B 1 154 ? 0.721 -7.527 0.059 1 94.81 154 GLU B O 1
ATOM 2728 N N . PRO B 1 155 ? 0.569 -9.719 -0.176 1 96.25 155 PRO B N 1
ATOM 2729 C CA . PRO B 1 155 ? -0.855 -9.672 -0.513 1 96.25 155 PRO B CA 1
ATOM 2730 C C . PRO B 1 155 ? -1.714 -9.125 0.625 1 96.25 155 PRO B C 1
ATOM 2732 O O . PRO B 1 155 ? -2.859 -8.727 0.403 1 96.25 155 PRO B O 1
ATOM 2735 N N . GLY B 1 156 ? -1.226 -9.109 1.774 1 93.5 156 GLY B N 1
ATOM 2736 C CA . GLY B 1 156 ? -1.991 -8.633 2.914 1 93.5 156 GLY B CA 1
ATOM 2737 C C . GLY B 1 156 ? -1.906 -7.125 3.098 1 93.5 156 GLY B C 1
ATOM 2738 O O . GLY B 1 156 ? -2.684 -6.543 3.857 1 93.5 156 GLY B O 1
ATOM 2739 N N . ASN B 1 157 ? -0.949 -6.52 2.477 1 89.12 157 ASN B N 1
ATOM 2740 C CA . ASN B 1 157 ? -0.761 -5.082 2.629 1 89.12 157 ASN B CA 1
ATOM 2741 C C . ASN B 1 157 ? -2.002 -4.305 2.193 1 89.12 157 ASN B C 1
ATOM 2743 O O . ASN B 1 157 ? -2.555 -4.562 1.122 1 89.12 157 ASN B O 1
ATOM 2747 N N . GLY B 1 158 ? -2.398 -3.385 3.09 1 85.94 158 GLY B N 1
ATOM 2748 C CA . GLY B 1 158 ? -3.51 -2.516 2.736 1 85.94 158 GLY B CA 1
ATOM 2749 C C . GLY B 1 158 ? -4.863 -3.139 3.016 1 85.94 158 GLY B C 1
ATOM 2750 O O . GLY B 1 158 ? -5.898 -2.502 2.807 1 85.94 158 GLY B O 1
ATOM 2751 N N . LEU B 1 159 ? -4.844 -4.344 3.504 1 91 159 LEU B N 1
ATOM 2752 C CA . LEU B 1 159 ? -6.102 -5.02 3.793 1 91 159 LEU B CA 1
ATOM 2753 C C . LEU B 1 159 ? -6.465 -4.887 5.266 1 91 159 LEU B C 1
ATOM 2755 O O . LEU B 1 159 ? -5.598 -4.988 6.137 1 91 159 LEU B O 1
ATOM 2759 N N . ASP B 1 160 ? -7.738 -4.656 5.508 1 89.25 160 ASP B N 1
ATOM 2760 C CA . ASP B 1 160 ? -8.219 -4.676 6.883 1 89.25 160 ASP B CA 1
ATOM 2761 C C . ASP B 1 160 ? -8.406 -6.105 7.383 1 89.25 160 ASP B C 1
ATOM 2763 O O . ASP B 1 160 ? -8.125 -7.062 6.66 1 89.25 160 ASP B O 1
ATOM 2767 N N . ALA B 1 161 ? -8.867 -6.211 8.602 1 90.5 161 ALA B N 1
ATOM 2768 C CA . ALA B 1 161 ? -8.953 -7.52 9.25 1 90.5 161 ALA B CA 1
ATOM 2769 C C . ALA B 1 161 ? -9.914 -8.438 8.5 1 90.5 161 ALA B C 1
ATOM 2771 O O . ALA B 1 161 ? -9.625 -9.609 8.281 1 90.5 161 ALA B O 1
ATOM 2772 N N . ALA B 1 162 ? -11.055 -7.91 8.109 1 93.19 162 ALA B N 1
ATOM 2773 C CA . ALA B 1 162 ? -12.055 -8.711 7.406 1 93.19 162 ALA B CA 1
ATOM 2774 C C . ALA B 1 162 ? -11.523 -9.203 6.062 1 93.19 162 ALA B C 1
ATOM 2776 O O . ALA B 1 162 ? -11.688 -10.375 5.715 1 93.19 162 ALA B O 1
ATOM 2777 N N . SER B 1 163 ? -10.914 -8.375 5.344 1 95 163 SER B N 1
ATOM 2778 C CA . SER B 1 163 ? -10.352 -8.727 4.047 1 95 163 SER B CA 1
ATOM 2779 C C . SER B 1 163 ? -9.195 -9.711 4.191 1 95 163 SER B C 1
ATOM 2781 O O . SER B 1 163 ? -9.008 -10.586 3.346 1 95 163 SER B O 1
ATOM 2783 N N . ARG B 1 164 ? -8.414 -9.578 5.195 1 94.94 164 ARG B N 1
ATOM 2784 C CA . ARG B 1 164 ? -7.324 -10.508 5.449 1 94.94 164 ARG B CA 1
ATOM 2785 C C . ARG B 1 164 ? -7.855 -11.914 5.719 1 94.94 164 ARG B C 1
ATOM 2787 O O . ARG B 1 164 ? -7.254 -12.906 5.293 1 94.94 164 ARG B O 1
ATOM 2794 N N . ALA B 1 165 ? -8.922 -11.945 6.457 1 97.31 165 ALA B N 1
ATOM 2795 C CA . ALA B 1 165 ? -9.539 -13.242 6.699 1 97.31 165 ALA B CA 1
ATOM 2796 C C . ALA B 1 165 ? -9.945 -13.914 5.391 1 97.31 165 ALA B C 1
ATOM 2798 O O . ALA B 1 165 ? -9.758 -15.117 5.215 1 97.31 165 ALA B O 1
ATOM 2799 N N . VAL B 1 166 ? -10.484 -13.156 4.5 1 98.12 166 VAL B N 1
ATOM 2800 C CA . VAL B 1 166 ? -10.875 -13.672 3.188 1 98.12 166 VAL B CA 1
ATOM 2801 C C . VAL B 1 166 ? -9.641 -14.117 2.418 1 98.12 166 VAL B C 1
ATOM 2803 O O . VAL B 1 166 ? -9.641 -15.172 1.782 1 98.12 166 VAL B O 1
ATOM 2806 N N . LEU B 1 167 ? -8.602 -13.344 2.453 1 98.31 167 LEU B N 1
ATOM 2807 C CA . LEU B 1 167 ? -7.336 -13.688 1.816 1 98.31 167 LEU B CA 1
ATOM 2808 C C . LEU B 1 167 ? -6.816 -15.031 2.334 1 98.31 167 LEU B C 1
ATOM 2810 O O . LEU B 1 167 ? -6.398 -15.883 1.548 1 98.31 167 LEU B O 1
ATOM 2814 N N . ILE B 1 168 ? -6.832 -15.164 3.623 1 98.56 168 ILE B N 1
ATOM 2815 C CA . ILE B 1 168 ? -6.352 -16.375 4.262 1 98.56 168 ILE B CA 1
ATOM 2816 C C . ILE B 1 168 ? -7.152 -17.578 3.752 1 98.56 168 ILE B C 1
ATOM 2818 O O . ILE B 1 168 ? -6.578 -18.594 3.348 1 98.56 168 ILE B O 1
ATOM 2822 N N . ASP B 1 169 ? -8.406 -17.438 3.721 1 98.5 169 ASP B N 1
ATOM 2823 C CA . ASP B 1 169 ? -9.273 -18.5 3.223 1 98.5 169 ASP B CA 1
ATOM 2824 C C . ASP B 1 169 ? -8.984 -18.812 1.756 1 98.5 169 ASP B C 1
ATOM 2826 O O . ASP B 1 169 ? -8.93 -19.969 1.358 1 98.5 169 ASP B O 1
ATOM 2830 N N . LEU B 1 170 ? -8.82 -17.828 0.995 1 98.31 170 LEU B N 1
ATOM 2831 C CA . LEU B 1 170 ? -8.516 -17.969 -0.424 1 98.31 170 LEU B CA 1
ATOM 2832 C C . LEU B 1 170 ? -7.234 -18.766 -0.622 1 98.31 170 LEU B C 1
ATOM 2834 O O . LEU B 1 170 ? -7.215 -19.75 -1.377 1 98.31 170 LEU B O 1
ATOM 2838 N N . PHE B 1 171 ? -6.191 -18.406 0.063 1 98.56 171 PHE B N 1
ATOM 2839 C CA . PHE B 1 171 ? -4.898 -19.062 -0.105 1 98.56 171 PHE B CA 1
ATOM 2840 C C . PHE B 1 171 ? -4.957 -20.516 0.367 1 98.56 171 PHE B C 1
ATOM 2842 O O . PHE B 1 171 ? -4.387 -21.406 -0.266 1 98.56 171 PHE B O 1
ATOM 2849 N N . LYS B 1 172 ? -5.676 -20.766 1.44 1 98.44 172 LYS B N 1
ATOM 2850 C CA . LYS B 1 172 ? -5.836 -22.141 1.917 1 98.44 172 LYS B CA 1
ATOM 2851 C C . LYS B 1 172 ? -6.59 -22.984 0.899 1 98.44 172 LYS B C 1
ATOM 2853 O O . LYS B 1 172 ? -6.242 -24.156 0.675 1 98.44 172 LYS B O 1
ATOM 2858 N N . THR B 1 173 ? -7.578 -22.391 0.358 1 97.5 173 THR B N 1
ATOM 2859 C CA . THR B 1 173 ? -8.367 -23.109 -0.644 1 97.5 173 THR B CA 1
ATOM 2860 C C . THR B 1 173 ? -7.531 -23.391 -1.886 1 97.5 173 THR B C 1
ATOM 2862 O O . THR B 1 173 ? -7.504 -24.531 -2.373 1 97.5 173 THR B O 1
ATOM 2865 N N . LEU B 1 174 ? -6.84 -22.406 -2.412 1 97.56 174 LEU B N 1
ATOM 2866 C CA . LEU B 1 174 ? -6.016 -22.562 -3.607 1 97.56 174 LEU B CA 1
ATOM 2867 C C . LEU B 1 174 ? -4.879 -23.547 -3.354 1 97.56 174 LEU B C 1
ATOM 2869 O O . LEU B 1 174 ? -4.504 -24.312 -4.246 1 97.56 174 LEU B O 1
ATOM 2873 N N . ALA B 1 175 ? -4.402 -23.562 -2.166 1 98.06 175 ALA B N 1
ATOM 2874 C CA . ALA B 1 175 ? -3.227 -24.344 -1.812 1 98.06 175 ALA B CA 1
ATOM 2875 C C . ALA B 1 175 ? -3.537 -25.844 -1.853 1 98.06 175 ALA B C 1
ATOM 2877 O O . ALA B 1 175 ? -2.625 -26.672 -1.837 1 98.06 175 ALA B O 1
ATOM 2878 N N . LYS B 1 176 ? -4.766 -26.203 -1.882 1 97.5 176 LYS B N 1
ATOM 2879 C CA . LYS B 1 176 ? -5.156 -27.609 -1.901 1 97.5 176 LYS B CA 1
ATOM 2880 C C . LYS B 1 176 ? -4.676 -28.297 -3.176 1 97.5 176 LYS B C 1
ATOM 2882 O O . LYS B 1 176 ? -4.355 -29.484 -3.164 1 97.5 176 LYS B O 1
ATOM 2887 N N . ASP B 1 177 ? -4.625 -27.531 -4.188 1 97.31 177 ASP B N 1
ATOM 2888 C CA . ASP B 1 177 ? -4.266 -28.203 -5.441 1 97.31 177 ASP B CA 1
ATOM 2889 C C . ASP B 1 177 ? -3.357 -27.312 -6.289 1 97.31 177 ASP B C 1
ATOM 2891 O O . ASP B 1 177 ? -3.033 -27.656 -7.426 1 97.31 177 ASP B O 1
ATOM 2895 N N . ARG B 1 178 ? -2.955 -26.188 -5.836 1 97.88 178 ARG B N 1
ATOM 2896 C CA . ARG B 1 178 ? -2.066 -25.25 -6.512 1 97.88 178 ARG B CA 1
ATOM 2897 C C . ARG B 1 178 ? -0.854 -24.906 -5.648 1 97.88 178 ARG B C 1
ATOM 2899 O O . ARG B 1 178 ? -0.875 -25.125 -4.434 1 97.88 178 ARG B O 1
ATOM 2906 N N . ALA B 1 179 ? 0.222 -24.453 -6.277 1 98.56 179 ALA B N 1
ATOM 2907 C CA . ALA B 1 179 ? 1.35 -23.875 -5.559 1 98.56 179 ALA B CA 1
ATOM 2908 C C . ALA B 1 179 ? 1.125 -22.391 -5.305 1 98.56 179 ALA B C 1
ATOM 2910 O O . ALA B 1 179 ? 1.06 -21.594 -6.25 1 98.56 179 ALA B O 1
ATOM 2911 N N . VAL B 1 180 ? 0.955 -22.078 -4.055 1 98.69 180 VAL B N 1
ATOM 2912 C CA . VAL B 1 180 ? 0.812 -20.672 -3.666 1 98.69 180 VAL B CA 1
ATOM 2913 C C . VAL B 1 180 ? 2.104 -20.188 -3.016 1 98.69 180 VAL B C 1
ATOM 2915 O O . VAL B 1 180 ? 2.539 -20.734 -1.999 1 98.69 180 VAL B O 1
ATOM 2918 N N . PHE B 1 181 ? 2.764 -19.219 -3.641 1 98.75 181 PHE B N 1
ATOM 2919 C CA . PHE B 1 181 ? 3.994 -18.625 -3.145 1 98.75 181 PHE B CA 1
ATOM 2920 C C . PHE B 1 181 ? 3.818 -17.125 -2.939 1 98.75 181 PHE B C 1
ATOM 2922 O O . PHE B 1 181 ? 3.559 -16.375 -3.895 1 98.75 181 PHE B O 1
ATOM 2929 N N . PHE B 1 182 ? 3.977 -16.672 -1.705 1 98.38 182 PHE B N 1
ATOM 2930 C CA . PHE B 1 182 ? 3.783 -15.234 -1.475 1 98.38 182 PHE B CA 1
ATOM 2931 C C . PHE B 1 182 ? 4.828 -14.703 -0.505 1 98.38 182 PHE B C 1
ATOM 2933 O O . PHE B 1 182 ? 5.484 -15.469 0.197 1 98.38 182 PHE B O 1
ATOM 2940 N N . SER B 1 183 ? 5.074 -13.414 -0.579 1 96.75 183 SER B N 1
ATOM 2941 C CA . SER B 1 183 ? 5.965 -12.734 0.354 1 96.75 183 SER B CA 1
ATOM 2942 C C . SER B 1 183 ? 5.18 -12.008 1.44 1 96.75 183 SER B C 1
ATOM 2944 O O . SER B 1 183 ? 4.012 -11.656 1.245 1 96.75 183 SER B O 1
ATOM 2946 N N . SER B 1 184 ? 5.77 -11.891 2.553 1 93.69 184 SER B N 1
ATOM 2947 C CA . SER B 1 184 ? 5.191 -11.109 3.641 1 93.69 184 SER B CA 1
ATOM 2948 C C . SER B 1 184 ? 6.27 -10.648 4.617 1 93.69 184 SER B C 1
ATOM 2950 O O . SER B 1 184 ? 7.246 -11.359 4.855 1 93.69 184 SER B O 1
ATOM 2952 N N . HIS B 1 185 ? 6.066 -9.5 5.098 1 86.88 185 HIS B N 1
ATOM 2953 C CA . HIS B 1 185 ? 6.914 -9.062 6.203 1 86.88 185 HIS B CA 1
ATOM 2954 C C . HIS B 1 185 ? 6.312 -9.461 7.547 1 86.88 185 HIS B C 1
ATOM 2956 O O . HIS B 1 185 ? 6.938 -9.266 8.594 1 86.88 185 HIS B O 1
ATOM 2962 N N . ASP B 1 186 ? 5.148 -10.016 7.508 1 83.62 186 ASP B N 1
ATOM 2963 C CA . ASP B 1 186 ? 4.391 -10.383 8.695 1 83.62 186 ASP B CA 1
ATOM 2964 C C . ASP B 1 186 ? 4.25 -11.898 8.812 1 83.62 186 ASP B C 1
ATOM 2966 O O . ASP B 1 186 ? 3.363 -12.492 8.195 1 83.62 186 ASP B O 1
ATOM 2970 N N . PRO B 1 187 ? 4.91 -12.508 9.711 1 89.38 187 PRO B N 1
ATOM 2971 C CA . PRO B 1 187 ? 4.828 -13.969 9.844 1 89.38 187 PRO B CA 1
ATOM 2972 C C . PRO B 1 187 ? 3.449 -14.438 10.297 1 89.38 187 PRO B C 1
ATOM 2974 O O . PRO B 1 187 ? 3.096 -15.609 10.102 1 89.38 187 PRO B O 1
ATOM 2977 N N . ALA B 1 188 ? 2.709 -13.539 10.93 1 91.44 188 ALA B N 1
ATOM 2978 C CA . ALA B 1 188 ? 1.38 -13.93 11.391 1 91.44 188 ALA B CA 1
ATOM 2979 C C . ALA B 1 188 ? 0.482 -14.312 10.219 1 91.44 188 ALA B C 1
ATOM 2981 O O . ALA B 1 188 ? -0.326 -15.242 10.32 1 91.44 188 ALA B O 1
ATOM 2982 N N . LEU B 1 189 ? 0.616 -13.609 9.164 1 94.12 189 LEU B N 1
ATOM 2983 C CA . LEU B 1 189 ? -0.168 -13.945 7.977 1 94.12 189 LEU B CA 1
ATOM 2984 C C . LEU B 1 189 ? 0.221 -15.312 7.43 1 94.12 189 LEU B C 1
ATOM 2986 O O . LEU B 1 189 ? -0.646 -16.109 7.055 1 94.12 189 LEU B O 1
ATOM 2990 N N . ALA B 1 190 ? 1.498 -15.586 7.332 1 96.62 190 ALA B N 1
ATOM 2991 C CA . ALA B 1 190 ? 1.989 -16.875 6.848 1 96.62 190 ALA B CA 1
ATOM 2992 C C . ALA B 1 190 ? 1.428 -18.016 7.684 1 96.62 190 ALA B C 1
ATOM 2994 O O . ALA B 1 190 ? 0.943 -19.016 7.137 1 96.62 190 ALA B O 1
ATOM 2995 N N . ARG B 1 191 ? 1.455 -17.844 8.945 1 96.81 191 ARG B N 1
ATOM 2996 C CA . ARG B 1 191 ? 0.949 -18.859 9.852 1 96.81 191 ARG B CA 1
ATOM 2997 C C . ARG B 1 191 ? -0.545 -19.094 9.648 1 96.81 191 ARG B C 1
ATOM 2999 O O . ARG B 1 191 ? -1.005 -20.234 9.602 1 96.81 191 ARG B O 1
ATOM 3006 N N . ALA B 1 192 ? -1.228 -18.031 9.578 1 97.5 192 ALA B N 1
ATOM 3007 C CA . ALA B 1 192 ? -2.674 -18.109 9.398 1 97.5 192 ALA B CA 1
ATOM 3008 C C . ALA B 1 192 ? -3.029 -18.844 8.109 1 97.5 192 ALA B C 1
ATOM 3010 O O . ALA B 1 192 ? -4.066 -19.5 8.023 1 97.5 192 ALA B O 1
ATOM 3011 N N . CYS B 1 193 ? -2.197 -18.781 7.141 1 97.88 193 CYS B N 1
ATOM 3012 C CA . CYS B 1 193 ? -2.414 -19.422 5.848 1 97.88 193 CYS B CA 1
ATOM 3013 C C . CYS B 1 193 ? -1.911 -20.875 5.859 1 97.88 193 CYS B C 1
ATOM 3015 O O . CYS B 1 193 ? -1.937 -21.547 4.832 1 97.88 193 CYS B O 1
ATOM 3017 N N . ASP B 1 194 ? -1.365 -21.328 6.973 1 97.69 194 ASP B N 1
ATOM 3018 C CA . ASP B 1 194 ? -0.725 -22.641 7.086 1 97.69 194 ASP B CA 1
ATOM 3019 C C . ASP B 1 194 ? 0.428 -22.766 6.098 1 97.69 194 ASP B C 1
ATOM 3021 O O . ASP B 1 194 ? 0.609 -23.828 5.488 1 97.69 194 ASP B O 1
ATOM 3025 N N . ALA B 1 195 ? 1.114 -21.703 5.871 1 98.12 195 ALA B N 1
ATOM 3026 C CA . ALA B 1 195 ? 2.201 -21.672 4.895 1 98.12 195 ALA B CA 1
ATOM 3027 C C . ALA B 1 195 ? 3.506 -22.172 5.516 1 98.12 195 ALA B C 1
ATOM 3029 O O . ALA B 1 195 ? 3.799 -21.875 6.676 1 98.12 195 ALA B O 1
ATOM 3030 N N . ARG B 1 196 ? 4.207 -22.938 4.75 1 97.19 196 ARG B N 1
ATOM 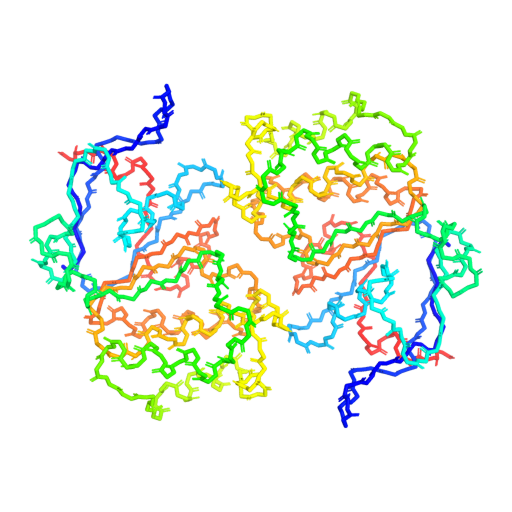3031 C CA . ARG B 1 196 ? 5.609 -23.125 5.109 1 97.19 196 ARG B CA 1
ATOM 3032 C C . ARG B 1 196 ? 6.395 -21.828 4.965 1 97.19 196 ARG B C 1
ATOM 3034 O O . ARG B 1 196 ? 6.438 -21.234 3.885 1 97.19 196 ARG B O 1
ATOM 3041 N N . VAL B 1 197 ? 6.992 -21.422 6.004 1 96.62 197 VAL B N 1
ATOM 3042 C CA . VAL B 1 197 ? 7.742 -20.172 5.988 1 96.62 197 VAL B CA 1
ATOM 3043 C C . VAL B 1 197 ? 9.172 -20.438 5.504 1 96.62 197 VAL B C 1
ATOM 3045 O O . VAL B 1 197 ? 9.805 -21.406 5.926 1 96.62 197 VAL B O 1
ATOM 3048 N N . THR B 1 198 ? 9.641 -19.609 4.605 1 95.62 198 THR B N 1
ATOM 3049 C CA . THR B 1 198 ? 11.023 -19.656 4.141 1 95.62 198 THR B CA 1
ATOM 3050 C C . THR B 1 198 ? 11.648 -18.266 4.137 1 95.62 198 THR B C 1
ATOM 3052 O O . THR B 1 198 ? 10.953 -17.266 4.355 1 95.62 198 THR B O 1
ATOM 3055 N N . THR B 1 199 ? 12.945 -18.203 4.016 1 94.38 199 THR B N 1
ATOM 3056 C CA . THR B 1 199 ? 13.727 -16.969 3.957 1 94.38 199 THR B CA 1
ATOM 3057 C C . THR B 1 199 ? 14.719 -17.016 2.797 1 94.38 199 THR B C 1
ATOM 3059 O O . THR B 1 199 ? 14.914 -18.062 2.182 1 94.38 199 THR B O 1
ATOM 3062 N N . PHE B 1 200 ? 15.242 -15.891 2.512 1 93.75 200 PHE B N 1
ATOM 3063 C CA . PHE B 1 200 ? 16.266 -15.867 1.474 1 93.75 200 PHE B CA 1
ATOM 3064 C C . PHE B 1 200 ? 17.422 -16.797 1.83 1 93.75 200 PHE B C 1
ATOM 3066 O O . PHE B 1 200 ? 17.984 -17.453 0.958 1 93.75 200 PHE B O 1
ATOM 3073 N N . ALA B 1 201 ? 17.766 -16.766 3.074 1 91.69 201 ALA B N 1
ATOM 3074 C CA . ALA B 1 201 ? 18.844 -17.625 3.537 1 91.69 201 ALA B CA 1
ATOM 3075 C C . ALA B 1 201 ? 18.547 -19.094 3.254 1 91.69 201 ALA B C 1
ATOM 3077 O O . ALA B 1 201 ? 19.422 -19.859 2.846 1 91.69 201 ALA B O 1
ATOM 3078 N N . GLU B 1 202 ? 17.344 -19.469 3.449 1 92.94 202 GLU B N 1
ATOM 3079 C CA . GLU B 1 202 ? 16.938 -20.859 3.238 1 92.94 202 GLU B CA 1
ATOM 3080 C C . GLU B 1 202 ? 16.859 -21.188 1.751 1 92.94 202 GLU B C 1
ATOM 3082 O O . GLU B 1 202 ? 17.109 -22.328 1.352 1 92.94 202 GLU B O 1
ATOM 3087 N N . LEU B 1 203 ? 16.531 -20.172 0.95 1 94.75 203 LEU B N 1
ATOM 3088 C CA . LEU B 1 203 ? 16.438 -20.375 -0.491 1 94.75 203 LEU B CA 1
ATOM 3089 C C . LEU B 1 203 ? 17.828 -20.484 -1.119 1 94.75 203 LEU B C 1
ATOM 3091 O O . LEU B 1 203 ? 17.984 -21.078 -2.188 1 94.75 203 LEU B O 1
ATOM 3095 N N . GLY B 1 204 ? 18.766 -19.688 -0.606 1 86.94 204 GLY B N 1
ATOM 3096 C CA . GLY B 1 204 ? 20.125 -19.641 -1.103 1 86.94 204 GLY B CA 1
ATOM 3097 C C . GLY B 1 204 ? 20.969 -20.828 -0.673 1 86.94 204 GLY B C 1
ATOM 3098 O O . GLY B 1 204 ? 22.016 -21.094 -1.257 1 86.94 204 GLY B O 1
ATOM 3099 N N . PHE B 1 205 ? 20.641 -21.5 0.543 1 60.03 205 PHE B N 1
ATOM 3100 C CA . PHE B 1 205 ? 21.438 -22.656 0.957 1 60.03 205 PHE B CA 1
ATOM 3101 C C . PHE B 1 205 ? 21.109 -23.859 0.097 1 60.03 205 PHE B C 1
ATOM 3103 O O . PHE B 1 205 ? 19.953 -24.281 0.02 1 60.03 205 PHE B O 1
ATOM 3110 N N . ALA B 1 206 ? 21.891 -24.016 -1.075 1 47.31 206 ALA B N 1
ATOM 3111 C CA . ALA B 1 206 ? 21.844 -25.312 -1.748 1 47.31 206 ALA B CA 1
ATOM 3112 C C . ALA B 1 206 ? 22.125 -26.453 -0.767 1 47.31 206 ALA B C 1
ATOM 3114 O O . ALA B 1 206 ? 23.094 -26.406 -0.01 1 47.31 206 ALA B O 1
ATOM 3115 N N . GLY B 1 207 ? 20.984 -27.094 -0.224 1 34.28 207 GLY B N 1
ATOM 3116 C CA . GLY B 1 207 ? 21.438 -28.375 0.302 1 34.28 207 GLY B CA 1
ATOM 3117 C C . GLY B 1 207 ? 22.547 -29 -0.528 1 34.28 207 GLY B C 1
ATOM 3118 O O . GLY B 1 207 ? 22.672 -28.719 -1.723 1 34.28 207 GLY B O 1
#

Radius of gyration: 22.12 Å; Cα contacts (8 Å, |Δi|>4): 858; chains: 2; bounding box: 54×60×45 Å

Nearest PDB structures (foldseek):
  6xji-assembly1_D  TM=8.770E-01  e=1.623E-12  Staphylococcus aureus
  1sgw-assembly1_A  TM=8.219E-01  e=1.010E-12  Pyrococcus furiosus DSM 3638
  2ihy-assembly1_A  TM=7.615E-01  e=2.938E-12  Staphylococcus aureus
  3ozx-assembly1_A  TM=7.365E-01  e=2.798E-11  Saccharolobus solfataricus
  1yqt-assembly1_A  TM=7.945E-01  e=7.750E-10  Pyrococcus furiosus

Solvent-accessible surface area (backbone atoms only — not comparable to full-atom values): 21323 Å² total; per-residue (Å²): 62,39,34,33,44,44,31,21,39,62,58,89,92,43,74,62,47,59,45,28,46,50,73,44,48,61,27,36,36,22,42,47,52,62,83,89,62,40,62,66,58,51,51,33,34,75,66,63,79,38,82,64,76,34,62,50,44,28,29,56,81,21,34,51,82,84,33,41,69,63,12,53,64,20,47,28,73,31,59,66,77,55,75,69,61,49,80,40,24,46,49,54,47,44,45,50,52,9,51,76,51,74,46,66,78,47,70,68,42,52,49,49,30,46,71,61,64,35,66,89,44,32,80,39,33,47,72,77,45,52,71,35,54,37,42,49,51,45,57,37,47,51,62,48,55,77,39,34,25,38,40,28,31,40,72,59,56,59,48,39,74,69,44,39,53,48,50,33,50,49,50,44,58,48,13,70,74,13,18,32,41,30,34,32,71,49,66,66,59,33,54,71,34,67,26,50,76,42,34,68,69,64,26,35,51,72,125,63,39,36,33,43,44,30,22,40,62,58,90,93,43,74,60,49,59,44,28,45,51,75,43,48,59,28,35,36,23,42,46,52,62,82,88,63,40,61,66,58,51,52,32,34,75,66,65,78,38,82,63,76,34,62,49,45,29,29,55,81,23,35,51,82,84,33,41,69,62,12,52,63,19,46,30,70,32,59,65,76,57,75,69,62,49,82,40,24,45,48,54,49,44,45,51,52,10,51,74,52,73,45,65,78,45,69,67,42,53,50,48,31,46,70,62,62,35,66,89,45,31,80,38,32,48,71,75,46,52,70,34,56,37,42,49,49,44,57,37,46,51,61,48,53,77,40,35,25,38,40,28,32,39,71,60,56,58,47,40,73,70,44,40,53,49,50,33,52,49,50,45,58,48,14,71,74,15,19,33,39,31,34,30,72,48,66,67,57,33,55,71,35,66,25,50,75,43,34,68,71,62,25,35,51,72,124

Organism: NCBI:txid488447